Protein AF-A0A7W1W608-F1 (afdb_monomer_lite)

pLDDT: mean 77.54, std 19.01, range [32.38, 98.38]

Sequence (436 aa):
NSLQGNPEQDAKTIDEQLKKLPPEMREKYIAAVLKHPAGGEAIKYAGVMSPEGQEALGQALGKIYAKDPAGTTALLREITDSQDASLYPWYLQSGLATVISKSGNDDLIKSFAQNEINRAKGNPDEVRGYVNAVTAYAGLSPAGLQDVMKNNPDFFKTVDEAGKFTKDYSGIIENGFGELLKKAAQVTDANGNPTPEALKLFNQSIQYAGDNISTKEGLGEFFTKHQDAIVNSYLGENGYDLTSDGLKTLNTFFKDVLFTPPLGANAKEVATAFTAKANAVLADADKLSDTEFETKYGKNKHDMTSLVGEQYGTMVNAMEESLKNIKDKSDAEAKEIVDVLNGIISVGEAAGGSGGPVAAVGTALIGEGLKLALGVAGDDIAQGKYDDAVEKLKEDGIDPEKFDDYMVNDVLANIDNRVAHDSFRDAFDYVKEILE

Foldseek 3Di:
DPQDLPQQVSLQVLLVVLVVDDLVCLLVVLVVLLVDPSSLSNLLQLLNHDPSSLLSLLQSLLVNCVVPVPVSLVSPLCSLPDPPPVPDDPLSNLSNLLSVLSRLHLVSLQSQLVSLVVVCVVDVVSLCSLLSNLLSLLSDQLVSNVCCLPPPPCNVVSLLSNLVVCLQDLDPRRLSNLSSLLSQLCNADPVSARDPSSLVSLLSNLVSLHAHLSSLNSNLNSCLSHVVVLLQVQDDPVSQDGDPVSLVSLLSNLQSNQAAPPHHPCSLVSLLSLLVVLLVLQLCLVPPDQVVSCVVPVDGSVSSNVSSVSSLVSNLSSNVVRLVVCLVDDDVSLLSNLVSLVSLLVSLVVQCVDDDSSNVSSLVSNLSSVVSLVVSLVVCLVVVVLVVSQVVCVVSPHHLVPDDPVSQVSSLVPPPDPVVSVSSVVSSVVVVVVVD

Radius of gyration: 26.23 Å; chains: 1; bounding box: 69×56×67 Å

Structure (mmCIF, N/CA/C/O backbone):
data_AF-A0A7W1W608-F1
#
_entry.id   AF-A0A7W1W608-F1
#
loop_
_atom_site.group_PDB
_atom_site.id
_atom_site.type_symbol
_atom_site.label_atom_id
_atom_site.label_alt_id
_atom_site.label_comp_id
_atom_site.label_asym_id
_atom_site.label_entity_id
_atom_site.label_seq_id
_atom_site.pdbx_PDB_ins_code
_atom_site.Cartn_x
_atom_site.Cartn_y
_atom_site.Cartn_z
_atom_site.occupancy
_atom_site.B_iso_or_equiv
_atom_site.auth_seq_id
_atom_site.auth_comp_id
_atom_site.auth_asym_id
_atom_site.auth_atom_id
_atom_site.pdbx_PDB_model_num
ATOM 1 N N . ASN A 1 1 ? 14.000 -0.465 -38.302 1.00 56.12 1 ASN A N 1
ATOM 2 C CA . ASN A 1 1 ? 13.488 0.346 -37.181 1.00 56.12 1 ASN A CA 1
ATOM 3 C C . ASN A 1 1 ? 13.704 1.803 -37.516 1.00 56.12 1 ASN A C 1
ATOM 5 O O . ASN A 1 1 ? 14.799 2.148 -37.926 1.00 56.12 1 ASN A O 1
ATOM 9 N N . SER A 1 2 ? 12.646 2.605 -37.438 1.00 67.56 2 SER A N 1
ATOM 10 C CA . SER A 1 2 ? 12.598 4.022 -37.815 1.00 67.56 2 SER A CA 1
ATOM 11 C C . SER A 1 2 ? 12.942 4.958 -36.651 1.00 67.56 2 SER A C 1
ATOM 13 O O . SER A 1 2 ? 12.406 6.058 -36.613 1.00 67.56 2 SER A O 1
ATOM 15 N N . LEU A 1 3 ? 13.754 4.509 -35.684 1.00 86.44 3 LEU A N 1
ATOM 16 C CA . LEU A 1 3 ? 14.132 5.344 -34.541 1.00 86.44 3 LEU A CA 1
ATOM 17 C C . LEU A 1 3 ? 15.060 6.455 -35.041 1.00 86.44 3 LEU A C 1
ATOM 19 O O . LEU A 1 3 ? 16.042 6.169 -35.729 1.00 86.44 3 LEU A O 1
ATOM 23 N N . GLN A 1 4 ? 14.713 7.702 -34.748 1.00 86.12 4 GLN A N 1
ATOM 24 C CA . GLN A 1 4 ? 15.314 8.890 -35.362 1.00 86.12 4 GLN A CA 1
ATOM 25 C C . GLN A 1 4 ? 16.326 9.586 -34.446 1.00 86.12 4 GLN A C 1
ATOM 27 O O . GLN A 1 4 ? 16.934 10.571 -34.857 1.00 86.12 4 GLN A O 1
ATOM 32 N N . GLY A 1 5 ? 16.527 9.078 -33.225 1.00 82.56 5 GLY A N 1
ATOM 33 C CA . GLY A 1 5 ? 17.425 9.678 -32.240 1.00 82.56 5 GLY A CA 1
ATOM 34 C C . GLY A 1 5 ? 16.775 10.800 -31.430 1.00 82.56 5 GLY A C 1
ATOM 35 O O . GLY A 1 5 ? 17.486 11.519 -30.737 1.00 82.56 5 GLY A O 1
ATOM 36 N N . ASN A 1 6 ? 15.447 10.950 -31.504 1.00 88.69 6 ASN A N 1
ATOM 37 C CA . ASN A 1 6 ? 14.671 11.765 -30.569 1.00 88.69 6 ASN A CA 1
ATOM 38 C C . ASN A 1 6 ? 14.025 10.815 -29.546 1.00 88.69 6 ASN A C 1
ATOM 40 O O . ASN A 1 6 ? 13.046 10.157 -29.901 1.00 88.69 6 ASN A O 1
ATOM 44 N N . PRO A 1 7 ? 14.537 10.730 -28.304 1.00 86.44 7 PRO A N 1
ATOM 45 C CA . PRO A 1 7 ? 14.126 9.700 -27.351 1.00 86.44 7 PRO A CA 1
ATOM 46 C C . PRO A 1 7 ? 12.627 9.684 -27.031 1.00 86.44 7 PRO A C 1
ATOM 48 O O . PRO A 1 7 ? 12.031 8.611 -26.970 1.00 86.44 7 PRO A O 1
ATOM 51 N N . GLU A 1 8 ? 11.991 10.850 -26.887 1.00 88.19 8 GLU A N 1
ATOM 52 C CA . GLU A 1 8 ? 10.559 10.937 -26.579 1.00 88.19 8 GLU A CA 1
ATOM 53 C C . GLU A 1 8 ? 9.698 10.471 -27.764 1.00 88.19 8 GLU A C 1
ATOM 55 O O . GLU A 1 8 ? 8.763 9.682 -27.604 1.00 88.19 8 GLU A O 1
ATOM 60 N N . GLN A 1 9 ? 10.021 10.927 -28.978 1.00 90.94 9 GLN A N 1
ATOM 61 C CA . GLN A 1 9 ? 9.297 10.524 -30.187 1.00 90.94 9 GLN A CA 1
ATOM 62 C C . GLN A 1 9 ? 9.540 9.047 -30.527 1.00 90.94 9 GLN A C 1
ATOM 64 O O . GLN A 1 9 ? 8.635 8.342 -30.985 1.00 90.94 9 GLN A O 1
ATOM 69 N N . ASP A 1 10 ? 10.753 8.565 -30.277 1.00 93.06 10 ASP A N 1
ATOM 70 C CA . ASP A 1 10 ? 11.134 7.170 -30.446 1.00 93.06 10 ASP A CA 1
ATOM 71 C C . ASP A 1 10 ? 10.398 6.282 -29.429 1.00 93.06 10 ASP A C 1
ATOM 73 O O . ASP A 1 10 ? 9.890 5.227 -29.811 1.00 93.06 10 ASP A O 1
ATOM 77 N N . ALA A 1 11 ? 10.223 6.730 -28.179 1.00 91.81 11 ALA A N 1
ATOM 78 C CA . ALA A 1 11 ? 9.397 6.047 -27.181 1.00 91.81 11 ALA A CA 1
ATOM 79 C C . ALA A 1 11 ? 7.927 5.948 -27.614 1.00 91.81 11 ALA A C 1
ATOM 81 O O . ALA A 1 11 ? 7.340 4.868 -27.551 1.00 91.81 11 ALA A O 1
ATOM 82 N N . LYS A 1 12 ? 7.341 7.034 -28.140 1.00 93.25 12 LYS A N 1
ATOM 83 C CA . LYS A 1 12 ? 5.977 7.015 -28.709 1.00 93.25 12 LYS A CA 1
ATOM 84 C C . LYS A 1 12 ? 5.870 6.066 -29.906 1.00 93.25 12 LYS A C 1
ATOM 86 O O . LYS A 1 12 ? 4.897 5.328 -30.034 1.00 93.25 12 LYS A O 1
ATOM 91 N N . THR A 1 13 ? 6.899 6.022 -30.750 1.00 95.50 13 THR A N 1
ATOM 92 C CA . THR A 1 13 ? 6.968 5.090 -31.887 1.00 95.50 13 THR A CA 1
ATOM 93 C C . THR A 1 13 ? 7.015 3.633 -31.415 1.00 95.50 13 THR A C 1
ATOM 95 O O . THR A 1 13 ? 6.336 2.775 -31.982 1.00 95.50 13 THR A O 1
ATOM 98 N N . ILE A 1 14 ? 7.789 3.346 -30.363 1.00 95.88 14 ILE A N 1
ATOM 99 C CA . ILE A 1 14 ? 7.855 2.021 -29.734 1.00 95.88 14 ILE A CA 1
ATOM 100 C C . ILE A 1 14 ? 6.498 1.641 -29.130 1.00 95.88 14 ILE A C 1
ATOM 102 O O . ILE A 1 14 ? 6.027 0.533 -29.381 1.00 95.88 14 ILE A O 1
ATOM 106 N N . ASP A 1 15 ? 5.848 2.553 -28.401 1.00 96.62 15 ASP A N 1
ATOM 107 C CA . ASP A 1 15 ? 4.509 2.366 -27.825 1.00 96.62 15 ASP A CA 1
ATOM 108 C C . ASP A 1 15 ? 3.477 1.999 -28.901 1.00 96.62 15 ASP A C 1
ATOM 110 O O . ASP A 1 15 ? 2.817 0.960 -28.822 1.00 96.62 15 ASP A O 1
ATOM 114 N N . GLU A 1 16 ? 3.374 2.799 -29.965 1.00 96.50 16 GLU A N 1
ATOM 115 C CA . GLU A 1 16 ? 2.471 2.512 -31.083 1.00 96.50 16 GLU A CA 1
ATOM 116 C C . GLU A 1 16 ? 2.735 1.153 -31.730 1.00 96.50 16 GLU A C 1
ATOM 118 O O . GLU A 1 16 ? 1.796 0.449 -32.115 1.00 96.50 16 GLU A O 1
ATOM 123 N N . GLN A 1 17 ? 4.006 0.784 -31.874 1.00 96.69 17 GLN A N 1
ATOM 124 C CA . GLN A 1 17 ? 4.373 -0.471 -32.504 1.00 96.69 17 GLN A CA 1
ATOM 125 C C . GLN A 1 17 ? 4.061 -1.669 -31.603 1.00 96.69 17 GLN A C 1
ATOM 127 O O . GLN A 1 17 ? 3.555 -2.678 -32.093 1.00 96.69 17 GLN A O 1
ATOM 132 N N . LEU A 1 18 ? 4.303 -1.566 -30.295 1.00 96.44 18 LEU A N 1
ATOM 133 C CA . LEU A 1 18 ? 3.974 -2.612 -29.325 1.00 96.44 18 LEU A CA 1
ATOM 134 C C . LEU A 1 18 ? 2.473 -2.922 -2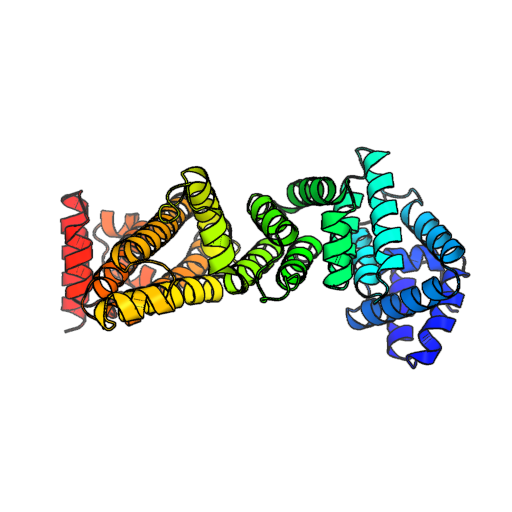9.292 1.00 96.44 18 LEU A C 1
ATOM 136 O O . LEU A 1 18 ? 2.103 -4.098 -29.260 1.00 96.44 18 LEU A O 1
ATOM 140 N N . LYS A 1 19 ? 1.624 -1.893 -29.386 1.00 95.00 19 LYS A N 1
ATOM 141 C CA . LYS A 1 19 ? 0.159 -2.037 -29.446 1.00 95.00 19 LYS A CA 1
ATOM 142 C C . LYS A 1 19 ? -0.319 -2.752 -30.713 1.00 95.00 19 LYS A C 1
ATOM 144 O O . LYS A 1 19 ? -1.251 -3.546 -30.668 1.00 95.00 19 LYS A O 1
ATOM 149 N N . LYS A 1 20 ? 0.349 -2.524 -31.851 1.00 95.31 20 LYS A N 1
ATOM 150 C CA . LYS A 1 20 ? 0.010 -3.157 -33.144 1.00 95.31 20 LYS A CA 1
ATOM 151 C C . LYS A 1 20 ? 0.544 -4.585 -33.275 1.00 95.31 20 LYS A C 1
ATOM 153 O O . LYS A 1 20 ? -0.006 -5.379 -34.035 1.00 95.31 20 LYS A O 1
ATOM 158 N N . LEU A 1 21 ? 1.650 -4.902 -32.602 1.00 95.19 21 LEU A N 1
ATOM 159 C CA . LEU A 1 21 ? 2.304 -6.201 -32.727 1.00 95.19 21 LEU A CA 1
ATOM 160 C C . LEU A 1 21 ? 1.591 -7.288 -31.906 1.00 95.19 21 LEU A C 1
ATOM 162 O O . LEU A 1 21 ? 1.302 -7.067 -30.724 1.00 95.19 21 LEU A O 1
ATOM 166 N N . PRO A 1 22 ? 1.420 -8.497 -32.476 1.00 93.62 22 PRO A N 1
ATOM 167 C CA . PRO A 1 22 ? 1.025 -9.675 -31.712 1.00 93.62 22 PRO A CA 1
ATOM 168 C C . PRO A 1 22 ? 1.999 -9.969 -30.551 1.00 93.62 22 PRO A C 1
ATOM 170 O O . PRO A 1 22 ? 3.209 -9.747 -30.715 1.00 93.62 22 PRO A O 1
ATOM 173 N N . PRO A 1 23 ? 1.530 -10.481 -29.392 1.00 89.88 23 PRO A N 1
ATOM 174 C CA . PRO A 1 23 ? 2.362 -10.712 -28.205 1.00 89.88 23 PRO A CA 1
ATOM 175 C C . PRO A 1 23 ? 3.641 -11.531 -28.438 1.00 89.88 23 PRO A C 1
ATOM 177 O O . PRO A 1 23 ? 4.663 -11.292 -27.791 1.00 89.88 23 PRO A O 1
ATOM 180 N N . GLU A 1 24 ? 3.613 -12.481 -29.368 1.00 90.38 24 GLU A N 1
ATOM 181 C CA . GLU A 1 24 ? 4.738 -13.337 -29.753 1.00 90.38 24 GLU A CA 1
ATOM 182 C C . GLU A 1 24 ? 5.825 -12.603 -30.557 1.00 90.38 24 GLU A C 1
ATOM 184 O O . GLU A 1 24 ? 6.978 -13.033 -30.577 1.00 90.38 24 GLU A O 1
ATOM 189 N N . MET A 1 25 ? 5.493 -11.467 -31.176 1.00 95.06 25 MET A N 1
ATOM 190 C CA . MET A 1 25 ? 6.425 -10.661 -31.975 1.00 95.06 25 MET A CA 1
ATOM 191 C C . MET A 1 25 ? 7.077 -9.527 -31.175 1.00 95.06 25 MET A C 1
ATOM 193 O O . MET A 1 25 ? 8.140 -9.033 -31.565 1.00 95.06 25 MET A O 1
ATOM 197 N N . ARG A 1 26 ? 6.469 -9.125 -30.051 1.00 95.19 26 ARG A N 1
ATOM 198 C CA . ARG A 1 26 ? 6.935 -8.008 -29.209 1.00 95.19 26 ARG A CA 1
ATOM 199 C C . ARG A 1 26 ? 8.343 -8.239 -28.666 1.00 95.19 26 ARG A C 1
ATOM 201 O O . ARG A 1 26 ? 9.168 -7.334 -28.717 1.00 95.19 26 ARG A O 1
ATOM 208 N N . GLU A 1 27 ? 8.653 -9.462 -28.240 1.00 94.81 27 GLU A N 1
ATOM 209 C CA . GLU A 1 27 ? 9.981 -9.826 -27.727 1.00 94.81 27 GLU A CA 1
ATOM 210 C C . GLU A 1 27 ? 11.083 -9.572 -28.769 1.00 94.81 27 GLU A C 1
ATOM 212 O O . GLU A 1 27 ? 12.061 -8.875 -28.507 1.00 94.81 27 GLU A O 1
ATOM 217 N N . LYS A 1 28 ? 10.895 -10.080 -29.994 1.00 94.62 28 LYS A N 1
ATOM 218 C CA . LYS A 1 28 ? 11.860 -9.903 -31.087 1.00 94.62 28 LYS A CA 1
ATOM 219 C C . LYS A 1 28 ? 12.000 -8.435 -31.486 1.00 94.62 28 LYS A C 1
ATOM 221 O O . LYS A 1 28 ? 13.100 -7.995 -31.820 1.00 94.62 28 LYS A O 1
ATOM 226 N N . TYR A 1 29 ? 10.897 -7.688 -31.463 1.00 96.31 29 TYR A N 1
ATOM 227 C CA . TYR A 1 29 ? 10.909 -6.255 -31.730 1.00 96.31 29 TYR A CA 1
ATOM 228 C C . TYR A 1 29 ? 11.730 -5.495 -30.681 1.00 96.31 29 TYR A C 1
ATOM 230 O O . TYR A 1 29 ? 12.649 -4.771 -31.058 1.00 96.31 29 TYR A O 1
ATOM 238 N N . ILE A 1 30 ? 11.486 -5.721 -29.386 1.00 96.12 30 ILE A N 1
ATOM 239 C CA . ILE A 1 30 ? 12.229 -5.053 -28.307 1.00 96.12 30 ILE A CA 1
ATOM 240 C C . ILE A 1 30 ? 13.698 -5.471 -28.276 1.00 96.12 30 ILE A C 1
ATOM 242 O O . ILE A 1 30 ? 14.565 -4.615 -28.130 1.00 96.12 30 ILE A O 1
ATOM 246 N N . ALA A 1 31 ? 14.018 -6.737 -28.547 1.00 93.06 31 ALA A N 1
ATOM 247 C CA . ALA A 1 31 ? 15.407 -7.165 -28.706 1.00 93.06 31 ALA A CA 1
ATOM 248 C C . ALA A 1 31 ? 16.124 -6.434 -29.862 1.00 93.06 31 ALA A C 1
ATOM 250 O O . ALA A 1 31 ? 17.327 -6.189 -29.792 1.00 93.06 31 ALA A O 1
ATOM 251 N N . ALA A 1 32 ? 15.404 -6.071 -30.930 1.00 93.38 32 ALA A N 1
ATOM 252 C CA . ALA A 1 32 ? 15.946 -5.258 -32.019 1.00 93.38 32 ALA A CA 1
ATOM 253 C C . ALA A 1 32 ? 16.033 -3.764 -31.661 1.00 93.38 32 ALA A C 1
ATOM 255 O O . ALA A 1 32 ? 16.947 -3.090 -32.130 1.00 93.38 32 ALA A O 1
ATOM 256 N N . VAL A 1 33 ? 15.108 -3.247 -30.844 1.00 93.62 33 VAL A N 1
ATOM 257 C CA . VAL A 1 33 ? 15.171 -1.884 -30.292 1.00 93.62 33 VAL A CA 1
ATOM 258 C C . VAL A 1 33 ? 16.398 -1.736 -29.398 1.00 93.62 33 VAL A C 1
ATOM 260 O O . VAL A 1 33 ? 17.189 -0.837 -29.640 1.00 93.62 33 VAL A O 1
ATOM 263 N N . LEU A 1 34 ? 16.627 -2.651 -28.453 1.00 89.88 34 LEU A N 1
ATOM 264 C CA . LEU A 1 34 ? 17.770 -2.611 -27.528 1.00 89.88 34 LEU A CA 1
ATOM 265 C C . LEU A 1 34 ? 19.139 -2.633 -28.229 1.00 89.88 34 LEU A C 1
ATOM 267 O O . LEU A 1 34 ? 20.115 -2.131 -27.689 1.00 89.88 34 LEU A O 1
ATOM 271 N N . LYS A 1 35 ? 19.219 -3.195 -29.441 1.00 89.00 35 LYS A N 1
ATOM 272 C CA . LYS A 1 35 ? 20.441 -3.202 -30.267 1.00 89.00 35 LYS A CA 1
ATOM 273 C C . LYS A 1 35 ? 20.605 -1.949 -31.129 1.00 89.00 35 LYS A C 1
ATOM 275 O O . LYS A 1 35 ? 21.639 -1.781 -31.771 1.00 89.00 35 LYS A O 1
ATOM 280 N N . HIS A 1 36 ? 19.575 -1.112 -31.220 1.00 90.62 36 HIS A N 1
ATOM 281 C CA . HIS A 1 36 ? 19.625 0.129 -31.977 1.00 90.62 36 HIS A CA 1
ATOM 282 C C . HIS A 1 36 ? 20.316 1.221 -31.143 1.00 90.62 36 HIS A C 1
ATOM 284 O O . HIS A 1 36 ? 19.973 1.357 -29.971 1.00 90.62 36 HIS A O 1
ATOM 290 N N . PRO A 1 37 ? 21.199 2.061 -31.721 1.00 87.81 37 PRO A N 1
ATOM 291 C CA . PRO A 1 37 ? 21.905 3.106 -30.967 1.00 87.81 37 PRO A CA 1
ATOM 292 C C . PRO A 1 37 ? 20.985 4.061 -30.188 1.00 87.81 37 PRO A C 1
ATOM 294 O O . PRO A 1 37 ? 21.297 4.445 -29.071 1.00 87.81 37 PRO A O 1
ATOM 297 N N . ALA A 1 38 ? 19.824 4.405 -30.753 1.00 88.56 38 ALA A N 1
ATOM 298 C CA . ALA A 1 38 ? 18.814 5.244 -30.090 1.00 88.56 38 ALA A CA 1
ATOM 299 C C . ALA A 1 38 ? 17.858 4.474 -29.152 1.00 88.56 38 ALA A C 1
ATOM 301 O O . ALA A 1 38 ? 17.019 5.076 -28.489 1.00 88.56 38 ALA A O 1
ATOM 302 N N . GLY A 1 39 ? 17.918 3.139 -29.128 1.00 88.00 39 GLY A N 1
ATOM 303 C CA . GLY A 1 39 ? 16.913 2.315 -28.457 1.00 88.00 39 GLY A CA 1
ATOM 304 C C . GLY A 1 39 ? 16.976 2.376 -26.935 1.00 88.00 39 GLY A C 1
ATOM 305 O O . GLY A 1 39 ? 15.930 2.440 -26.296 1.00 88.00 39 GLY A O 1
ATOM 306 N N . GLY A 1 40 ? 18.184 2.394 -26.364 1.00 86.38 40 GLY A N 1
ATOM 307 C CA . GLY A 1 40 ? 18.371 2.535 -24.919 1.00 86.38 40 GLY A CA 1
ATOM 308 C C . GLY A 1 40 ? 17.803 3.855 -24.396 1.00 86.38 40 GLY A C 1
ATOM 309 O O . GLY A 1 40 ? 17.000 3.849 -23.468 1.00 86.38 40 GLY A O 1
ATOM 310 N N . GLU A 1 41 ? 18.133 4.967 -25.060 1.00 84.94 41 GLU A N 1
ATOM 311 C CA . GLU A 1 41 ? 17.594 6.293 -24.733 1.00 84.94 41 GLU A CA 1
ATOM 312 C C . GLU A 1 41 ? 16.068 6.345 -24.883 1.00 84.94 41 GLU A C 1
ATOM 314 O O . GLU A 1 41 ? 15.382 6.846 -23.998 1.00 84.94 41 GLU A O 1
ATOM 319 N N . ALA A 1 42 ? 15.504 5.759 -25.943 1.00 89.00 42 ALA A N 1
ATOM 320 C CA . ALA A 1 42 ? 14.053 5.704 -26.117 1.00 89.00 42 ALA A CA 1
ATOM 321 C C . ALA A 1 42 ? 13.347 4.911 -24.997 1.00 89.00 42 ALA A C 1
ATOM 323 O O . ALA A 1 42 ? 12.265 5.289 -24.553 1.00 89.00 42 ALA A O 1
ATOM 324 N N . ILE A 1 43 ? 13.958 3.834 -24.491 1.00 89.38 43 ILE A N 1
ATOM 325 C CA . ILE A 1 43 ? 13.396 3.041 -23.385 1.00 89.38 43 ILE A CA 1
ATOM 326 C C . ILE A 1 43 ? 13.388 3.822 -22.060 1.00 89.38 43 ILE A C 1
ATOM 328 O O . ILE A 1 43 ? 12.483 3.621 -21.252 1.00 89.38 43 ILE A O 1
ATOM 332 N N . LYS A 1 44 ? 14.309 4.771 -21.843 1.00 83.25 44 LYS A N 1
ATOM 333 C CA . LYS A 1 44 ? 14.259 5.666 -20.664 1.00 83.25 44 LYS A CA 1
ATOM 334 C C . LYS A 1 44 ? 13.003 6.512 -20.630 1.00 83.25 44 LYS A C 1
ATOM 336 O O . LYS A 1 44 ? 12.474 6.790 -19.563 1.00 83.25 44 LYS A O 1
ATOM 341 N N . TYR A 1 45 ? 12.507 6.888 -21.803 1.00 85.81 45 TYR A N 1
ATOM 342 C CA . TYR A 1 45 ? 11.284 7.662 -21.956 1.00 85.81 45 TYR A CA 1
ATOM 343 C C . TYR A 1 45 ? 10.026 6.790 -21.862 1.00 85.81 45 TYR A C 1
ATOM 345 O O . TYR A 1 45 ? 8.946 7.229 -22.244 1.00 85.81 45 TYR A O 1
ATOM 353 N N . ALA A 1 46 ? 10.098 5.575 -21.306 1.00 88.50 46 ALA A N 1
ATOM 354 C CA . ALA A 1 46 ? 8.913 4.735 -21.154 1.00 88.50 46 ALA A CA 1
ATOM 355 C C . ALA A 1 46 ? 7.787 5.379 -20.317 1.00 88.50 46 ALA A C 1
ATOM 357 O O . ALA A 1 46 ? 6.626 4.989 -20.442 1.00 88.50 46 ALA A O 1
ATOM 358 N N . GLY A 1 47 ? 8.098 6.411 -19.524 1.00 84.75 47 GLY A N 1
ATOM 359 C CA . GLY A 1 47 ? 7.101 7.233 -18.832 1.00 84.75 47 GLY A CA 1
ATOM 360 C C . GLY A 1 47 ? 6.113 7.951 -19.762 1.00 84.75 47 GLY A C 1
ATOM 361 O O . GLY A 1 47 ? 4.993 8.210 -19.340 1.00 84.75 47 GLY A O 1
ATOM 362 N N . VAL A 1 48 ? 6.470 8.222 -21.029 1.00 86.69 48 VAL A N 1
ATOM 363 C CA . VAL A 1 48 ? 5.544 8.833 -22.012 1.00 86.69 48 VAL A CA 1
ATOM 364 C C . VAL A 1 48 ? 4.710 7.815 -22.791 1.00 86.69 48 VAL A C 1
ATOM 366 O O . VAL A 1 48 ? 3.873 8.201 -23.608 1.00 86.69 48 VAL A O 1
ATOM 369 N N . MET A 1 49 ? 4.958 6.518 -22.594 1.00 90.62 49 MET A N 1
ATOM 370 C CA . MET A 1 49 ? 4.200 5.458 -23.254 1.00 90.62 49 MET A CA 1
ATOM 371 C C . MET A 1 49 ? 2.838 5.274 -22.583 1.00 90.62 49 MET A C 1
ATOM 373 O O . MET A 1 49 ? 2.678 5.498 -21.384 1.00 90.62 49 MET A O 1
ATOM 377 N N . SER A 1 50 ? 1.856 4.802 -23.349 1.00 93.06 50 SER A N 1
ATOM 378 C CA . SER A 1 50 ? 0.557 4.420 -22.791 1.00 93.06 50 SER A CA 1
ATOM 379 C C . SER A 1 50 ? 0.679 3.270 -21.768 1.00 93.06 50 SER A C 1
ATOM 381 O O . SER A 1 50 ? 1.608 2.463 -21.878 1.00 93.06 50 SER A O 1
ATOM 383 N N . PRO A 1 51 ? -0.266 3.115 -20.813 1.00 91.69 51 PRO A N 1
ATOM 384 C CA . PRO A 1 51 ? -0.240 2.006 -19.854 1.00 91.69 51 PRO A CA 1
ATOM 385 C C . PRO A 1 51 ? -0.159 0.617 -20.506 1.00 91.69 51 PRO A C 1
ATOM 387 O O . PRO A 1 51 ? 0.554 -0.248 -19.995 1.00 91.69 51 PRO A O 1
ATOM 390 N N . GLU A 1 52 ? -0.841 0.432 -21.644 1.00 94.44 52 GLU A N 1
ATOM 391 C CA . GLU A 1 52 ? -0.796 -0.789 -22.463 1.00 94.44 52 GLU A CA 1
ATOM 392 C C . GLU A 1 52 ? 0.597 -1.009 -23.073 1.00 94.44 52 GLU A C 1
ATOM 394 O O . GLU A 1 52 ? 1.132 -2.117 -23.036 1.00 94.44 52 GLU A O 1
ATOM 399 N N . GLY A 1 53 ? 1.220 0.049 -23.601 1.00 95.88 53 GLY A N 1
ATOM 400 C CA . GLY A 1 53 ? 2.579 -0.011 -24.139 1.00 95.88 53 GLY A CA 1
ATOM 401 C C . GLY A 1 53 ? 3.622 -0.333 -23.078 1.00 95.88 53 GLY A C 1
ATOM 402 O O . GLY A 1 53 ? 4.502 -1.158 -23.318 1.00 95.88 53 GLY A O 1
ATOM 403 N N . GLN A 1 54 ? 3.500 0.260 -21.889 1.00 94.25 54 GLN A N 1
ATOM 404 C CA . GLN A 1 54 ? 4.375 -0.037 -20.754 1.00 94.25 54 GLN A CA 1
ATOM 405 C C . GLN A 1 54 ? 4.269 -1.502 -20.327 1.00 94.25 54 GLN A C 1
ATOM 407 O O . GLN A 1 54 ? 5.287 -2.148 -20.088 1.00 94.25 54 GLN A O 1
ATOM 412 N N . GLU A 1 55 ? 3.050 -2.044 -20.265 1.00 95.31 55 GLU A N 1
ATOM 413 C CA . GLU A 1 55 ? 2.829 -3.458 -19.961 1.00 95.31 55 GLU A CA 1
ATOM 414 C C . GLU A 1 55 ? 3.425 -4.367 -21.043 1.00 95.31 55 GLU A C 1
ATOM 416 O O . GLU A 1 55 ? 4.178 -5.294 -20.744 1.00 95.31 55 GLU A O 1
ATOM 421 N N . ALA A 1 56 ? 3.158 -4.064 -22.314 1.00 96.94 56 ALA A N 1
ATOM 422 C CA . ALA A 1 56 ? 3.695 -4.805 -23.448 1.00 96.94 56 ALA A CA 1
ATOM 423 C C . ALA A 1 56 ? 5.235 -4.787 -23.488 1.00 96.94 56 ALA A C 1
ATOM 425 O O . ALA A 1 56 ? 5.856 -5.813 -23.790 1.00 96.94 56 ALA A O 1
ATOM 426 N N . LEU A 1 57 ? 5.853 -3.642 -23.175 1.00 96.94 57 LEU A N 1
ATOM 427 C CA . LEU A 1 57 ? 7.302 -3.492 -23.064 1.00 96.94 57 LEU A CA 1
ATOM 428 C C . LEU A 1 57 ? 7.847 -4.303 -21.886 1.00 96.94 57 LEU A C 1
ATOM 430 O O . LEU A 1 57 ? 8.812 -5.044 -22.062 1.00 96.94 57 LEU A O 1
ATOM 434 N N . GLY A 1 58 ? 7.210 -4.211 -20.717 1.00 96.69 58 GLY A N 1
ATOM 435 C CA . GLY A 1 58 ? 7.599 -4.944 -19.516 1.00 96.69 58 GLY A CA 1
ATOM 436 C C . GLY A 1 58 ? 7.615 -6.446 -19.767 1.00 96.69 58 GLY A C 1
ATOM 437 O O . GLY A 1 58 ? 8.636 -7.103 -19.564 1.00 96.69 58 GLY A O 1
ATOM 438 N N . GLN A 1 59 ? 6.513 -6.993 -20.284 1.00 97.12 59 GLN A N 1
ATOM 439 C CA . GLN A 1 59 ? 6.395 -8.415 -20.619 1.00 97.12 59 GLN A CA 1
ATOM 440 C C . GLN A 1 59 ? 7.452 -8.862 -21.642 1.00 97.12 59 GLN A C 1
ATOM 442 O O . GLN A 1 59 ? 7.990 -9.969 -21.550 1.00 97.12 59 GLN A O 1
ATOM 447 N N . ALA A 1 60 ? 7.770 -8.017 -22.631 1.00 97.12 60 ALA A N 1
ATOM 448 C CA . ALA A 1 60 ? 8.827 -8.302 -23.597 1.00 97.12 60 ALA A CA 1
ATOM 449 C C . ALA A 1 60 ? 10.212 -8.336 -22.928 1.00 97.12 60 ALA A C 1
ATOM 451 O O . ALA A 1 60 ? 10.967 -9.279 -23.163 1.00 97.12 60 ALA A O 1
ATOM 452 N N . LEU A 1 61 ? 10.527 -7.369 -22.060 1.00 96.69 61 LEU A N 1
ATOM 453 C CA . LEU A 1 61 ? 11.777 -7.338 -21.294 1.00 96.69 61 LEU A CA 1
ATOM 454 C C . LEU A 1 61 ? 11.906 -8.546 -20.360 1.00 96.69 61 LEU A C 1
ATOM 456 O O . LEU A 1 61 ? 12.971 -9.156 -20.316 1.00 96.69 61 LEU A O 1
ATOM 460 N N . GLY A 1 62 ? 10.824 -8.961 -19.695 1.00 97.00 62 GLY A N 1
ATOM 461 C CA . GLY A 1 62 ? 10.802 -10.165 -18.857 1.00 97.00 62 GLY A CA 1
ATOM 462 C C . GLY A 1 62 ? 11.135 -11.445 -19.634 1.00 97.00 62 GLY A C 1
ATOM 463 O O . GLY A 1 62 ? 11.890 -12.290 -19.147 1.00 97.00 62 GLY A O 1
ATOM 464 N N . LYS A 1 63 ? 10.636 -11.573 -20.872 1.00 96.56 63 LYS A N 1
ATOM 465 C CA . LYS A 1 63 ? 10.959 -12.698 -21.773 1.00 96.56 63 LYS A CA 1
ATOM 466 C C . LYS A 1 63 ? 12.397 -12.652 -22.287 1.00 96.56 63 LYS A C 1
ATOM 468 O O . LYS A 1 63 ? 13.030 -13.701 -22.390 1.00 96.56 63 LYS A O 1
ATOM 473 N N . ILE A 1 64 ? 12.909 -11.463 -22.612 1.00 95.75 64 ILE A N 1
ATOM 474 C CA . ILE A 1 64 ? 14.303 -11.277 -23.043 1.00 95.75 64 ILE A CA 1
ATOM 475 C C . ILE A 1 64 ? 15.249 -11.633 -21.890 1.00 95.75 64 ILE A C 1
ATOM 477 O O . ILE A 1 64 ? 16.165 -12.432 -22.083 1.00 95.75 64 ILE A O 1
ATOM 481 N N . TYR A 1 65 ? 14.965 -11.139 -20.682 1.00 96.94 65 TYR A N 1
ATOM 482 C CA . TYR A 1 65 ? 15.728 -11.453 -19.476 1.00 96.94 65 TYR A CA 1
ATOM 483 C C . TYR A 1 65 ? 15.786 -12.956 -19.207 1.00 96.94 65 TYR A C 1
ATOM 485 O O . TYR A 1 65 ? 16.859 -13.489 -18.962 1.00 96.94 65 TYR A O 1
ATOM 493 N N . ALA A 1 66 ? 14.662 -13.668 -19.330 1.00 96.19 66 ALA A N 1
ATOM 494 C CA . ALA A 1 66 ? 14.627 -15.117 -19.122 1.00 96.19 66 ALA A CA 1
ATOM 495 C C . ALA A 1 66 ? 15.553 -15.903 -20.078 1.00 96.19 66 ALA A C 1
ATOM 497 O O . ALA A 1 66 ? 15.935 -17.030 -19.770 1.00 96.19 66 ALA A O 1
ATOM 498 N N . LYS A 1 67 ? 15.911 -15.329 -21.237 1.00 95.69 67 LYS A N 1
ATOM 499 C CA . LYS A 1 67 ? 16.825 -15.936 -22.220 1.00 95.69 67 LYS A CA 1
ATOM 500 C C . LYS A 1 67 ? 18.277 -15.500 -22.037 1.00 95.69 67 LYS A C 1
ATOM 502 O O . LYS A 1 67 ? 19.174 -16.292 -22.311 1.00 95.69 67 LYS A O 1
ATOM 507 N N . ASP A 1 68 ? 18.502 -14.260 -21.612 1.00 95.12 68 ASP A N 1
ATOM 508 C CA . ASP A 1 68 ? 19.832 -13.692 -21.385 1.00 95.12 68 ASP A CA 1
ATOM 509 C C . ASP A 1 68 ? 19.824 -12.732 -20.180 1.00 95.12 68 ASP A C 1
ATOM 511 O O . ASP A 1 68 ? 19.759 -11.508 -20.357 1.00 95.12 68 ASP A O 1
ATOM 515 N N . PRO A 1 69 ? 19.880 -13.264 -18.941 1.00 95.06 69 PRO A N 1
ATOM 516 C CA . PRO A 1 69 ? 19.834 -12.440 -17.736 1.00 95.06 69 PRO A CA 1
ATOM 517 C C . PRO A 1 69 ? 20.997 -11.448 -17.668 1.00 95.06 69 PRO A C 1
ATOM 519 O O . PRO A 1 69 ? 20.800 -10.263 -17.413 1.00 95.06 69 PRO A O 1
ATOM 522 N N . ALA A 1 70 ? 22.218 -11.918 -17.947 1.00 93.31 70 ALA A N 1
ATOM 523 C CA . ALA A 1 70 ? 23.427 -11.111 -17.829 1.00 93.31 70 ALA A CA 1
ATOM 524 C C . ALA A 1 70 ? 23.462 -9.975 -18.862 1.00 93.31 70 ALA A C 1
ATOM 526 O O . ALA A 1 70 ? 23.738 -8.831 -18.495 1.00 93.31 70 ALA A O 1
ATOM 527 N N . GLY A 1 71 ? 23.151 -10.270 -20.129 1.00 90.69 71 GLY A N 1
ATOM 528 C CA . GLY A 1 71 ? 23.098 -9.258 -21.181 1.00 90.69 71 GLY A CA 1
ATOM 529 C C . GLY A 1 71 ? 21.981 -8.243 -20.948 1.00 90.69 71 GLY A C 1
ATOM 530 O O . GLY A 1 71 ? 22.202 -7.042 -21.090 1.00 90.69 71 GLY A O 1
ATOM 531 N N . THR A 1 72 ? 20.806 -8.698 -20.504 1.00 91.00 72 THR A N 1
ATOM 532 C CA . THR A 1 72 ? 19.677 -7.802 -20.216 1.00 91.00 72 THR A CA 1
ATOM 533 C C . THR A 1 72 ? 19.973 -6.885 -19.029 1.00 91.00 72 THR A C 1
ATOM 535 O O . THR A 1 72 ? 19.750 -5.681 -19.132 1.00 91.00 72 THR A O 1
ATOM 538 N N . THR A 1 73 ? 20.533 -7.405 -17.929 1.00 89.81 73 THR A N 1
ATOM 539 C CA . THR A 1 73 ? 20.949 -6.574 -16.785 1.00 89.81 73 THR A CA 1
ATOM 540 C C . THR A 1 73 ? 22.021 -5.562 -17.183 1.00 89.81 73 THR A C 1
ATOM 542 O O . THR A 1 73 ? 21.956 -4.418 -16.743 1.00 89.81 73 THR A O 1
ATOM 545 N N . ALA A 1 74 ? 23.000 -5.950 -18.008 1.00 89.19 74 ALA A N 1
ATOM 546 C CA . ALA A 1 74 ? 24.042 -5.033 -18.469 1.00 89.19 74 ALA A CA 1
ATOM 547 C C . ALA A 1 74 ? 23.463 -3.883 -19.309 1.00 89.19 74 ALA A C 1
ATOM 549 O O . ALA A 1 74 ? 23.805 -2.729 -19.067 1.00 89.19 74 ALA A O 1
ATOM 550 N N . LEU A 1 75 ? 22.542 -4.188 -20.229 1.00 86.19 75 LEU A N 1
ATOM 551 C CA . LEU A 1 75 ? 21.861 -3.182 -21.048 1.00 86.19 75 LEU A CA 1
ATOM 552 C C . LEU A 1 75 ? 20.992 -2.248 -20.203 1.00 86.19 75 LEU A C 1
ATOM 554 O O . LEU A 1 75 ? 21.047 -1.036 -20.378 1.00 86.19 75 LEU A O 1
ATOM 558 N N . LEU A 1 76 ? 20.203 -2.790 -19.271 1.00 87.56 76 LEU A N 1
ATOM 559 C CA . LEU A 1 76 ? 19.379 -1.967 -18.384 1.00 87.56 76 LEU A CA 1
ATOM 560 C C . LEU A 1 76 ? 20.234 -1.074 -17.487 1.00 87.56 76 LEU A C 1
ATOM 562 O O . LEU A 1 76 ? 19.867 0.076 -17.286 1.00 87.56 76 LEU A O 1
ATOM 566 N N . ARG A 1 77 ? 21.386 -1.564 -17.017 1.00 87.12 77 ARG A N 1
ATOM 567 C CA . ARG A 1 77 ? 22.349 -0.753 -16.271 1.00 87.12 77 ARG A CA 1
ATOM 568 C C . ARG A 1 77 ? 22.916 0.381 -17.122 1.00 87.12 77 ARG A C 1
ATOM 570 O O . ARG A 1 77 ? 22.947 1.517 -16.679 1.00 87.12 77 ARG A O 1
ATOM 577 N N . GLU A 1 78 ? 23.331 0.099 -18.354 1.00 84.69 78 GLU A N 1
ATOM 578 C CA . GLU A 1 78 ? 23.837 1.133 -19.267 1.00 84.69 78 GLU A CA 1
ATOM 579 C C . GLU A 1 78 ? 22.776 2.212 -19.543 1.00 84.69 78 GLU A C 1
ATOM 581 O O . GLU A 1 78 ? 23.076 3.406 -19.570 1.00 84.69 78 GLU A O 1
ATOM 586 N N . ILE A 1 79 ? 21.513 1.795 -19.664 1.00 82.88 79 ILE A N 1
ATOM 587 C CA . ILE A 1 79 ? 20.368 2.697 -19.755 1.00 82.88 79 ILE A CA 1
ATOM 588 C C . ILE A 1 79 ? 20.266 3.532 -18.465 1.00 82.88 79 ILE A C 1
ATOM 590 O O . ILE A 1 79 ? 20.265 4.756 -18.528 1.00 82.88 79 ILE A O 1
ATOM 594 N N . THR A 1 80 ? 20.223 2.930 -17.282 1.00 79.12 80 THR A N 1
ATOM 595 C CA . THR A 1 80 ? 20.042 3.690 -16.034 1.00 79.12 80 THR A CA 1
ATOM 596 C C . THR A 1 80 ? 21.230 4.589 -15.682 1.00 79.12 80 THR A C 1
ATOM 598 O O . THR A 1 80 ? 21.027 5.624 -15.053 1.00 79.12 80 THR A O 1
ATOM 601 N N . ASP A 1 81 ? 22.448 4.238 -16.089 1.00 76.94 81 ASP A N 1
ATOM 602 C CA . ASP A 1 81 ? 23.679 4.902 -15.643 1.00 76.94 81 ASP A CA 1
ATOM 603 C C . ASP A 1 81 ? 24.131 6.045 -16.568 1.00 76.94 81 ASP A C 1
ATOM 605 O O . ASP A 1 81 ? 25.037 6.803 -16.214 1.00 76.94 81 ASP A O 1
ATOM 609 N N . SER A 1 82 ? 23.546 6.200 -17.764 1.00 68.31 82 SER A N 1
ATOM 610 C CA . SER A 1 82 ? 24.019 7.237 -18.688 1.00 68.31 82 SER A CA 1
ATOM 611 C C . SER A 1 82 ? 23.667 8.656 -18.188 1.00 68.31 82 SER A C 1
ATOM 613 O O . SER A 1 82 ? 22.504 9.027 -18.035 1.00 68.31 82 SER A O 1
ATOM 615 N N . GLN A 1 83 ? 24.717 9.450 -17.971 1.00 52.12 83 GLN A N 1
ATOM 616 C CA . GLN A 1 83 ? 24.832 10.560 -17.014 1.00 52.12 83 GLN A CA 1
ATOM 617 C C . GLN A 1 83 ? 24.158 11.911 -17.325 1.00 52.12 83 GLN A C 1
ATOM 619 O O . GLN A 1 83 ? 24.515 12.899 -16.685 1.00 52.12 83 GLN A O 1
ATOM 624 N N . ASP A 1 84 ? 23.183 12.032 -18.225 1.00 54.62 84 ASP A N 1
ATOM 625 C CA . ASP A 1 84 ? 22.612 13.367 -18.492 1.00 54.62 84 ASP A CA 1
ATOM 626 C C . ASP A 1 84 ? 21.417 13.720 -17.593 1.00 54.62 84 ASP A C 1
ATOM 628 O O . ASP A 1 84 ? 20.349 14.106 -18.052 1.00 54.62 84 ASP A O 1
ATOM 632 N N . ALA A 1 85 ? 21.591 13.611 -16.271 1.00 48.56 85 ALA A N 1
ATOM 633 C CA . ALA A 1 85 ? 20.564 13.963 -15.280 1.00 48.56 85 ALA A CA 1
ATOM 634 C C . ALA A 1 85 ? 20.075 15.428 -15.391 1.00 48.56 85 ALA A C 1
ATOM 636 O O . ALA A 1 85 ? 19.018 15.767 -14.866 1.00 48.56 85 ALA A O 1
ATOM 637 N N . SER A 1 86 ? 20.820 16.287 -16.100 1.00 45.25 86 SER A N 1
ATOM 638 C CA . SER A 1 86 ? 20.528 17.714 -16.279 1.00 45.25 86 SER A CA 1
ATOM 639 C C . SER A 1 86 ? 19.479 18.033 -17.357 1.00 45.25 86 SER A C 1
ATOM 641 O O . SER A 1 86 ? 18.901 19.119 -17.340 1.00 45.25 86 SER A O 1
ATOM 643 N N . LEU A 1 87 ? 19.201 17.096 -18.273 1.00 45.03 87 LEU A N 1
ATOM 644 C CA . LEU A 1 87 ? 18.282 17.286 -19.409 1.00 45.03 87 LEU A CA 1
ATOM 645 C C . LEU A 1 87 ? 16.976 16.491 -19.291 1.00 45.03 87 LEU A C 1
ATOM 647 O O . LEU A 1 87 ? 16.098 16.615 -20.145 1.00 45.03 87 LEU A O 1
ATOM 651 N N . TYR A 1 88 ? 16.838 15.680 -18.244 1.00 55.12 88 TYR A N 1
ATOM 652 C CA . TYR A 1 88 ? 15.720 14.761 -18.089 1.00 55.12 88 TYR A CA 1
ATOM 653 C C . TYR A 1 88 ? 14.709 15.280 -17.070 1.00 55.12 88 TYR A C 1
ATOM 655 O O . TYR A 1 88 ? 15.031 15.398 -15.886 1.00 55.12 88 TYR A O 1
ATOM 663 N N . PRO A 1 89 ? 13.455 15.529 -17.484 1.00 56.09 89 PRO A N 1
ATOM 664 C CA . PRO A 1 89 ? 12.377 15.684 -16.532 1.00 56.09 89 PRO A CA 1
ATOM 665 C C . PRO A 1 89 ? 12.322 14.470 -15.600 1.00 56.09 89 PRO A C 1
ATOM 667 O O . PRO A 1 89 ? 12.231 13.320 -16.030 1.00 56.09 89 PRO A O 1
ATOM 670 N N . TRP A 1 90 ? 12.388 14.747 -14.304 1.00 54.41 90 TRP A N 1
ATOM 671 C CA . TRP A 1 90 ? 12.496 13.764 -13.228 1.00 54.41 90 TRP A CA 1
ATOM 672 C C . TRP A 1 90 ? 11.389 12.693 -13.235 1.00 54.41 90 TRP A C 1
ATOM 674 O O . TRP A 1 90 ? 11.612 11.584 -12.757 1.00 54.41 90 TRP A O 1
ATOM 684 N N . TYR A 1 91 ? 10.229 12.981 -13.832 1.00 55.34 91 TYR A N 1
ATOM 685 C CA . TYR A 1 91 ? 9.105 12.050 -13.974 1.00 55.34 91 TYR A CA 1
ATOM 686 C C . TYR A 1 91 ? 9.308 10.938 -15.015 1.00 55.34 91 TYR A C 1
ATOM 688 O O . TYR A 1 91 ? 8.515 10.003 -15.086 1.00 55.34 91 TYR A O 1
ATOM 696 N N . LEU A 1 92 ? 10.347 11.016 -15.847 1.00 57.00 92 LEU A N 1
ATOM 697 C CA . LEU A 1 92 ? 10.610 10.005 -16.873 1.00 57.00 92 LEU A CA 1
ATOM 698 C C . LEU A 1 92 ? 11.413 8.815 -16.333 1.00 57.00 92 LEU A C 1
ATOM 700 O O . LEU A 1 92 ? 11.253 7.702 -16.828 1.00 57.00 92 LEU A O 1
ATOM 704 N N . GLN A 1 93 ? 12.212 9.015 -15.278 1.00 59.72 93 GLN A N 1
ATOM 705 C CA . GLN A 1 93 ? 13.032 7.955 -14.676 1.00 59.72 93 GLN A CA 1
ATOM 706 C C . GLN A 1 93 ? 12.192 6.882 -13.955 1.00 59.72 93 GLN A C 1
ATOM 708 O O . GLN A 1 93 ? 12.540 5.702 -14.017 1.00 59.72 93 GLN A O 1
ATOM 713 N N . SER A 1 94 ? 11.046 7.245 -13.365 1.00 70.00 94 SER A N 1
ATOM 714 C CA . SER A 1 94 ? 10.093 6.282 -12.782 1.00 70.00 94 SER A CA 1
ATOM 715 C C . SER A 1 94 ? 9.343 5.461 -13.842 1.00 70.00 94 SER A C 1
ATOM 717 O O . SER A 1 94 ? 8.812 4.383 -13.550 1.00 70.00 94 SER A O 1
ATOM 719 N N . GLY A 1 95 ? 9.344 5.915 -15.100 1.00 83.31 95 GLY A N 1
ATOM 720 C CA . GLY A 1 95 ? 8.707 5.227 -16.220 1.00 83.31 95 GLY A CA 1
ATOM 721 C C . GLY A 1 95 ? 9.318 3.856 -16.503 1.00 83.31 95 GLY A C 1
ATOM 722 O O . GLY A 1 95 ? 8.587 2.881 -16.676 1.00 83.31 95 GLY A O 1
ATOM 723 N N . LEU A 1 96 ? 10.652 3.743 -16.486 1.00 88.94 96 LEU A N 1
ATOM 724 C CA . LEU A 1 96 ? 11.316 2.450 -16.676 1.00 88.94 96 LEU A CA 1
ATOM 725 C C . LEU A 1 96 ? 11.051 1.500 -15.501 1.00 88.94 96 LEU A C 1
ATOM 727 O O . LEU A 1 96 ? 10.750 0.332 -15.727 1.00 88.94 96 LEU A O 1
ATOM 731 N N . ALA A 1 97 ? 11.085 1.987 -14.258 1.00 91.62 97 ALA A N 1
ATOM 732 C CA . ALA A 1 97 ? 10.748 1.166 -13.093 1.00 91.62 97 ALA A CA 1
ATOM 733 C C . ALA A 1 97 ? 9.305 0.628 -13.162 1.00 91.62 97 ALA A C 1
ATOM 735 O O . ALA A 1 97 ? 9.069 -0.548 -12.887 1.00 91.62 97 ALA A O 1
ATOM 736 N N . THR A 1 98 ? 8.363 1.457 -13.623 1.00 91.38 98 THR A N 1
ATOM 737 C CA . THR A 1 98 ? 6.963 1.068 -13.879 1.00 91.38 98 THR A CA 1
ATOM 738 C C . THR A 1 98 ? 6.847 0.006 -14.977 1.00 91.38 98 THR A C 1
ATOM 740 O O . THR A 1 98 ? 6.039 -0.911 -14.886 1.00 91.38 98 THR A O 1
ATOM 743 N N . VAL A 1 99 ? 7.664 0.083 -16.027 1.00 94.06 99 VAL A N 1
ATOM 744 C CA . VAL A 1 99 ? 7.730 -0.969 -17.052 1.00 94.06 99 VAL A CA 1
ATOM 745 C C . VAL A 1 99 ? 8.273 -2.273 -16.475 1.00 94.06 99 VAL A C 1
ATOM 747 O O . VAL A 1 99 ? 7.727 -3.344 -16.741 1.00 94.06 99 VAL A O 1
ATOM 750 N N . ILE A 1 100 ? 9.346 -2.200 -15.685 1.00 95.75 100 ILE A N 1
ATOM 751 C CA . ILE A 1 100 ? 9.974 -3.377 -15.080 1.00 95.75 100 ILE A CA 1
ATOM 752 C C . ILE A 1 100 ? 9.021 -4.069 -14.101 1.00 95.75 100 ILE A C 1
ATOM 754 O O . ILE A 1 100 ? 8.937 -5.300 -14.119 1.00 95.75 100 ILE A O 1
ATOM 758 N N . SER A 1 101 ? 8.249 -3.312 -13.317 1.00 95.19 101 SER A N 1
ATOM 759 C CA . SER A 1 101 ? 7.240 -3.877 -12.413 1.00 95.19 101 SER A CA 1
ATOM 760 C C . SER A 1 101 ? 6.161 -4.672 -13.168 1.00 95.19 101 SER A C 1
ATOM 762 O O . SER A 1 101 ? 5.657 -5.676 -12.675 1.00 95.19 101 SER A O 1
ATOM 764 N N . LYS A 1 102 ? 5.875 -4.315 -14.425 1.00 95.31 102 LYS A N 1
ATOM 765 C CA . LYS A 1 102 ? 4.933 -5.033 -15.302 1.00 95.31 102 LYS A CA 1
ATOM 766 C C . LYS A 1 102 ? 5.549 -6.212 -16.063 1.00 95.31 102 LYS A C 1
ATOM 768 O O . LYS A 1 102 ? 4.906 -6.785 -16.942 1.00 95.31 102 LYS A O 1
ATOM 773 N N . SER A 1 103 ? 6.793 -6.591 -15.768 1.00 96.38 103 SER A N 1
ATOM 774 C CA . SER A 1 103 ? 7.494 -7.627 -16.538 1.00 96.38 103 SER A CA 1
ATOM 775 C C . SER A 1 103 ? 7.005 -9.052 -16.309 1.00 96.38 103 SER A C 1
ATOM 777 O O . SER A 1 103 ? 7.230 -9.914 -17.163 1.00 96.38 103 SER A O 1
ATOM 779 N N . GLY A 1 104 ? 6.362 -9.313 -15.168 1.00 95.12 104 GLY A N 1
ATOM 780 C CA . GLY A 1 104 ? 5.992 -10.665 -14.748 1.00 95.12 104 GLY A CA 1
ATOM 781 C C . GLY A 1 104 ? 7.198 -11.576 -14.486 1.00 95.12 104 GLY A C 1
ATOM 782 O O . GLY A 1 104 ? 7.047 -12.795 -14.491 1.00 95.12 104 GLY A O 1
ATOM 783 N N . ASN A 1 105 ? 8.396 -11.006 -14.304 1.00 97.56 105 ASN A N 1
ATOM 784 C CA . ASN A 1 105 ? 9.628 -11.737 -14.034 1.00 97.56 105 ASN A CA 1
ATOM 785 C C . ASN A 1 105 ? 10.270 -11.219 -12.736 1.00 97.56 105 ASN A C 1
ATOM 787 O O . ASN A 1 105 ? 10.923 -10.174 -12.730 1.00 97.56 105 ASN A O 1
ATOM 791 N N . ASP A 1 106 ? 10.087 -11.966 -11.643 1.00 97.81 106 ASP A N 1
ATOM 792 C CA . ASP A 1 106 ? 10.576 -11.587 -10.311 1.00 97.81 106 ASP A CA 1
ATOM 793 C C . ASP A 1 106 ? 12.105 -11.404 -10.276 1.00 97.81 106 ASP A C 1
ATOM 795 O O . ASP A 1 106 ? 12.594 -10.498 -9.602 1.00 97.81 106 ASP A O 1
ATOM 799 N N . ASP A 1 107 ? 12.871 -12.205 -11.023 1.00 97.56 107 ASP A N 1
ATOM 800 C CA . ASP A 1 107 ? 14.338 -12.108 -11.051 1.00 97.56 107 ASP A CA 1
ATOM 801 C C . ASP A 1 107 ? 14.812 -10.831 -11.755 1.00 97.56 107 ASP A C 1
ATOM 803 O O . ASP A 1 107 ? 15.724 -10.154 -11.272 1.00 97.56 107 ASP A O 1
ATOM 807 N N . LEU A 1 108 ? 14.153 -10.449 -12.855 1.00 97.62 108 LEU A N 1
ATOM 808 C CA . LEU A 1 108 ? 14.397 -9.169 -13.520 1.00 97.62 108 LEU A CA 1
ATOM 809 C C . LEU A 1 108 ? 14.085 -8.001 -12.577 1.00 97.62 108 LEU A C 1
ATOM 811 O O . LEU A 1 108 ? 14.901 -7.088 -12.446 1.00 97.62 108 LEU A O 1
ATOM 815 N N . ILE A 1 109 ? 12.934 -8.043 -11.901 1.00 97.88 109 ILE A N 1
ATOM 816 C CA . ILE A 1 109 ? 12.516 -7.003 -10.953 1.00 97.88 109 ILE A CA 1
ATOM 817 C C . ILE A 1 109 ? 13.541 -6.860 -9.823 1.00 97.88 109 ILE A C 1
ATOM 819 O O . ILE A 1 109 ? 14.015 -5.753 -9.564 1.00 97.88 109 ILE A O 1
ATOM 823 N N . LYS A 1 110 ? 13.944 -7.972 -9.191 1.00 97.44 110 LYS A N 1
ATOM 824 C CA . LYS A 1 110 ? 14.964 -7.986 -8.129 1.00 97.44 110 LYS A CA 1
ATOM 825 C C . LYS A 1 110 ? 16.310 -7.463 -8.633 1.00 97.44 110 LYS A C 1
ATOM 827 O O . LYS A 1 110 ? 16.933 -6.639 -7.967 1.00 97.44 110 LYS A O 1
ATOM 832 N N . SER A 1 111 ? 16.753 -7.904 -9.814 1.00 96.31 111 SER A N 1
ATOM 833 C CA . SER A 1 111 ? 18.022 -7.465 -10.406 1.00 96.31 111 SER A CA 1
ATOM 834 C C . SER A 1 111 ? 18.027 -5.969 -10.717 1.00 96.31 111 SER A C 1
ATOM 836 O O . SER A 1 111 ? 19.050 -5.318 -10.502 1.00 96.31 111 SER A O 1
ATOM 838 N N . PHE A 1 112 ? 16.924 -5.431 -11.241 1.00 95.31 112 PHE A N 1
ATOM 839 C CA . PHE A 1 112 ? 16.787 -4.006 -11.532 1.00 95.31 112 PHE A CA 1
ATOM 840 C C . PHE A 1 112 ? 16.764 -3.185 -10.241 1.00 95.31 112 PHE A C 1
ATOM 842 O O . PHE A 1 112 ? 17.562 -2.265 -10.086 1.00 95.31 112 PHE A O 1
ATOM 849 N N . ALA A 1 113 ? 15.922 -3.566 -9.276 1.00 95.69 113 ALA A N 1
ATOM 850 C CA . ALA A 1 113 ? 15.812 -2.865 -8.002 1.00 95.69 113 ALA A CA 1
ATOM 851 C C . ALA A 1 113 ? 17.149 -2.830 -7.245 1.00 95.69 113 ALA A C 1
ATOM 853 O O . ALA A 1 113 ? 17.539 -1.783 -6.736 1.00 95.69 113 ALA A O 1
ATOM 854 N N . GLN A 1 114 ? 17.910 -3.932 -7.231 1.00 95.69 114 GLN A N 1
ATOM 855 C CA . GLN A 1 114 ? 19.229 -3.945 -6.594 1.00 95.69 114 GLN A CA 1
ATOM 856 C C . GLN A 1 114 ? 20.239 -3.029 -7.304 1.00 95.69 114 GLN A C 1
ATOM 858 O O . GLN A 1 114 ? 21.077 -2.423 -6.636 1.00 95.69 114 GLN A O 1
ATOM 863 N N . ASN A 1 115 ? 20.171 -2.904 -8.635 1.00 92.50 115 ASN A N 1
ATOM 864 C CA . ASN A 1 115 ? 21.005 -1.956 -9.379 1.00 92.50 115 ASN A CA 1
ATOM 865 C C . ASN A 1 115 ? 20.703 -0.512 -8.954 1.00 92.50 115 ASN A C 1
ATOM 867 O O . ASN A 1 115 ? 21.623 0.226 -8.612 1.00 92.50 115 ASN A O 1
ATOM 871 N N . GLU A 1 116 ? 19.422 -0.150 -8.886 1.00 91.44 116 GLU A N 1
ATOM 872 C CA . GLU A 1 116 ? 18.977 1.185 -8.471 1.00 91.44 116 GLU A CA 1
ATOM 873 C C . GLU A 1 116 ? 19.349 1.506 -7.013 1.00 91.44 116 GLU A C 1
ATOM 875 O O . GLU A 1 116 ? 19.791 2.617 -6.719 1.00 91.44 116 GLU A O 1
ATOM 880 N N . ILE A 1 117 ? 19.253 0.525 -6.106 1.00 93.19 117 ILE A N 1
ATOM 881 C CA . ILE A 1 117 ? 19.699 0.658 -4.709 1.00 93.19 117 ILE A CA 1
ATOM 882 C C . ILE A 1 117 ? 21.211 0.892 -4.643 1.00 93.19 117 ILE A C 1
ATOM 884 O O . ILE A 1 117 ? 21.673 1.777 -3.923 1.00 93.19 117 ILE A O 1
ATOM 888 N N . ASN A 1 118 ? 22.002 0.108 -5.381 1.00 91.50 118 ASN A N 1
ATOM 889 C CA . ASN A 1 118 ? 23.460 0.257 -5.398 1.00 91.50 118 ASN A CA 1
ATOM 890 C C . ASN A 1 118 ? 23.875 1.625 -5.944 1.00 91.50 118 ASN A C 1
ATOM 892 O O . ASN A 1 118 ? 24.795 2.243 -5.410 1.00 91.50 118 ASN A O 1
ATOM 896 N N . ARG A 1 119 ? 23.165 2.097 -6.969 1.00 87.12 119 ARG A N 1
ATOM 897 C CA . ARG A 1 119 ? 23.350 3.415 -7.560 1.00 87.12 119 ARG A CA 1
ATOM 898 C C . ARG A 1 119 ? 23.059 4.527 -6.536 1.00 87.12 119 ARG A C 1
ATOM 900 O O . ARG A 1 119 ? 23.955 5.300 -6.210 1.00 87.12 119 ARG A O 1
ATOM 907 N N . ALA A 1 120 ? 21.887 4.503 -5.896 1.00 88.69 120 ALA A N 1
ATOM 908 C CA . ALA A 1 120 ? 21.515 5.470 -4.852 1.00 88.69 120 ALA A CA 1
ATOM 909 C C . ALA A 1 120 ? 22.462 5.469 -3.635 1.00 88.69 120 ALA A C 1
ATOM 911 O O . ALA A 1 120 ? 22.689 6.500 -3.006 1.00 88.69 120 ALA A O 1
ATOM 912 N N . LYS A 1 121 ? 23.047 4.317 -3.285 1.00 89.94 121 LYS A N 1
ATOM 913 C CA . LYS A 1 121 ? 24.075 4.227 -2.234 1.00 89.94 121 LYS A CA 1
ATOM 914 C C . LYS A 1 121 ? 25.408 4.850 -2.647 1.00 89.94 121 LYS A C 1
ATOM 916 O O . LYS A 1 121 ? 26.131 5.346 -1.786 1.00 89.94 121 LYS A O 1
ATOM 921 N N . GLY A 1 122 ? 25.756 4.754 -3.929 1.00 83.88 122 GLY A N 1
ATOM 922 C CA . GLY A 1 122 ? 27.008 5.263 -4.482 1.00 83.88 122 GLY A CA 1
ATOM 923 C C . GLY A 1 122 ? 27.018 6.777 -4.690 1.00 83.88 122 GLY A C 1
ATOM 924 O O . GLY A 1 122 ? 28.100 7.363 -4.714 1.00 83.88 122 GLY A O 1
ATOM 925 N N . ASN A 1 123 ? 25.843 7.404 -4.804 1.00 79.25 123 ASN A N 1
ATOM 926 C CA . ASN A 1 123 ? 25.703 8.831 -5.070 1.00 79.25 123 ASN A CA 1
ATOM 927 C C . ASN A 1 123 ? 24.524 9.451 -4.282 1.00 79.25 123 ASN A C 1
ATOM 929 O O . ASN A 1 123 ? 23.368 9.142 -4.575 1.00 79.25 123 ASN A O 1
ATOM 933 N N . PRO A 1 124 ? 24.783 10.361 -3.320 1.00 69.50 124 PRO A N 1
ATOM 934 C CA . PRO A 1 124 ? 23.738 11.067 -2.572 1.00 69.50 124 PRO A CA 1
ATOM 935 C C . PRO A 1 124 ? 22.758 11.878 -3.430 1.00 69.50 124 PRO A C 1
ATOM 937 O O . PRO A 1 124 ? 21.655 12.146 -2.968 1.00 69.50 124 PRO A O 1
ATOM 940 N N . ASP A 1 125 ? 23.118 12.240 -4.664 1.00 68.38 125 ASP A N 1
ATOM 941 C CA . ASP A 1 125 ? 22.218 12.950 -5.584 1.00 68.38 125 ASP A CA 1
ATOM 942 C C . ASP A 1 125 ? 21.233 11.998 -6.301 1.00 68.38 125 ASP A C 1
ATOM 944 O O . ASP A 1 125 ? 20.303 12.436 -6.978 1.00 68.38 125 ASP A O 1
ATOM 948 N N . GLU A 1 126 ? 21.384 10.680 -6.127 1.00 74.88 126 GLU A N 1
ATOM 949 C CA . GLU A 1 126 ? 20.605 9.639 -6.814 1.00 74.88 126 GLU A CA 1
ATOM 950 C C . GLU A 1 126 ? 19.585 8.945 -5.895 1.00 74.88 126 GLU A C 1
ATOM 952 O O . GLU A 1 126 ? 19.205 7.798 -6.132 1.00 74.88 126 GLU A O 1
ATOM 957 N N . VAL A 1 127 ? 19.072 9.651 -4.877 1.00 76.31 127 VAL A N 1
ATOM 958 C CA . VAL A 1 127 ? 18.033 9.163 -3.935 1.00 76.31 127 VAL A CA 1
ATOM 959 C C . VAL A 1 127 ? 16.809 8.575 -4.656 1.00 76.31 127 VAL A C 1
ATOM 961 O O . VAL A 1 127 ? 16.187 7.635 -4.162 1.00 76.31 127 VAL A O 1
ATOM 964 N N . ARG A 1 128 ? 16.507 9.034 -5.879 1.00 79.56 128 ARG A N 1
ATOM 965 C CA . ARG A 1 128 ? 15.450 8.467 -6.739 1.00 79.56 128 ARG A CA 1
ATOM 966 C C . ARG A 1 128 ? 15.644 6.987 -7.082 1.00 79.56 128 ARG A C 1
ATOM 968 O O . ARG A 1 128 ? 14.660 6.315 -7.376 1.00 79.56 128 ARG A O 1
ATOM 975 N N . GLY A 1 129 ? 16.862 6.449 -6.999 1.00 87.88 129 GLY A N 1
ATOM 976 C CA . GLY A 1 129 ? 17.089 5.009 -7.131 1.00 87.88 129 GLY A CA 1
ATOM 977 C C . GLY A 1 129 ? 16.295 4.195 -6.100 1.00 87.88 129 GLY A C 1
ATOM 978 O O . GLY A 1 129 ? 15.777 3.132 -6.433 1.00 87.88 129 GLY A O 1
ATOM 979 N N . TYR A 1 130 ? 16.077 4.720 -4.887 1.00 90.88 130 TYR A N 1
ATOM 980 C CA . TYR A 1 130 ? 15.210 4.061 -3.905 1.00 90.88 130 TYR A CA 1
ATOM 981 C C . TYR A 1 130 ? 13.740 4.045 -4.351 1.00 90.88 130 TYR A C 1
ATOM 983 O O . TYR A 1 130 ? 13.086 3.006 -4.266 1.00 90.88 130 TYR A O 1
ATOM 991 N N . VAL A 1 131 ? 13.236 5.152 -4.908 1.00 89.31 131 VAL A N 1
ATOM 992 C CA . VAL A 1 131 ? 11.866 5.245 -5.452 1.00 89.31 131 VAL A CA 1
ATOM 993 C C . VAL A 1 131 ? 11.672 4.287 -6.632 1.00 89.31 131 VAL A C 1
ATOM 995 O O . VAL A 1 131 ? 10.669 3.574 -6.700 1.00 89.31 131 VAL A O 1
ATOM 998 N N . ASN A 1 132 ? 12.651 4.201 -7.535 1.00 89.75 132 ASN A N 1
ATOM 999 C CA . ASN A 1 132 ? 12.626 3.261 -8.657 1.00 89.75 132 ASN A CA 1
ATOM 1000 C C . ASN A 1 132 ? 12.646 1.803 -8.183 1.00 89.75 132 ASN A C 1
ATOM 1002 O O . ASN A 1 132 ? 11.903 0.976 -8.712 1.00 89.75 132 ASN A O 1
ATOM 1006 N N . ALA A 1 133 ? 13.453 1.483 -7.170 1.00 94.00 133 ALA A N 1
ATOM 1007 C CA . ALA A 1 133 ? 13.498 0.147 -6.587 1.00 94.00 133 ALA A CA 1
ATOM 1008 C C . ALA A 1 133 ? 12.153 -0.252 -5.957 1.00 94.00 133 ALA A C 1
ATOM 1010 O O . ALA A 1 133 ? 11.647 -1.332 -6.251 1.00 94.00 133 ALA A O 1
ATOM 1011 N N . VAL A 1 134 ? 11.537 0.632 -5.162 1.00 94.38 134 VAL A N 1
ATOM 1012 C CA . VAL A 1 134 ? 10.186 0.429 -4.602 1.00 94.38 134 VAL A CA 1
ATOM 1013 C C . VAL A 1 134 ? 9.155 0.230 -5.713 1.00 94.38 134 VAL A C 1
ATOM 1015 O O . VAL A 1 134 ? 8.377 -0.723 -5.668 1.00 94.38 134 VAL A O 1
ATOM 1018 N N . THR A 1 135 ? 9.180 1.086 -6.737 1.00 92.88 135 THR A N 1
ATOM 1019 C CA . THR A 1 135 ? 8.259 1.005 -7.882 1.00 92.88 135 THR A CA 1
ATOM 1020 C C . THR A 1 135 ? 8.394 -0.329 -8.613 1.00 92.88 135 THR A C 1
ATOM 1022 O O . THR A 1 135 ? 7.391 -0.950 -8.959 1.00 92.88 135 THR A O 1
ATOM 1025 N N . ALA A 1 136 ? 9.624 -0.810 -8.810 1.00 95.06 136 ALA A N 1
ATOM 1026 C CA . ALA A 1 136 ? 9.873 -2.122 -9.389 1.00 95.06 136 ALA A CA 1
ATOM 1027 C C . ALA A 1 136 ? 9.339 -3.245 -8.480 1.00 95.06 136 ALA A C 1
ATOM 1029 O O . ALA A 1 136 ? 8.633 -4.129 -8.966 1.00 95.06 136 ALA A O 1
ATOM 1030 N N . TYR A 1 137 ? 9.612 -3.191 -7.168 1.00 97.31 137 TYR A N 1
ATOM 1031 C CA . TYR A 1 137 ? 9.161 -4.196 -6.198 1.00 97.31 137 TYR A CA 1
ATOM 1032 C C . TYR A 1 137 ? 7.640 -4.351 -6.117 1.00 97.31 137 TYR A C 1
ATOM 1034 O O . TYR A 1 137 ? 7.174 -5.462 -5.867 1.00 97.31 137 TYR A O 1
ATOM 1042 N N . ALA A 1 138 ? 6.860 -3.303 -6.399 1.00 95.50 138 ALA A N 1
ATOM 1043 C CA . ALA A 1 138 ? 5.399 -3.400 -6.491 1.00 95.50 138 ALA A CA 1
ATOM 1044 C C . ALA A 1 138 ? 4.919 -4.415 -7.556 1.00 95.50 138 ALA A C 1
ATOM 1046 O O . ALA A 1 138 ? 3.805 -4.935 -7.479 1.00 95.50 138 ALA A O 1
ATOM 1047 N N . GLY A 1 139 ? 5.776 -4.735 -8.532 1.00 96.12 139 GLY A N 1
ATOM 1048 C CA . GLY A 1 139 ? 5.526 -5.716 -9.586 1.00 96.12 139 GLY A CA 1
ATOM 1049 C C . GLY A 1 139 ? 5.790 -7.174 -9.217 1.00 96.12 139 GLY A C 1
ATOM 1050 O O . GLY A 1 139 ? 5.458 -8.063 -10.000 1.00 96.12 139 GLY A O 1
ATOM 1051 N N . LEU A 1 140 ? 6.403 -7.436 -8.059 1.00 98.12 140 LEU A N 1
ATOM 1052 C CA . LEU A 1 140 ? 6.712 -8.798 -7.632 1.00 98.12 140 LEU A CA 1
ATOM 1053 C C . LEU A 1 140 ? 5.437 -9.619 -7.415 1.00 98.12 140 LEU A C 1
ATOM 1055 O O . LEU A 1 140 ? 4.386 -9.108 -7.007 1.00 98.12 140 LEU A O 1
ATOM 1059 N N . SER A 1 141 ? 5.550 -10.933 -7.611 1.00 97.25 141 SER A N 1
ATOM 1060 C CA . SER A 1 141 ? 4.563 -11.867 -7.066 1.00 97.25 141 SER A CA 1
ATOM 1061 C C . SER A 1 141 ? 4.487 -11.742 -5.529 1.00 97.25 141 SER A C 1
ATOM 1063 O O . SER A 1 141 ? 5.482 -11.369 -4.904 1.00 97.25 141 SER A O 1
ATOM 1065 N N . PRO A 1 142 ? 3.363 -12.087 -4.862 1.00 97.00 142 PRO A N 1
ATOM 1066 C CA . PRO A 1 142 ? 3.298 -12.050 -3.396 1.00 97.00 142 PRO A CA 1
ATOM 1067 C C . PRO A 1 142 ? 4.401 -12.880 -2.716 1.00 97.00 142 PRO A C 1
ATOM 1069 O O . PRO A 1 142 ? 4.981 -12.451 -1.722 1.00 97.00 142 PRO A O 1
ATOM 1072 N N . ALA A 1 143 ? 4.749 -14.037 -3.290 1.00 97.12 143 ALA A N 1
ATOM 1073 C CA . ALA A 1 143 ? 5.855 -14.864 -2.810 1.00 97.12 143 ALA A CA 1
ATOM 1074 C C . ALA A 1 143 ? 7.220 -14.192 -3.037 1.00 97.12 143 ALA A C 1
ATOM 1076 O O . ALA A 1 143 ? 8.074 -14.216 -2.152 1.00 97.12 143 ALA A O 1
ATOM 1077 N N . GLY A 1 144 ? 7.415 -13.560 -4.199 1.00 97.81 144 GLY A N 1
ATOM 1078 C CA . GLY A 1 144 ? 8.616 -12.793 -4.518 1.00 97.81 144 GLY A CA 1
ATOM 1079 C C . GLY A 1 144 ? 8.807 -11.592 -3.595 1.00 97.81 144 GLY A C 1
ATOM 1080 O O . GLY A 1 144 ? 9.921 -11.363 -3.127 1.00 97.81 144 GLY A O 1
ATOM 1081 N N . LEU A 1 145 ? 7.730 -10.864 -3.283 1.00 98.38 145 LEU A N 1
ATOM 1082 C CA . LEU A 1 145 ? 7.764 -9.750 -2.340 1.00 98.38 145 LEU A CA 1
ATOM 1083 C C . LEU A 1 145 ? 8.072 -10.243 -0.923 1.00 98.38 145 LEU A C 1
ATOM 1085 O O . LEU A 1 145 ? 8.974 -9.702 -0.293 1.00 98.38 145 LEU A O 1
ATOM 1089 N N . GLN A 1 146 ? 7.410 -11.305 -0.447 1.00 97.88 146 GLN A N 1
ATOM 1090 C CA . GLN A 1 146 ? 7.719 -11.910 0.856 1.00 97.88 146 GLN A CA 1
ATOM 1091 C C . GLN A 1 146 ? 9.195 -12.302 0.976 1.00 97.88 146 GLN A C 1
ATOM 1093 O O . GLN A 1 146 ? 9.829 -12.029 1.995 1.00 97.88 146 GLN A O 1
ATOM 1098 N N . ASP A 1 147 ? 9.745 -12.937 -0.060 1.00 98.06 147 ASP A N 1
ATOM 1099 C CA . ASP A 1 147 ? 11.155 -13.319 -0.114 1.00 98.06 147 ASP A CA 1
ATOM 1100 C C . ASP A 1 147 ? 12.075 -12.097 0.009 1.00 98.06 147 ASP A C 1
ATOM 1102 O O . ASP A 1 147 ? 12.988 -12.097 0.833 1.00 98.06 147 ASP A O 1
ATOM 1106 N N . VAL A 1 148 ? 11.800 -11.022 -0.736 1.00 98.06 148 VAL A N 1
ATOM 1107 C CA . VAL A 1 148 ? 12.595 -9.787 -0.672 1.00 98.06 148 VAL A CA 1
ATOM 1108 C C . VAL A 1 148 ? 12.484 -9.116 0.696 1.00 98.06 148 VAL A C 1
ATOM 1110 O O . VAL A 1 148 ? 13.516 -8.768 1.265 1.00 98.06 148 VAL A O 1
ATOM 1113 N N . MET A 1 149 ? 11.280 -8.966 1.256 1.00 98.06 149 MET A N 1
ATOM 1114 C CA . MET A 1 149 ? 11.105 -8.332 2.571 1.00 98.06 149 MET A CA 1
ATOM 1115 C C . MET A 1 149 ? 11.851 -9.084 3.679 1.00 98.06 149 MET A C 1
ATOM 1117 O O . MET A 1 149 ? 12.363 -8.470 4.614 1.00 98.06 149 MET A O 1
ATOM 1121 N N . LYS A 1 150 ? 11.921 -10.415 3.569 1.00 97.19 150 LYS A N 1
ATOM 1122 C CA . LYS A 1 150 ? 12.566 -11.281 4.556 1.00 97.19 150 LYS A CA 1
ATOM 1123 C C . LYS A 1 150 ? 14.081 -11.368 4.382 1.00 97.19 150 LYS A C 1
ATOM 1125 O O . LYS A 1 150 ? 14.809 -11.371 5.372 1.00 97.19 150 LYS A O 1
ATOM 1130 N N . ASN A 1 151 ? 14.552 -11.474 3.140 1.00 97.00 151 ASN A N 1
ATOM 1131 C CA . ASN A 1 151 ? 15.926 -11.879 2.843 1.00 97.00 151 ASN A CA 1
ATOM 1132 C C . ASN A 1 151 ? 16.804 -10.749 2.285 1.00 97.00 151 ASN A C 1
ATOM 1134 O O . ASN A 1 151 ? 18.027 -10.889 2.303 1.00 97.00 151 ASN A O 1
ATOM 1138 N N . ASN A 1 152 ? 16.233 -9.635 1.808 1.00 96.62 152 ASN A N 1
ATOM 1139 C CA . ASN A 1 152 ? 17.021 -8.490 1.351 1.00 96.62 152 ASN A CA 1
ATOM 1140 C C . ASN A 1 152 ? 17.268 -7.501 2.513 1.00 96.62 152 ASN A C 1
ATOM 1142 O O . ASN A 1 152 ? 16.336 -6.805 2.927 1.00 96.62 152 ASN A O 1
ATOM 1146 N N . PRO A 1 153 ? 18.514 -7.369 3.017 1.00 95.38 153 PRO A N 1
ATOM 1147 C CA . PRO A 1 153 ? 18.823 -6.475 4.137 1.00 95.38 153 PRO A CA 1
ATOM 1148 C C . PRO A 1 153 ? 18.589 -4.991 3.818 1.00 95.38 153 PRO A C 1
ATOM 1150 O O . PRO A 1 153 ? 18.425 -4.187 4.734 1.00 95.38 153 PRO A O 1
ATOM 1153 N N . ASP A 1 154 ? 18.551 -4.622 2.537 1.00 96.06 154 ASP A N 1
ATOM 1154 C CA . ASP A 1 154 ? 18.348 -3.245 2.099 1.00 96.06 154 ASP A CA 1
ATOM 1155 C C . ASP A 1 154 ? 16.876 -2.874 1.915 1.00 96.06 154 ASP A C 1
ATOM 1157 O O . ASP A 1 154 ? 16.584 -1.693 1.731 1.00 96.06 154 ASP A O 1
ATOM 1161 N N . PHE A 1 155 ? 15.946 -3.837 1.958 1.00 97.31 155 PHE A N 1
ATOM 1162 C CA . PHE A 1 155 ? 14.547 -3.597 1.594 1.00 97.31 155 PHE A CA 1
ATOM 1163 C C . PHE A 1 155 ? 13.900 -2.500 2.447 1.00 97.31 155 PHE A C 1
ATOM 1165 O O . PHE A 1 155 ? 13.480 -1.476 1.918 1.00 97.31 155 PHE A O 1
ATOM 1172 N N . PHE A 1 156 ? 13.869 -2.667 3.771 1.00 96.94 156 PHE A N 1
ATOM 1173 C CA . PHE A 1 156 ? 13.190 -1.705 4.648 1.00 96.94 156 PHE A CA 1
ATOM 1174 C C . PHE A 1 156 ? 13.880 -0.339 4.677 1.00 96.94 156 PHE A C 1
ATOM 1176 O O . PHE A 1 156 ? 13.206 0.677 4.803 1.00 96.94 156 PHE A O 1
ATOM 1183 N N . LYS A 1 157 ? 15.208 -0.294 4.506 1.00 95.50 157 LYS A N 1
ATOM 1184 C CA . LYS A 1 157 ? 15.918 0.979 4.348 1.00 95.50 157 LYS A CA 1
ATOM 1185 C C . LYS A 1 157 ? 15.527 1.663 3.036 1.00 95.50 157 LYS A C 1
ATOM 1187 O O . LYS A 1 157 ? 15.280 2.857 3.021 1.00 95.50 157 LYS A O 1
ATOM 1192 N N . THR A 1 158 ? 15.441 0.904 1.948 1.00 94.50 158 THR A N 1
ATOM 1193 C CA . THR A 1 158 ? 15.017 1.410 0.635 1.00 94.50 158 THR A CA 1
ATOM 1194 C C . THR A 1 158 ? 13.602 1.981 0.688 1.00 94.50 158 THR A C 1
ATOM 1196 O O . THR A 1 158 ? 13.363 3.061 0.160 1.00 94.50 158 THR A O 1
ATOM 1199 N N . VAL A 1 159 ? 12.685 1.289 1.369 1.00 94.44 159 VAL A N 1
ATOM 1200 C CA . VAL A 1 159 ? 11.317 1.764 1.624 1.00 94.44 159 VAL A CA 1
ATOM 1201 C C . VAL A 1 159 ? 11.324 3.059 2.444 1.00 94.44 159 VAL A C 1
ATOM 1203 O O . VAL A 1 159 ? 10.644 4.001 2.060 1.00 94.44 159 VAL A O 1
ATOM 1206 N N . ASP A 1 160 ? 12.104 3.138 3.526 1.00 93.50 160 ASP A N 1
ATOM 1207 C CA . ASP A 1 160 ? 12.220 4.345 4.364 1.00 93.50 160 ASP A CA 1
ATOM 1208 C C . ASP A 1 160 ? 12.746 5.558 3.574 1.00 93.50 160 ASP A C 1
ATOM 1210 O O . ASP A 1 160 ? 12.154 6.635 3.628 1.00 93.50 160 ASP A O 1
ATOM 1214 N N . GLU A 1 161 ? 13.815 5.390 2.790 1.00 91.75 161 GLU A N 1
ATOM 1215 C CA . GLU A 1 161 ? 14.368 6.481 1.972 1.00 91.75 161 GLU A CA 1
ATOM 1216 C C . GLU A 1 161 ? 13.408 6.911 0.854 1.00 91.75 161 GLU A C 1
ATOM 1218 O O . GLU A 1 161 ? 13.260 8.105 0.593 1.00 91.75 161 GLU A O 1
ATOM 1223 N N . ALA A 1 162 ? 12.716 5.959 0.219 1.00 89.62 162 ALA A N 1
ATOM 1224 C CA . ALA A 1 162 ? 11.687 6.273 -0.766 1.00 89.62 162 ALA A CA 1
ATOM 1225 C C . ALA A 1 162 ? 10.516 7.032 -0.122 1.00 89.62 162 ALA A C 1
ATOM 1227 O O . ALA A 1 162 ? 10.139 8.088 -0.618 1.00 89.62 162 ALA A O 1
ATOM 1228 N N . GLY A 1 163 ? 9.994 6.559 1.013 1.00 89.31 163 GLY A N 1
ATOM 1229 C CA . GLY A 1 163 ? 8.874 7.191 1.711 1.00 89.31 163 GLY A CA 1
ATOM 1230 C C . GLY A 1 163 ? 9.176 8.624 2.160 1.00 89.31 163 GLY A C 1
ATOM 1231 O O . GLY A 1 163 ? 8.359 9.522 1.964 1.00 89.31 163 GLY A O 1
ATOM 1232 N N . LYS A 1 164 ? 10.385 8.886 2.681 1.00 88.69 164 LYS A N 1
ATOM 1233 C CA . LYS A 1 164 ? 10.837 10.255 3.002 1.00 88.69 164 LYS A CA 1
ATOM 1234 C C . LYS A 1 164 ? 10.843 11.174 1.788 1.00 88.69 164 LYS A C 1
ATOM 1236 O O . LYS A 1 164 ? 10.603 12.368 1.944 1.00 88.69 164 LYS A O 1
ATOM 1241 N N . PHE A 1 165 ? 11.162 10.633 0.615 1.00 84.94 165 PHE A N 1
ATOM 1242 C CA . PHE A 1 165 ? 11.192 11.395 -0.623 1.00 84.94 165 PHE A CA 1
ATOM 1243 C C . PHE A 1 165 ? 9.780 11.684 -1.138 1.00 84.94 165 PHE A C 1
ATOM 1245 O O . PHE A 1 165 ? 9.532 12.795 -1.585 1.00 84.94 165 PHE A O 1
ATOM 1252 N N . THR A 1 166 ? 8.852 10.726 -1.051 1.00 82.69 166 THR A N 1
ATOM 1253 C CA . THR A 1 166 ? 7.533 10.822 -1.700 1.00 82.69 166 THR A CA 1
ATOM 1254 C C . THR A 1 166 ? 6.423 11.416 -0.829 1.00 82.69 166 THR A C 1
ATOM 1256 O O . THR A 1 166 ? 5.356 11.721 -1.359 1.00 82.69 166 THR A O 1
ATOM 1259 N N . LYS A 1 167 ? 6.619 11.556 0.491 1.00 81.44 167 LYS A N 1
ATOM 1260 C CA . LYS A 1 167 ? 5.548 11.935 1.438 1.00 81.44 167 LYS A CA 1
ATOM 1261 C C . LYS A 1 167 ? 4.895 13.300 1.177 1.00 81.44 167 LYS A C 1
ATOM 1263 O O . LYS A 1 167 ? 3.705 13.441 1.419 1.00 81.44 167 LYS A O 1
ATOM 1268 N N . ASP A 1 168 ? 5.638 14.277 0.659 1.00 77.12 168 ASP A N 1
ATOM 1269 C CA . ASP A 1 168 ? 5.149 15.651 0.444 1.00 77.12 168 ASP A CA 1
ATOM 1270 C C . ASP A 1 168 ? 4.715 15.876 -1.025 1.00 77.12 168 ASP A C 1
ATOM 1272 O O . ASP A 1 168 ? 4.539 17.008 -1.475 1.00 77.12 168 ASP A O 1
ATOM 1276 N N . TYR A 1 169 ? 4.586 14.797 -1.809 1.00 71.62 169 TYR A N 1
ATOM 1277 C CA . TYR A 1 169 ? 4.199 14.848 -3.219 1.00 71.62 169 TYR A CA 1
ATOM 1278 C C . TYR A 1 169 ? 2.766 14.348 -3.419 1.00 71.62 169 TYR A C 1
ATOM 1280 O O . TYR A 1 169 ? 2.474 13.174 -3.208 1.00 71.62 169 TYR A O 1
ATOM 1288 N N . SER A 1 170 ? 1.901 15.218 -3.942 1.00 58.97 170 SER A N 1
ATOM 1289 C CA . SER A 1 170 ? 0.501 14.914 -4.285 1.00 58.97 170 SER A CA 1
ATOM 1290 C C . SER A 1 170 ? 0.284 14.464 -5.742 1.00 58.97 170 SER A C 1
ATOM 1292 O O . SER A 1 170 ? -0.847 14.264 -6.181 1.00 58.97 170 SER A O 1
ATOM 1294 N N . GLY A 1 171 ? 1.356 14.321 -6.533 1.00 55.94 171 GLY A N 1
ATOM 1295 C CA . GLY A 1 171 ? 1.281 14.019 -7.968 1.00 55.94 171 GLY A CA 1
ATOM 1296 C C . GLY A 1 171 ? 1.152 12.527 -8.313 1.00 55.94 171 GLY A C 1
ATOM 1297 O O . GLY A 1 171 ? 1.750 11.672 -7.672 1.00 55.94 171 GLY A O 1
ATOM 1298 N N . ILE A 1 172 ? 0.473 12.231 -9.430 1.00 48.12 172 ILE A N 1
ATOM 1299 C CA . ILE A 1 172 ? 0.178 10.881 -9.983 1.00 48.12 172 ILE A CA 1
ATOM 1300 C C . ILE A 1 172 ? 1.440 10.047 -10.320 1.00 48.12 172 ILE A C 1
ATOM 1302 O O . ILE A 1 172 ? 1.376 8.852 -10.596 1.00 48.12 172 ILE A O 1
ATOM 1306 N N . ILE A 1 173 ? 2.612 10.676 -10.360 1.00 47.88 173 ILE A N 1
ATOM 1307 C CA . ILE A 1 173 ? 3.811 10.136 -11.015 1.00 47.88 173 ILE A CA 1
ATOM 1308 C C . ILE A 1 173 ? 4.574 9.131 -10.127 1.00 47.88 173 ILE A C 1
ATOM 1310 O O . ILE A 1 173 ? 5.346 8.322 -10.643 1.00 47.88 173 ILE A O 1
ATOM 1314 N N . GLU A 1 174 ? 4.338 9.122 -8.811 1.00 61.25 174 GLU A N 1
ATOM 1315 C CA . GLU A 1 174 ? 5.088 8.307 -7.839 1.00 61.25 174 GLU A CA 1
ATOM 1316 C C . GLU A 1 174 ? 4.191 7.287 -7.103 1.00 61.25 174 GLU A C 1
ATOM 1318 O O . GLU A 1 174 ? 4.271 7.110 -5.891 1.00 61.25 174 GLU A O 1
ATOM 1323 N N . ASN A 1 175 ? 3.361 6.557 -7.861 1.00 71.94 175 ASN A N 1
ATOM 1324 C CA . ASN A 1 175 ? 2.443 5.528 -7.337 1.00 71.94 175 ASN A CA 1
ATOM 1325 C C . ASN A 1 175 ? 3.136 4.269 -6.783 1.00 71.94 175 ASN A C 1
ATOM 1327 O O . ASN A 1 175 ? 2.495 3.426 -6.159 1.00 71.94 175 ASN A O 1
ATOM 1331 N N . GLY A 1 176 ? 4.440 4.096 -7.023 1.00 83.62 176 GLY A N 1
ATOM 1332 C CA . GLY A 1 176 ? 5.152 2.858 -6.696 1.00 83.62 176 GLY A CA 1
ATOM 1333 C C . GLY A 1 176 ? 5.070 2.463 -5.220 1.00 83.62 176 GLY A C 1
ATOM 1334 O O . GLY A 1 176 ? 5.000 1.276 -4.913 1.00 83.62 176 GLY A O 1
ATOM 1335 N N . PHE A 1 177 ? 5.038 3.443 -4.313 1.00 87.88 177 PHE A N 1
ATOM 1336 C CA . PHE A 1 177 ? 4.954 3.193 -2.874 1.00 87.88 177 PHE A CA 1
ATOM 1337 C C . PHE A 1 177 ? 3.558 2.713 -2.447 1.00 87.88 177 PHE A C 1
ATOM 1339 O O . PHE A 1 177 ? 3.438 1.702 -1.754 1.00 87.88 177 PHE A O 1
ATOM 1346 N N . GLY A 1 178 ? 2.498 3.366 -2.934 1.00 91.06 178 GLY A N 1
ATOM 1347 C CA . GLY A 1 178 ? 1.120 2.920 -2.732 1.00 91.06 178 GLY A CA 1
ATOM 1348 C C . GLY A 1 178 ? 0.860 1.532 -3.315 1.00 91.06 178 GLY A C 1
ATOM 1349 O O . GLY A 1 178 ? 0.326 0.659 -2.635 1.00 91.06 178 GLY A O 1
ATOM 1350 N N . GLU A 1 179 ? 1.317 1.278 -4.541 1.00 92.69 179 GLU A N 1
ATOM 1351 C CA . GLU A 1 179 ? 1.182 -0.032 -5.190 1.00 92.69 179 GLU A CA 1
ATOM 1352 C C . GLU A 1 179 ? 1.976 -1.133 -4.470 1.00 92.69 179 GLU A C 1
ATOM 1354 O O . GLU A 1 179 ? 1.510 -2.272 -4.376 1.00 92.69 179 GLU A O 1
ATOM 1359 N N . LEU A 1 180 ? 3.141 -0.809 -3.893 1.00 96.12 180 LEU A N 1
ATOM 1360 C CA . LEU A 1 180 ? 3.881 -1.738 -3.037 1.00 96.12 180 LEU A CA 1
ATOM 1361 C C . LEU A 1 180 ? 3.056 -2.131 -1.804 1.00 96.12 180 LEU A C 1
ATOM 1363 O O . LEU A 1 180 ? 3.032 -3.308 -1.449 1.00 96.12 180 LEU A O 1
ATOM 1367 N N . LEU A 1 181 ? 2.353 -1.185 -1.176 1.00 96.62 181 LEU A N 1
ATOM 1368 C CA . LEU A 1 181 ? 1.482 -1.457 -0.027 1.00 96.62 181 LEU A CA 1
ATOM 1369 C C . LEU A 1 181 ? 0.263 -2.302 -0.413 1.00 96.62 181 LEU A C 1
ATOM 1371 O O . LEU A 1 181 ? -0.023 -3.295 0.260 1.00 96.62 181 LEU A O 1
ATOM 1375 N N . LYS A 1 182 ? -0.393 -1.997 -1.540 1.00 95.81 182 LYS A N 1
ATOM 1376 C CA . LYS A 1 182 ? -1.480 -2.833 -2.088 1.00 95.81 182 LYS A CA 1
ATOM 1377 C C . LYS A 1 182 ? -0.995 -4.255 -2.373 1.00 95.81 182 LYS A C 1
ATOM 1379 O O . LYS A 1 182 ? -1.662 -5.238 -2.041 1.00 95.81 182 LYS A O 1
ATOM 1384 N N . LYS A 1 183 ? 0.216 -4.401 -2.926 1.00 96.81 183 LYS A N 1
ATOM 1385 C CA . LYS A 1 183 ? 0.846 -5.711 -3.132 1.00 96.81 183 LYS A CA 1
ATOM 1386 C C . LYS A 1 183 ? 1.158 -6.405 -1.807 1.00 96.81 183 LYS A C 1
ATOM 1388 O O . LYS A 1 183 ? 0.876 -7.594 -1.671 1.00 96.81 183 LYS A O 1
ATOM 1393 N N . ALA A 1 184 ? 1.689 -5.686 -0.821 1.00 97.50 184 ALA A N 1
ATOM 1394 C CA . ALA A 1 184 ? 1.990 -6.215 0.505 1.00 97.50 184 ALA A CA 1
ATOM 1395 C C . ALA A 1 184 ? 0.734 -6.717 1.229 1.00 97.50 184 ALA A C 1
ATOM 1397 O O . ALA A 1 184 ? 0.791 -7.745 1.896 1.00 97.50 184 ALA A O 1
ATOM 1398 N N . ALA A 1 185 ? -0.428 -6.091 1.014 1.00 97.31 185 ALA A N 1
ATOM 1399 C CA . ALA A 1 185 ? -1.709 -6.580 1.527 1.00 97.31 185 ALA A CA 1
ATOM 1400 C C . ALA A 1 185 ? -2.096 -7.964 0.957 1.00 97.31 185 ALA A C 1
ATOM 1402 O O . ALA A 1 185 ? -2.975 -8.651 1.481 1.00 97.31 185 ALA A O 1
ATOM 1403 N N . GLN A 1 186 ? -1.468 -8.416 -0.130 1.00 97.44 186 GLN A N 1
ATOM 1404 C CA . GLN A 1 186 ? -1.655 -9.755 -0.703 1.00 97.44 186 GLN A CA 1
ATOM 1405 C C . GLN A 1 186 ? -0.673 -10.784 -0.124 1.00 97.44 186 GLN A C 1
ATOM 1407 O O . GLN A 1 186 ? -0.852 -11.983 -0.336 1.00 97.44 186 GLN A O 1
ATOM 1412 N N . VAL A 1 187 ? 0.338 -10.339 0.624 1.00 97.75 187 VAL A N 1
ATOM 1413 C CA . VAL A 1 187 ? 1.353 -11.196 1.234 1.00 97.75 187 VAL A CA 1
ATOM 1414 C C . VAL A 1 187 ? 0.840 -11.717 2.572 1.00 97.75 187 VAL A C 1
ATOM 1416 O O . VAL A 1 187 ? 0.852 -11.020 3.585 1.00 97.75 187 VAL A O 1
ATOM 1419 N N . THR A 1 188 ? 0.358 -12.957 2.553 1.00 97.50 188 THR A N 1
ATOM 1420 C CA . THR A 1 188 ? -0.331 -13.580 3.687 1.00 97.50 188 THR A CA 1
ATOM 1421 C C . THR A 1 188 ? 0.278 -14.927 4.063 1.00 97.50 188 THR A C 1
ATOM 1423 O O . THR A 1 188 ? 0.960 -15.567 3.259 1.00 97.50 188 THR A O 1
ATOM 1426 N N . ASP A 1 189 ? 0.065 -15.336 5.311 1.00 95.12 189 ASP A N 1
ATOM 1427 C CA . ASP A 1 189 ? 0.378 -16.670 5.804 1.00 95.12 189 ASP A CA 1
ATOM 1428 C C . ASP A 1 189 ? -0.658 -17.711 5.328 1.00 95.12 189 ASP A C 1
ATOM 1430 O O . ASP A 1 189 ? -1.595 -17.414 4.585 1.00 95.12 189 ASP A O 1
ATOM 1434 N N . ALA A 1 190 ? -0.502 -18.962 5.767 1.00 93.44 190 ALA A N 1
ATOM 1435 C CA . ALA A 1 190 ? -1.410 -20.051 5.399 1.00 93.44 190 ALA A CA 1
ATOM 1436 C C . ALA A 1 190 ? -2.861 -19.859 5.893 1.00 93.44 190 ALA A C 1
ATOM 1438 O O . ALA A 1 190 ? -3.757 -20.543 5.403 1.00 93.44 190 ALA A O 1
ATOM 1439 N N . ASN A 1 191 ? -3.089 -18.951 6.846 1.00 90.31 191 ASN A N 1
ATOM 1440 C CA . ASN A 1 191 ? -4.395 -18.645 7.424 1.00 90.31 191 ASN A CA 1
ATOM 1441 C C . ASN A 1 191 ? -5.015 -17.368 6.832 1.00 90.31 191 ASN A C 1
ATOM 1443 O O . ASN A 1 191 ? -6.111 -16.986 7.233 1.00 90.31 191 ASN A O 1
ATOM 1447 N N . GLY A 1 192 ? -4.334 -16.708 5.890 1.00 92.19 192 GLY A N 1
ATOM 1448 C CA . GLY A 1 192 ? -4.785 -15.454 5.289 1.00 92.19 192 GLY A CA 1
ATOM 1449 C C . GLY A 1 192 ? -4.449 -14.198 6.099 1.00 92.19 192 GLY A C 1
ATOM 1450 O O . GLY A 1 192 ? -4.851 -13.111 5.689 1.00 92.19 192 GLY A O 1
ATOM 1451 N N . ASN A 1 193 ? -3.691 -14.311 7.196 1.00 94.00 193 ASN A N 1
ATOM 1452 C CA . ASN A 1 193 ? -3.205 -13.157 7.961 1.00 94.00 193 ASN A CA 1
ATOM 1453 C C . ASN A 1 193 ? -2.003 -12.521 7.253 1.00 94.00 193 ASN A C 1
ATOM 1455 O O . ASN A 1 193 ? -1.245 -13.246 6.606 1.00 94.00 193 ASN A O 1
ATOM 1459 N N . PRO A 1 194 ? -1.764 -11.203 7.380 1.00 97.25 194 PRO A N 1
ATOM 1460 C CA . PRO A 1 194 ? -0.561 -10.599 6.825 1.00 97.25 194 PRO A CA 1
ATOM 1461 C C . PRO A 1 194 ? 0.674 -11.221 7.483 1.00 97.25 194 PRO A C 1
ATOM 1463 O O . PRO A 1 194 ? 0.690 -11.503 8.684 1.00 97.25 194 PRO A O 1
ATOM 1466 N N . THR A 1 195 ? 1.728 -11.434 6.700 1.00 97.62 195 THR A N 1
ATOM 1467 C CA . THR A 1 195 ? 3.001 -11.905 7.263 1.00 97.62 195 THR A CA 1
ATOM 1468 C C . THR A 1 195 ? 3.614 -10.840 8.189 1.00 97.62 195 THR A C 1
ATOM 1470 O O . THR A 1 195 ? 3.318 -9.648 8.039 1.00 97.62 195 THR A O 1
ATOM 1473 N N . PRO A 1 196 ? 4.507 -11.216 9.129 1.00 97.00 196 PRO A N 1
ATOM 1474 C CA . PRO A 1 196 ? 5.180 -10.247 9.998 1.00 97.00 196 PRO A CA 1
ATOM 1475 C C . PRO A 1 196 ? 5.914 -9.148 9.221 1.00 97.00 196 PRO A C 1
ATOM 1477 O O . PRO A 1 196 ? 5.917 -7.988 9.626 1.00 97.00 196 PRO A O 1
ATOM 1480 N N . GLU A 1 197 ? 6.518 -9.492 8.084 1.00 97.88 197 GLU A N 1
ATOM 1481 C CA . GLU A 1 197 ? 7.210 -8.537 7.226 1.00 97.88 197 GLU A CA 1
ATOM 1482 C C . GLU A 1 197 ? 6.246 -7.576 6.515 1.00 97.88 197 GLU A C 1
ATOM 1484 O O . GLU A 1 197 ? 6.530 -6.378 6.455 1.00 97.88 197 GLU A O 1
ATOM 1489 N N . ALA A 1 198 ? 5.097 -8.065 6.033 1.00 98.00 198 ALA A N 1
ATOM 1490 C CA . ALA A 1 198 ? 4.065 -7.225 5.425 1.00 98.00 198 ALA A CA 1
ATOM 1491 C C . ALA A 1 198 ? 3.468 -6.245 6.446 1.00 98.00 198 ALA A C 1
ATOM 1493 O O . ALA A 1 198 ? 3.307 -5.059 6.163 1.00 98.00 198 ALA A O 1
ATOM 1494 N N . LEU A 1 199 ? 3.204 -6.722 7.663 1.00 97.00 199 LEU A N 1
ATOM 1495 C CA . LEU A 1 199 ? 2.710 -5.893 8.757 1.00 97.00 199 LEU A CA 1
ATOM 1496 C C . LEU A 1 199 ? 3.746 -4.849 9.203 1.00 97.00 199 LEU A C 1
ATOM 1498 O O . LEU A 1 199 ? 3.407 -3.693 9.450 1.00 97.00 199 LEU A O 1
ATOM 1502 N N . LYS A 1 200 ? 5.030 -5.223 9.249 1.00 96.25 200 LYS A N 1
ATOM 1503 C CA . LYS A 1 200 ? 6.123 -4.276 9.499 1.00 96.25 200 LYS A CA 1
ATOM 1504 C C . LYS A 1 200 ? 6.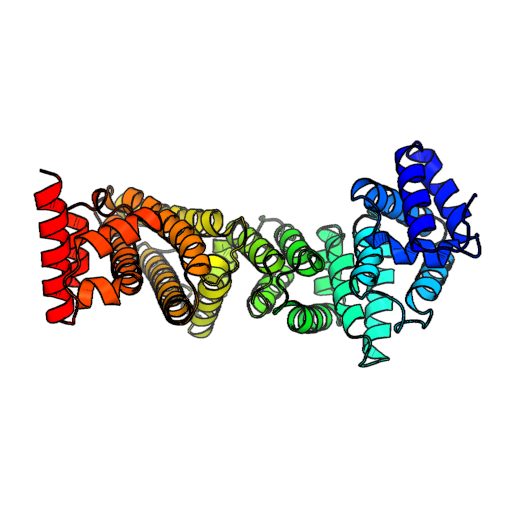180 -3.190 8.424 1.00 96.25 200 LYS A C 1
ATOM 1506 O O . LYS A 1 200 ? 6.344 -2.022 8.770 1.00 96.25 200 LYS A O 1
ATOM 1511 N N . LEU A 1 201 ? 6.040 -3.562 7.149 1.00 97.19 201 LEU A N 1
ATOM 1512 C CA . LEU A 1 201 ? 6.001 -2.609 6.041 1.00 97.19 201 LEU A CA 1
ATOM 1513 C C . LEU A 1 201 ? 4.836 -1.625 6.202 1.00 97.19 201 LEU A C 1
ATOM 1515 O O . LEU A 1 201 ? 5.062 -0.421 6.104 1.00 97.19 201 LEU A O 1
ATOM 1519 N N . PHE A 1 202 ? 3.632 -2.114 6.516 1.00 96.81 202 PHE A N 1
ATOM 1520 C CA . PHE A 1 202 ? 2.475 -1.268 6.819 1.00 96.81 202 PHE A CA 1
ATOM 1521 C C . PHE A 1 202 ? 2.785 -0.277 7.952 1.00 96.81 202 PHE A C 1
ATOM 1523 O O . PHE A 1 202 ? 2.724 0.932 7.741 1.00 96.81 202 PHE A O 1
ATOM 1530 N N . ASN A 1 203 ? 3.229 -0.775 9.111 1.00 94.38 203 ASN A N 1
ATOM 1531 C CA . ASN A 1 203 ? 3.514 0.047 10.293 1.00 94.38 203 ASN A CA 1
ATOM 1532 C C . ASN A 1 203 ? 4.559 1.138 10.025 1.00 94.38 203 ASN A C 1
ATOM 1534 O O . ASN A 1 203 ? 4.397 2.276 10.456 1.00 94.38 203 ASN A O 1
ATOM 1538 N N . GLN A 1 204 ? 5.632 0.805 9.302 1.00 93.31 204 GLN A N 1
ATOM 1539 C CA . GLN A 1 204 ? 6.675 1.774 8.960 1.00 93.31 204 GLN A CA 1
ATOM 1540 C C . GLN A 1 204 ? 6.198 2.822 7.955 1.00 93.31 204 GLN A C 1
ATOM 1542 O O . GLN A 1 204 ? 6.728 3.931 7.955 1.00 93.31 204 GLN A O 1
ATOM 1547 N N . SER A 1 205 ? 5.214 2.480 7.121 1.00 94.88 205 SER A N 1
ATOM 1548 C CA . SER A 1 205 ? 4.768 3.322 6.012 1.00 94.88 205 SER A CA 1
ATOM 1549 C C . SER A 1 205 ? 3.746 4.383 6.406 1.00 94.88 205 SER A C 1
ATOM 1551 O O . SER A 1 205 ? 3.613 5.369 5.687 1.00 94.88 205 SER A O 1
ATOM 1553 N N . ILE A 1 206 ? 3.071 4.227 7.553 1.00 94.00 206 ILE A N 1
ATOM 1554 C CA . ILE A 1 206 ? 2.065 5.180 8.058 1.00 94.00 206 ILE A CA 1
ATOM 1555 C C . ILE A 1 206 ? 2.619 6.611 8.095 1.00 94.00 206 ILE A C 1
ATOM 1557 O O . ILE A 1 206 ? 1.976 7.537 7.616 1.00 94.00 206 ILE A O 1
ATOM 1561 N N . GLN A 1 207 ? 3.853 6.788 8.572 1.00 90.50 207 GLN A N 1
ATOM 1562 C CA . GLN A 1 207 ? 4.489 8.107 8.698 1.00 90.50 207 GLN A CA 1
ATOM 1563 C C . GLN A 1 207 ? 4.816 8.794 7.355 1.00 90.50 207 GLN A C 1
ATOM 1565 O O . GLN A 1 207 ? 5.229 9.954 7.351 1.00 90.50 207 GLN A O 1
ATOM 1570 N N . TYR A 1 208 ? 4.698 8.084 6.227 1.00 90.06 208 TYR A N 1
ATOM 1571 C CA . TYR A 1 208 ? 4.943 8.626 4.885 1.00 90.06 208 TYR A CA 1
ATOM 1572 C C . TYR A 1 208 ? 3.649 8.856 4.095 1.00 90.06 208 TYR A C 1
ATOM 1574 O O . TYR A 1 208 ? 3.722 9.124 2.896 1.00 90.06 208 TYR A O 1
ATOM 1582 N N . ALA A 1 209 ? 2.478 8.740 4.735 1.00 86.00 209 ALA A N 1
ATOM 1583 C CA . ALA A 1 209 ? 1.193 9.032 4.104 1.00 86.00 209 ALA A CA 1
ATOM 1584 C C . ALA A 1 209 ? 1.143 10.477 3.578 1.00 86.00 209 ALA A C 1
ATOM 1586 O O . ALA A 1 209 ? 0.878 10.668 2.393 1.00 86.00 209 ALA A O 1
ATOM 1587 N N . GLY A 1 210 ? 1.477 11.462 4.426 1.00 81.44 210 GLY A N 1
ATOM 1588 C CA . GLY A 1 210 ? 1.662 12.872 4.049 1.00 81.44 210 GLY A CA 1
ATOM 1589 C C . GLY A 1 210 ? 0.582 13.406 3.101 1.00 81.44 210 GLY A C 1
ATOM 1590 O O . GLY A 1 210 ? -0.603 13.215 3.350 1.00 81.44 210 GLY A O 1
ATOM 1591 N N . ASP A 1 211 ? 0.993 14.013 1.989 1.00 81.44 211 ASP A N 1
ATOM 1592 C CA . ASP A 1 211 ? 0.111 14.463 0.899 1.00 81.44 211 ASP A CA 1
ATOM 1593 C C . ASP A 1 211 ? 0.013 13.428 -0.242 1.00 81.44 211 ASP A C 1
ATOM 1595 O O . ASP A 1 211 ? -0.617 13.668 -1.276 1.00 81.44 211 ASP A O 1
ATOM 1599 N N . ASN A 1 212 ? 0.640 12.258 -0.080 1.00 85.50 212 ASN A N 1
ATOM 1600 C CA . ASN A 1 212 ? 0.729 11.238 -1.115 1.00 85.50 212 ASN A CA 1
ATOM 1601 C C . ASN A 1 212 ? -0.526 10.356 -1.150 1.00 85.50 212 ASN A C 1
ATOM 1603 O O . ASN A 1 212 ? -0.647 9.361 -0.430 1.00 85.50 212 ASN A O 1
ATOM 1607 N N . ILE A 1 213 ? -1.443 10.705 -2.054 1.00 87.50 213 ILE A N 1
ATOM 1608 C CA . ILE A 1 213 ? -2.721 10.013 -2.279 1.00 87.50 213 ILE A CA 1
ATOM 1609 C C . ILE A 1 213 ? -2.518 8.506 -2.500 1.00 87.50 213 ILE A C 1
ATOM 1611 O O . ILE A 1 213 ? -3.213 7.698 -1.889 1.00 87.50 213 ILE A O 1
ATOM 1615 N N . SER A 1 214 ? -1.535 8.104 -3.313 1.00 88.81 214 SER A N 1
ATOM 1616 C CA . SER A 1 214 ? -1.290 6.687 -3.610 1.00 88.81 214 SER A CA 1
ATOM 1617 C C . SER A 1 214 ? -0.876 5.902 -2.361 1.00 88.81 214 SER A C 1
ATOM 1619 O O . SER A 1 214 ? -1.358 4.789 -2.133 1.00 88.81 214 SER A O 1
ATOM 1621 N N . THR A 1 215 ? -0.026 6.488 -1.511 1.00 91.31 215 THR A N 1
ATOM 1622 C CA . THR A 1 215 ? 0.348 5.902 -0.218 1.00 91.31 215 THR A CA 1
ATOM 1623 C C . THR A 1 215 ? -0.862 5.766 0.700 1.00 91.31 215 THR A C 1
ATOM 1625 O O . THR A 1 215 ? -1.057 4.692 1.270 1.00 91.31 215 THR A O 1
ATOM 1628 N N . LYS A 1 216 ? -1.699 6.810 0.818 1.00 91.75 216 LYS A N 1
ATOM 1629 C CA . LYS A 1 216 ? -2.942 6.760 1.609 1.00 91.75 216 LYS A CA 1
ATOM 1630 C C . LYS A 1 216 ? -3.858 5.641 1.129 1.00 91.75 216 LYS A C 1
ATOM 1632 O O . LYS A 1 216 ? -4.314 4.838 1.938 1.00 91.75 216 LYS A O 1
ATOM 1637 N N . GLU A 1 217 ? -4.048 5.519 -0.183 1.00 92.44 217 GLU A N 1
ATOM 1638 C CA . GLU A 1 217 ? -4.858 4.454 -0.772 1.00 92.44 217 GLU A CA 1
ATOM 1639 C C . GLU A 1 217 ? -4.303 3.062 -0.464 1.00 92.44 217 GLU A C 1
ATOM 1641 O O . GLU A 1 217 ? -5.056 2.176 -0.056 1.00 92.44 217 GLU A O 1
ATOM 1646 N N . GLY A 1 218 ? -2.990 2.866 -0.614 1.00 94.94 218 GLY A N 1
ATOM 1647 C CA . GLY A 1 218 ? -2.336 1.595 -0.309 1.00 94.94 218 GLY A CA 1
ATOM 1648 C C . GLY A 1 218 ? -2.410 1.217 1.173 1.00 94.94 218 GLY A C 1
ATOM 1649 O O . GLY A 1 218 ? -2.683 0.060 1.495 1.00 94.94 218 GLY A O 1
ATOM 1650 N N . LEU A 1 219 ? -2.227 2.186 2.077 1.00 96.12 219 LEU A N 1
ATOM 1651 C CA . LEU A 1 219 ? -2.421 1.999 3.518 1.00 96.12 219 LEU A CA 1
ATOM 1652 C C . LEU A 1 219 ? -3.883 1.664 3.843 1.00 96.12 219 LEU A C 1
ATOM 1654 O O . LEU A 1 219 ? -4.138 0.738 4.611 1.00 96.12 219 LEU A O 1
ATOM 1658 N N . GLY A 1 220 ? -4.835 2.373 3.237 1.00 95.19 220 GLY A N 1
ATOM 1659 C CA . GLY A 1 220 ? -6.267 2.144 3.413 1.00 95.19 220 GLY A CA 1
ATOM 1660 C C . GLY A 1 220 ? -6.709 0.747 2.972 1.00 95.19 220 GLY A C 1
ATOM 1661 O O . GLY A 1 220 ? -7.415 0.051 3.708 1.00 95.19 220 GLY A O 1
ATOM 1662 N N . GLU A 1 221 ? -6.245 0.288 1.807 1.00 95.69 221 GLU A N 1
ATOM 1663 C CA . GLU A 1 221 ? -6.537 -1.059 1.305 1.00 95.69 221 GLU A CA 1
ATOM 1664 C C . GLU A 1 221 ? -5.927 -2.136 2.214 1.00 95.69 221 GLU A C 1
ATOM 1666 O O . GLU A 1 221 ? -6.604 -3.105 2.575 1.00 95.69 221 GLU A O 1
ATOM 1671 N N . PHE A 1 222 ? -4.674 -1.946 2.647 1.00 97.50 222 PHE A N 1
ATOM 1672 C CA . PHE A 1 222 ? -4.024 -2.858 3.586 1.00 97.50 222 PHE A CA 1
ATOM 1673 C C . PHE A 1 222 ? -4.807 -2.935 4.903 1.00 97.50 222 PHE A C 1
ATOM 1675 O O . PHE A 1 222 ? -5.109 -4.036 5.369 1.00 97.50 222 PHE A O 1
ATOM 1682 N N . PHE A 1 223 ? -5.170 -1.786 5.482 1.00 96.19 223 PHE A N 1
ATOM 1683 C CA . PHE A 1 223 ? -5.913 -1.720 6.739 1.00 96.19 223 PHE A CA 1
ATOM 1684 C C . PHE A 1 223 ? -7.270 -2.413 6.636 1.00 96.19 223 PHE A C 1
ATOM 1686 O O . PHE A 1 223 ? -7.580 -3.277 7.451 1.00 96.19 223 PHE A O 1
ATOM 1693 N N . THR A 1 224 ? -8.045 -2.102 5.597 1.00 93.94 224 THR A N 1
ATOM 1694 C CA . THR A 1 224 ? -9.377 -2.686 5.375 1.00 93.94 224 THR A CA 1
ATOM 1695 C C . THR A 1 224 ? -9.319 -4.210 5.301 1.00 93.94 224 THR A C 1
ATOM 1697 O O . THR A 1 224 ? -10.177 -4.904 5.844 1.00 93.94 224 THR A O 1
ATOM 1700 N N . LYS A 1 225 ? -8.276 -4.750 4.664 1.00 95.12 225 LYS A N 1
ATOM 1701 C CA . LYS A 1 225 ? -8.098 -6.194 4.521 1.00 95.12 225 LYS A CA 1
ATOM 1702 C C . LYS A 1 225 ? -7.618 -6.878 5.804 1.00 95.12 225 LYS A C 1
ATOM 1704 O O . LYS A 1 225 ? -7.996 -8.019 6.053 1.00 95.12 225 LYS A O 1
ATOM 1709 N N . HIS A 1 226 ? -6.795 -6.196 6.602 1.00 95.94 226 HIS A N 1
ATOM 1710 C CA . HIS A 1 226 ? -6.028 -6.799 7.700 1.00 95.94 226 HIS A CA 1
ATOM 1711 C C . HIS A 1 226 ? -6.270 -6.161 9.071 1.00 95.94 226 HIS A C 1
ATOM 1713 O O . HIS A 1 226 ? -5.443 -6.319 9.970 1.00 95.94 226 HIS A O 1
ATOM 1719 N N . GLN A 1 227 ? -7.399 -5.469 9.256 1.00 92.81 227 GLN A N 1
ATOM 1720 C CA . GLN A 1 227 ? -7.704 -4.690 10.461 1.00 92.81 227 GLN A CA 1
ATOM 1721 C C . GLN A 1 227 ? -7.452 -5.466 11.764 1.00 92.81 227 GLN A C 1
ATOM 1723 O O . GLN A 1 227 ? -6.810 -4.931 12.661 1.00 92.81 227 GLN A O 1
ATOM 1728 N N . ASP A 1 228 ? -7.887 -6.730 11.867 1.00 91.06 228 ASP A N 1
ATOM 1729 C CA . ASP A 1 228 ? -7.686 -7.507 13.104 1.00 91.06 228 ASP A CA 1
ATOM 1730 C C . ASP A 1 228 ? -6.213 -7.760 13.388 1.00 91.06 228 ASP A C 1
ATOM 1732 O O . ASP A 1 228 ? -5.767 -7.605 14.518 1.00 91.06 228 ASP A O 1
ATOM 1736 N N . ALA A 1 229 ? -5.440 -8.143 12.372 1.00 93.44 229 ALA A N 1
ATOM 1737 C CA . ALA A 1 229 ? -4.018 -8.407 12.541 1.00 93.44 229 ALA A CA 1
ATOM 1738 C C . ALA A 1 229 ? -3.252 -7.129 12.911 1.00 93.44 229 ALA A C 1
ATOM 1740 O O . ALA A 1 229 ? -2.347 -7.184 13.742 1.00 93.44 229 ALA A O 1
ATOM 1741 N N . ILE A 1 230 ? -3.645 -5.982 12.347 1.00 94.75 230 ILE A N 1
ATOM 1742 C CA . ILE A 1 230 ? -3.071 -4.673 12.679 1.00 94.75 230 ILE A CA 1
ATOM 1743 C C . ILE A 1 230 ? -3.379 -4.303 14.127 1.00 94.75 230 ILE A C 1
ATOM 1745 O O . ILE A 1 230 ? -2.455 -4.069 14.901 1.00 94.75 230 ILE A O 1
ATOM 1749 N N . VAL A 1 231 ? -4.655 -4.308 14.517 1.00 91.69 231 VAL A N 1
ATOM 1750 C CA . VAL A 1 231 ? -5.079 -3.961 15.881 1.00 91.69 231 VAL A CA 1
ATOM 1751 C C . VAL A 1 231 ? -4.450 -4.913 16.897 1.00 91.69 231 VAL A C 1
ATOM 1753 O O . VAL A 1 231 ? -3.877 -4.466 17.887 1.00 91.69 231 VAL A O 1
ATOM 1756 N N . ASN A 1 232 ? -4.451 -6.220 16.618 1.00 91.38 232 ASN A N 1
ATOM 1757 C CA . ASN A 1 232 ? -3.831 -7.219 17.489 1.00 91.38 232 ASN A CA 1
ATOM 1758 C C . ASN A 1 232 ? -2.317 -7.017 17.644 1.00 91.38 232 ASN A C 1
ATOM 1760 O O . ASN A 1 232 ? -1.766 -7.372 18.683 1.00 91.38 232 ASN A O 1
ATOM 1764 N N . SER A 1 233 ? -1.640 -6.434 16.650 1.00 92.75 233 SER A N 1
ATOM 1765 C CA . SER A 1 233 ? -0.201 -6.148 16.727 1.00 92.75 233 SER A CA 1
ATOM 1766 C C . SER A 1 233 ? 0.163 -5.005 17.671 1.00 92.75 233 SER A C 1
ATOM 1768 O O . SER A 1 233 ? 1.330 -4.848 18.025 1.00 92.75 233 SER A O 1
ATOM 1770 N N . TYR A 1 234 ? -0.835 -4.226 18.083 1.00 92.69 234 TYR A N 1
ATOM 1771 C CA . TYR A 1 234 ? -0.689 -3.082 18.971 1.00 92.69 234 TYR A CA 1
ATOM 1772 C C . TYR A 1 234 ? -1.132 -3.360 20.407 1.00 92.69 234 TYR A C 1
ATOM 1774 O O . TYR A 1 234 ? -0.982 -2.479 21.258 1.00 92.69 234 TYR A O 1
ATOM 1782 N N . LEU A 1 235 ? -1.659 -4.557 20.682 1.00 89.38 235 LEU A N 1
ATOM 1783 C CA . LEU A 1 235 ? -2.080 -4.964 22.019 1.00 89.38 235 LEU A CA 1
ATOM 1784 C C . LEU A 1 235 ? -0.880 -5.101 22.962 1.00 89.38 235 LEU A C 1
ATOM 1786 O O . LEU A 1 235 ? 0.195 -5.561 22.571 1.00 89.38 235 LEU A O 1
ATOM 1790 N N . GLY A 1 236 ? -1.076 -4.702 24.216 1.00 85.75 236 GLY A N 1
ATOM 1791 C CA . GLY A 1 236 ? -0.096 -4.875 25.283 1.00 85.75 236 GLY A CA 1
ATOM 1792 C C . GLY A 1 236 ? 0.032 -6.327 25.746 1.00 85.75 236 GLY A C 1
ATOM 1793 O O . GLY A 1 236 ? -0.646 -7.230 25.258 1.00 85.75 236 GLY A O 1
ATOM 1794 N N . GLU A 1 237 ? 0.885 -6.560 26.748 1.00 85.69 237 GLU A N 1
ATOM 1795 C CA . GLU A 1 237 ? 1.096 -7.897 27.335 1.00 85.69 237 GLU A CA 1
ATOM 1796 C C . GLU A 1 237 ? -0.182 -8.510 27.923 1.00 85.69 237 GLU A C 1
ATOM 1798 O O . GLU A 1 237 ? -0.306 -9.731 28.006 1.00 85.69 237 GLU A O 1
ATOM 1803 N N . ASN A 1 238 ? -1.140 -7.667 28.318 1.00 79.31 238 ASN A N 1
ATOM 1804 C CA . ASN A 1 238 ? -2.443 -8.103 28.804 1.00 79.31 238 ASN A CA 1
ATOM 1805 C C . ASN A 1 238 ? -3.318 -8.704 27.690 1.00 79.31 238 ASN A C 1
ATOM 1807 O O . ASN A 1 238 ? -4.227 -9.478 27.973 1.00 79.31 238 ASN A O 1
ATOM 1811 N N . GLY A 1 239 ? -3.002 -8.416 26.425 1.00 80.00 239 GLY A N 1
ATOM 1812 C CA . GLY A 1 239 ? -3.669 -8.976 25.263 1.00 80.00 239 GLY A CA 1
ATOM 1813 C C . GLY A 1 239 ? -5.063 -8.410 25.008 1.00 80.00 239 GLY A C 1
ATOM 1814 O O . GLY A 1 239 ? -5.796 -9.023 24.235 1.00 80.00 239 GLY A O 1
ATOM 1815 N N . TYR A 1 240 ? -5.454 -7.289 25.615 1.00 79.00 240 TYR A N 1
ATOM 1816 C CA . TYR A 1 240 ? -6.770 -6.678 25.381 1.00 79.00 240 TYR A CA 1
ATOM 1817 C C . TYR A 1 240 ? -6.784 -5.147 25.351 1.00 79.00 240 TYR A C 1
ATOM 1819 O O . TYR A 1 240 ? -7.677 -4.612 24.705 1.00 79.00 240 TYR A O 1
ATOM 1827 N N . ASP A 1 241 ? -5.787 -4.466 25.922 1.00 77.94 241 ASP A N 1
ATOM 1828 C CA . ASP A 1 241 ? -5.653 -3.009 25.784 1.00 77.94 241 ASP A CA 1
ATOM 1829 C C . ASP A 1 241 ? -4.581 -2.669 24.746 1.00 77.94 241 ASP A C 1
ATOM 1831 O O . ASP A 1 241 ? -3.562 -3.366 24.621 1.00 77.94 241 ASP A O 1
ATOM 1835 N N . LEU A 1 242 ? -4.780 -1.578 24.011 1.00 83.19 242 LEU A N 1
ATOM 1836 C CA . LEU A 1 242 ? -3.768 -1.043 23.110 1.00 83.19 242 LEU A CA 1
ATOM 1837 C C . LEU A 1 242 ? -2.606 -0.433 23.903 1.00 83.19 242 LEU A C 1
ATOM 1839 O O . LEU A 1 242 ? -2.771 0.284 24.889 1.00 83.19 242 LEU A O 1
ATOM 1843 N N . THR A 1 243 ? -1.384 -0.678 23.437 1.00 90.81 243 THR A N 1
ATOM 1844 C CA . THR A 1 243 ? -0.202 0.025 23.947 1.00 90.81 243 THR A CA 1
ATOM 1845 C C . THR A 1 243 ? -0.264 1.518 23.615 1.00 90.81 243 THR A C 1
ATOM 1847 O O . THR A 1 243 ? -0.876 1.925 22.628 1.00 90.81 243 THR A O 1
ATOM 1850 N N . SER A 1 244 ? 0.446 2.351 24.385 1.00 88.44 244 SER A N 1
ATOM 1851 C CA . SER A 1 244 ? 0.555 3.789 24.088 1.00 88.44 244 SER A CA 1
ATOM 1852 C C . SER A 1 244 ? 1.117 4.062 22.688 1.00 88.44 244 SER A C 1
ATOM 1854 O O . SER A 1 244 ? 0.685 5.010 22.033 1.00 88.44 244 SER A O 1
ATOM 1856 N N . ASP A 1 245 ? 2.073 3.250 22.232 1.00 89.62 245 ASP A N 1
ATOM 1857 C CA . ASP A 1 245 ? 2.621 3.356 20.878 1.00 89.62 245 ASP A CA 1
ATOM 1858 C C . ASP A 1 245 ? 1.586 2.913 19.839 1.00 89.62 245 ASP A C 1
ATOM 1860 O O . ASP A 1 245 ? 1.397 3.596 18.837 1.00 89.62 245 ASP A O 1
ATOM 1864 N N . GLY A 1 246 ? 0.849 1.837 20.121 1.00 89.12 246 GLY A N 1
ATOM 1865 C CA . GLY A 1 246 ? -0.272 1.366 19.314 1.00 89.12 246 GLY A CA 1
ATOM 1866 C C . GLY A 1 246 ? -1.356 2.419 19.088 1.00 89.12 246 GLY A C 1
ATOM 1867 O O . GLY A 1 246 ? -1.725 2.692 17.946 1.00 89.12 246 GLY A O 1
ATOM 1868 N N . LEU A 1 247 ? -1.811 3.064 20.167 1.00 87.44 247 LEU A N 1
ATOM 1869 C CA . LEU A 1 247 ? -2.768 4.176 20.117 1.00 87.44 247 LEU A CA 1
ATOM 1870 C C . LEU A 1 247 ? -2.241 5.326 19.254 1.00 87.44 247 LEU A C 1
ATOM 1872 O O . LEU A 1 247 ? -2.952 5.844 18.396 1.00 87.44 247 LEU A O 1
ATOM 1876 N N . LYS A 1 248 ? -0.971 5.704 19.433 1.00 91.69 248 LYS A N 1
ATOM 1877 C CA . LYS A 1 248 ? -0.342 6.779 18.657 1.00 91.69 248 LYS A CA 1
ATOM 1878 C C . LYS A 1 248 ? -0.237 6.436 17.169 1.00 91.69 248 LYS A C 1
ATOM 1880 O O . LYS A 1 248 ? -0.485 7.293 16.318 1.00 91.69 248 LYS A O 1
ATOM 1885 N N . THR A 1 249 ? 0.138 5.202 16.844 1.00 92.38 249 THR A N 1
ATOM 1886 C CA . THR A 1 249 ? 0.255 4.737 15.460 1.00 92.38 249 THR A CA 1
ATOM 1887 C C . THR A 1 249 ? -1.110 4.671 14.779 1.00 92.38 249 THR A C 1
ATOM 1889 O O . THR A 1 249 ? -1.237 5.177 13.665 1.00 92.38 249 THR A O 1
ATOM 1892 N N . LEU A 1 250 ? -2.139 4.141 15.449 1.00 91.56 250 LEU A N 1
ATOM 1893 C CA . LEU A 1 250 ? -3.511 4.141 14.932 1.00 91.56 250 LEU A CA 1
ATOM 1894 C C . LEU A 1 250 ? -4.068 5.559 14.764 1.00 91.56 250 LEU A C 1
ATOM 1896 O O . LEU A 1 250 ? -4.670 5.842 13.733 1.00 91.56 250 LEU A O 1
ATOM 1900 N N . ASN A 1 251 ? -3.820 6.465 15.717 1.00 89.12 251 ASN A N 1
ATOM 1901 C CA . ASN A 1 251 ? -4.205 7.874 15.588 1.00 89.12 251 ASN A CA 1
ATOM 1902 C C . ASN A 1 251 ? -3.570 8.486 14.333 1.00 89.12 251 ASN A C 1
ATOM 1904 O O . ASN A 1 251 ? -4.267 9.090 13.524 1.00 89.12 251 ASN A O 1
ATOM 1908 N N . THR A 1 252 ? -2.268 8.266 14.132 1.00 92.62 252 THR A N 1
ATOM 1909 C CA . THR A 1 252 ? -1.546 8.806 12.972 1.00 92.62 252 THR A CA 1
ATOM 1910 C C . THR A 1 252 ? -2.098 8.230 11.668 1.00 92.62 252 THR A C 1
ATOM 1912 O O . THR A 1 252 ? -2.333 8.978 10.726 1.00 92.62 252 THR A O 1
ATOM 1915 N N . PHE A 1 253 ? -2.377 6.923 11.627 1.00 94.75 253 PHE A N 1
ATOM 1916 C CA . PHE A 1 253 ? -3.024 6.289 10.479 1.00 94.75 253 PHE A CA 1
ATOM 1917 C C . PHE A 1 253 ? -4.377 6.934 10.169 1.00 94.75 253 PHE A C 1
ATOM 1919 O O . PHE A 1 253 ? -4.583 7.385 9.047 1.00 94.75 253 PHE A O 1
ATOM 1926 N N . PHE A 1 254 ? -5.286 7.017 11.145 1.00 90.38 254 PHE A N 1
ATOM 1927 C CA . PHE A 1 254 ? -6.606 7.600 10.912 1.00 90.38 254 PHE A CA 1
ATOM 1928 C C . PHE A 1 254 ? -6.502 9.061 10.484 1.00 90.38 254 PHE A C 1
ATOM 1930 O O . PHE A 1 254 ? -7.150 9.460 9.522 1.00 90.38 254 PHE A O 1
ATOM 1937 N N . LYS A 1 255 ? -5.639 9.841 11.137 1.00 87.31 255 LYS A N 1
ATOM 1938 C CA . LYS A 1 255 ? -5.443 11.254 10.823 1.00 87.31 255 LYS A CA 1
ATOM 1939 C C . LYS A 1 255 ? -4.972 11.422 9.387 1.00 87.31 255 LYS A C 1
ATOM 1941 O O . LYS A 1 255 ? -5.636 12.088 8.603 1.00 87.31 255 LYS A O 1
ATOM 1946 N N . ASP A 1 256 ? -3.859 10.791 9.032 1.00 88.19 256 ASP A N 1
ATOM 1947 C CA . ASP A 1 256 ? -3.189 11.062 7.763 1.00 88.19 256 ASP A CA 1
ATOM 1948 C C . ASP A 1 256 ? -3.880 10.378 6.575 1.00 88.19 256 ASP A C 1
ATOM 1950 O O . ASP A 1 256 ? -3.847 10.907 5.466 1.00 88.19 256 ASP A O 1
ATOM 1954 N N . VAL A 1 257 ? -4.525 9.224 6.787 1.00 89.38 257 VAL A N 1
ATOM 1955 C CA . VAL A 1 257 ? -5.182 8.457 5.714 1.00 89.38 257 VAL A CA 1
ATOM 1956 C C . VAL A 1 257 ? -6.649 8.844 5.528 1.00 89.38 257 VAL A C 1
ATOM 1958 O O . VAL A 1 257 ? -7.106 8.889 4.386 1.00 89.38 257 VAL A O 1
ATOM 1961 N N . LEU A 1 258 ? -7.393 9.110 6.609 1.00 84.75 258 LEU A N 1
ATOM 1962 C CA . LEU A 1 258 ? -8.839 9.364 6.525 1.00 84.75 258 LEU A CA 1
ATOM 1963 C C . LEU A 1 258 ? -9.208 10.838 6.562 1.00 84.75 258 LEU A C 1
ATOM 1965 O O . LEU A 1 258 ? -10.222 11.204 5.977 1.00 84.75 258 LEU A O 1
ATOM 1969 N N . PHE A 1 259 ? -8.435 11.662 7.268 1.00 78.94 259 PHE A N 1
ATOM 1970 C CA . PHE A 1 259 ? -8.900 12.999 7.631 1.00 78.94 259 PHE A CA 1
ATOM 1971 C C . PHE A 1 259 ? -8.053 14.133 7.070 1.00 78.94 259 PHE A C 1
ATOM 1973 O O . PHE A 1 259 ? -8.578 15.226 6.924 1.00 78.94 259 PHE A O 1
ATOM 1980 N N . THR A 1 260 ? -6.784 13.905 6.729 1.00 80.00 260 THR A N 1
ATOM 1981 C CA . THR A 1 260 ? -5.892 14.945 6.194 1.00 80.00 260 THR A CA 1
ATOM 1982 C C . THR A 1 260 ? -5.945 14.975 4.661 1.00 80.00 260 THR A C 1
ATOM 1984 O O . THR A 1 260 ? -5.519 13.997 4.042 1.00 80.00 260 THR A O 1
ATOM 1987 N N . PRO A 1 261 ? -6.398 16.070 4.019 1.00 76.19 261 PRO A N 1
ATOM 1988 C CA . PRO A 1 261 ? -6.371 16.223 2.564 1.00 76.19 261 PRO A CA 1
ATOM 1989 C C . PRO A 1 261 ? -4.945 16.294 1.983 1.00 76.19 261 PRO A C 1
ATOM 1991 O O . PRO A 1 261 ? -4.008 16.604 2.716 1.00 76.19 261 PRO A O 1
ATOM 1994 N N . PRO A 1 262 ? -4.757 16.015 0.678 1.00 80.56 262 PRO A N 1
ATOM 1995 C CA . PRO A 1 262 ? -5.760 15.455 -0.229 1.00 80.56 262 PRO A CA 1
ATOM 1996 C C . PRO A 1 262 ? -6.115 14.020 0.175 1.00 80.56 262 PRO A C 1
ATOM 1998 O O . PRO A 1 262 ? -5.233 13.244 0.566 1.00 80.56 262 PRO A O 1
ATOM 2001 N N . LEU A 1 263 ? -7.400 13.672 0.113 1.00 81.44 263 LEU A N 1
ATOM 2002 C CA . LEU A 1 263 ? -7.864 12.348 0.528 1.00 81.44 263 LEU A CA 1
ATOM 2003 C C . LEU A 1 263 ? -7.664 11.289 -0.564 1.00 81.44 263 LEU A C 1
ATOM 2005 O O . LEU A 1 263 ? -7.775 11.552 -1.760 1.00 81.44 263 LEU A O 1
ATOM 2009 N N . GLY A 1 264 ? -7.382 10.057 -0.134 1.00 82.19 264 GLY A N 1
ATOM 2010 C CA . GLY A 1 264 ? -7.401 8.887 -1.013 1.00 82.19 264 GLY A CA 1
ATOM 2011 C C . GLY A 1 264 ? -8.819 8.562 -1.477 1.00 82.19 264 GLY A C 1
ATOM 2012 O O . GLY A 1 264 ? -9.772 8.726 -0.712 1.00 82.19 264 GLY A O 1
ATOM 2013 N N . ALA A 1 265 ? -8.977 8.022 -2.690 1.00 85.06 265 ALA A N 1
ATOM 2014 C CA . ALA A 1 265 ? -10.302 7.679 -3.218 1.00 85.06 265 ALA A CA 1
ATOM 2015 C C . ALA A 1 265 ? -11.056 6.647 -2.351 1.00 85.06 265 ALA A C 1
ATOM 2017 O O . ALA A 1 265 ? -12.285 6.594 -2.368 1.00 85.06 265 ALA A O 1
ATOM 2018 N N . ASN A 1 266 ? -10.328 5.843 -1.571 1.00 84.75 266 ASN A N 1
ATOM 2019 C CA . ASN A 1 266 ? -10.879 4.830 -0.674 1.00 84.75 266 ASN A CA 1
ATOM 2020 C C . ASN A 1 266 ? -11.047 5.297 0.785 1.00 84.75 266 ASN A C 1
ATOM 2022 O O . ASN A 1 266 ? -11.471 4.491 1.608 1.00 84.75 266 ASN A O 1
ATOM 2026 N N . ALA A 1 267 ? -10.770 6.560 1.138 1.00 82.69 267 ALA A N 1
ATOM 2027 C CA . ALA A 1 267 ? -10.846 7.032 2.529 1.00 82.69 267 ALA A CA 1
ATOM 2028 C C . ALA A 1 267 ? -12.219 6.742 3.173 1.00 82.69 267 ALA A C 1
ATOM 2030 O O . ALA A 1 267 ? -12.306 6.182 4.268 1.00 82.69 267 ALA A O 1
ATOM 2031 N N . LYS A 1 268 ? -13.310 7.011 2.444 1.00 79.00 268 LYS A N 1
ATOM 2032 C CA . LYS A 1 268 ? -14.677 6.691 2.885 1.00 79.00 268 LYS A CA 1
ATOM 2033 C C . LYS A 1 268 ? -14.911 5.190 3.079 1.00 79.00 268 LYS A C 1
ATOM 2035 O O . LYS A 1 268 ? -15.585 4.793 4.030 1.00 79.00 268 LYS A O 1
ATOM 2040 N N . GLU A 1 269 ? -14.381 4.350 2.192 1.00 83.19 269 GLU A N 1
ATOM 2041 C CA . GLU A 1 269 ? -14.519 2.892 2.295 1.00 83.19 269 GLU A CA 1
ATOM 2042 C C . GLU A 1 269 ? -13.788 2.356 3.525 1.00 83.19 269 GLU A C 1
ATOM 2044 O O . GLU A 1 269 ? -14.347 1.538 4.252 1.00 83.19 269 GLU A O 1
ATOM 2049 N N . VAL A 1 270 ? -12.587 2.869 3.810 1.00 86.44 270 VAL A N 1
ATOM 2050 C CA . VAL A 1 270 ? -11.809 2.498 4.999 1.00 86.44 270 VAL A CA 1
ATOM 2051 C C . VAL A 1 270 ? -12.563 2.879 6.274 1.00 86.44 270 VAL A C 1
ATOM 2053 O O . VAL A 1 270 ? -12.725 2.041 7.163 1.00 86.44 270 VAL A O 1
ATOM 2056 N N . ALA A 1 271 ? -13.085 4.110 6.348 1.00 77.88 271 ALA A N 1
ATOM 2057 C CA . ALA A 1 271 ? -13.900 4.562 7.475 1.00 77.88 271 ALA A CA 1
ATOM 2058 C C . ALA A 1 271 ? -15.157 3.689 7.652 1.00 77.88 271 ALA A C 1
ATOM 2060 O O . ALA A 1 271 ? -15.475 3.259 8.763 1.00 77.88 271 ALA A O 1
ATOM 2061 N N . THR A 1 272 ? -15.841 3.355 6.554 1.00 77.62 272 THR A N 1
ATOM 2062 C CA . THR A 1 272 ? -17.037 2.494 6.566 1.00 77.62 272 THR A CA 1
ATOM 2063 C C . THR A 1 272 ? -16.710 1.070 7.020 1.00 77.62 272 THR A C 1
ATOM 2065 O O . THR A 1 272 ? -17.446 0.486 7.811 1.00 77.62 272 THR A O 1
ATOM 2068 N N . ALA A 1 273 ? -15.602 0.494 6.553 1.00 82.62 273 ALA A N 1
ATOM 2069 C CA . ALA A 1 273 ? -15.189 -0.855 6.927 1.00 82.62 273 ALA A CA 1
ATOM 2070 C C . ALA A 1 273 ? -14.824 -0.946 8.415 1.00 82.62 273 ALA A C 1
ATOM 2072 O O . ALA A 1 273 ? -15.283 -1.860 9.107 1.00 82.62 273 ALA A O 1
ATOM 2073 N N . PHE A 1 274 ? -14.057 0.030 8.914 1.00 83.62 274 PHE A N 1
ATOM 2074 C CA . PHE A 1 274 ? -13.689 0.126 10.324 1.00 83.62 274 PHE A CA 1
ATOM 2075 C C . PHE A 1 274 ? -14.931 0.176 11.224 1.00 83.62 274 PHE A C 1
ATOM 2077 O O . PHE A 1 274 ? -15.088 -0.640 12.137 1.00 83.62 274 PHE A O 1
ATOM 2084 N N . THR A 1 275 ? -15.840 1.102 10.921 1.00 73.75 275 THR A N 1
ATOM 2085 C CA . THR A 1 275 ? -17.057 1.341 11.704 1.00 73.75 275 THR A CA 1
ATOM 2086 C C . THR A 1 275 ? -18.044 0.173 11.619 1.00 73.75 275 THR A C 1
ATOM 2088 O O . THR A 1 275 ? -18.567 -0.260 12.644 1.00 73.75 275 THR A O 1
ATOM 2091 N N . ALA A 1 276 ? -18.255 -0.420 10.438 1.00 77.62 276 ALA A N 1
ATOM 2092 C CA . ALA A 1 276 ? -19.121 -1.590 10.277 1.00 77.62 276 ALA A CA 1
ATOM 2093 C C . ALA A 1 276 ? -18.652 -2.780 11.126 1.00 77.62 276 ALA A C 1
ATOM 2095 O O . ALA A 1 276 ? -19.465 -3.476 11.740 1.00 77.62 276 ALA A O 1
ATOM 2096 N N . LYS A 1 277 ? -17.336 -3.006 11.192 1.00 81.88 277 LYS A N 1
ATOM 2097 C CA . LYS A 1 277 ? -16.763 -4.088 11.992 1.00 81.88 277 LYS A CA 1
ATOM 2098 C C . LYS A 1 277 ? -16.958 -3.862 13.484 1.00 81.88 277 LYS A C 1
ATOM 2100 O O . LYS A 1 277 ? -17.368 -4.775 14.198 1.00 81.88 277 LYS A O 1
ATOM 2105 N N . ALA A 1 278 ? -16.681 -2.651 13.941 1.00 75.50 278 ALA A N 1
ATOM 2106 C CA . ALA A 1 278 ? -16.823 -2.299 15.337 1.00 75.50 278 ALA A CA 1
ATOM 2107 C C . ALA A 1 278 ? -18.298 -2.354 15.788 1.00 75.50 278 ALA A C 1
ATOM 2109 O O . ALA A 1 278 ? -18.600 -2.953 16.819 1.00 75.50 278 ALA A O 1
ATOM 2110 N N . ASN A 1 279 ? -19.235 -1.896 14.952 1.00 72.12 279 ASN A N 1
ATOM 2111 C CA . ASN A 1 279 ? -20.672 -2.064 15.187 1.00 72.12 279 ASN A CA 1
ATOM 2112 C C . ASN A 1 279 ? -21.098 -3.535 15.250 1.00 72.12 279 ASN A C 1
ATOM 2114 O O . ASN A 1 279 ? -21.927 -3.894 16.083 1.00 72.12 279 ASN A O 1
ATOM 2118 N N . ALA A 1 280 ? -20.534 -4.403 14.404 1.00 81.94 280 ALA A N 1
ATOM 2119 C CA . ALA A 1 280 ? -20.833 -5.832 14.455 1.00 81.94 280 ALA A CA 1
ATOM 2120 C C . ALA A 1 280 ? -20.406 -6.458 15.794 1.00 81.94 280 ALA A C 1
ATOM 2122 O O . ALA A 1 280 ? -21.154 -7.249 16.360 1.00 81.94 280 ALA A O 1
ATOM 2123 N N . VAL A 1 281 ? -19.237 -6.074 16.318 1.00 78.19 281 VAL A N 1
ATOM 2124 C CA . VAL A 1 281 ? -18.758 -6.510 17.640 1.00 78.19 281 VAL A CA 1
ATOM 2125 C C . VAL A 1 281 ? -19.696 -6.038 18.748 1.00 78.19 281 VAL A C 1
ATOM 2127 O O . VAL A 1 281 ? -20.103 -6.838 19.587 1.00 78.19 281 VAL A O 1
ATOM 2130 N N . LEU A 1 282 ? -20.064 -4.756 18.746 1.00 72.81 282 LEU A N 1
ATOM 2131 C CA . LEU A 1 282 ? -20.944 -4.185 19.766 1.00 72.81 282 LEU A CA 1
ATOM 2132 C C . LEU A 1 282 ? -22.350 -4.818 19.712 1.00 72.81 282 LEU A C 1
ATOM 2134 O O . LEU A 1 282 ? -22.886 -5.220 20.741 1.00 72.81 282 LEU A O 1
ATOM 2138 N N . ALA A 1 283 ? -22.911 -5.014 18.514 1.00 74.44 283 ALA A N 1
ATOM 2139 C CA . ALA A 1 283 ? -24.219 -5.646 18.341 1.00 74.44 283 ALA A CA 1
ATOM 2140 C C . ALA A 1 283 ? -24.232 -7.110 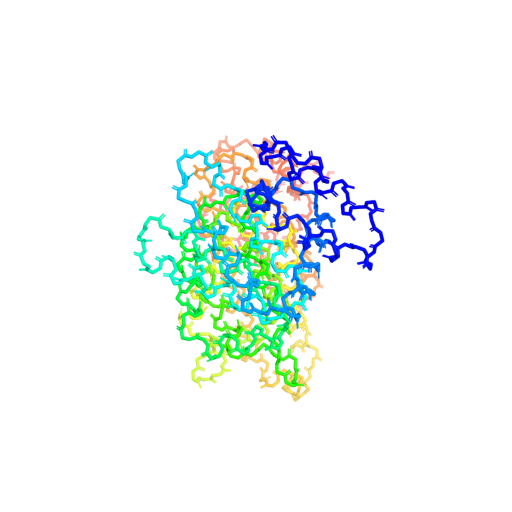18.806 1.00 74.44 283 ALA A C 1
ATOM 2142 O O . ALA A 1 283 ? -25.243 -7.596 19.315 1.00 74.44 283 ALA A O 1
ATOM 2143 N N . ASP A 1 284 ? -23.121 -7.821 18.630 1.00 81.25 284 ASP A N 1
ATOM 2144 C CA . ASP A 1 284 ? -22.962 -9.181 19.132 1.00 81.25 284 ASP A CA 1
ATOM 2145 C C . ASP A 1 284 ? -22.754 -9.223 20.646 1.00 81.25 284 ASP A C 1
ATOM 2147 O O . ASP A 1 284 ? -23.221 -10.164 21.288 1.00 81.25 284 ASP A O 1
ATOM 2151 N N . ALA A 1 285 ? -22.107 -8.216 21.237 1.00 74.25 285 ALA A N 1
ATOM 2152 C CA . ALA A 1 285 ? -21.957 -8.118 22.688 1.00 74.25 285 ALA A CA 1
ATOM 2153 C C . ALA A 1 285 ? -23.326 -8.033 23.387 1.00 74.25 285 ALA A C 1
ATOM 2155 O O . ALA A 1 285 ? -23.516 -8.656 24.438 1.00 74.25 285 ALA A O 1
ATOM 2156 N N . ASP A 1 286 ? -24.286 -7.349 22.756 1.00 70.75 286 ASP A N 1
ATOM 2157 C CA . ASP A 1 286 ? -25.665 -7.212 23.235 1.00 70.75 286 ASP A CA 1
ATOM 2158 C C . ASP A 1 286 ? -26.521 -8.473 23.017 1.00 70.75 286 ASP A C 1
ATOM 2160 O O . ASP A 1 286 ? -27.430 -8.754 23.801 1.00 70.75 286 ASP A O 1
ATOM 2164 N N . LYS A 1 287 ? -26.262 -9.236 21.946 1.00 81.06 287 LYS A N 1
ATOM 2165 C CA . LYS A 1 287 ? -27.135 -10.343 21.508 1.00 81.06 287 LYS A CA 1
ATOM 2166 C C . LYS A 1 287 ? -26.652 -11.732 21.909 1.00 81.06 287 LYS A C 1
ATOM 2168 O O . LYS A 1 287 ? -27.481 -12.608 22.147 1.00 81.06 287 LYS A O 1
ATOM 2173 N N . LEU A 1 288 ? -25.342 -11.964 21.915 1.00 82.56 288 LEU A N 1
ATOM 2174 C CA . LEU A 1 288 ? -24.759 -13.281 22.179 1.00 82.56 288 LEU A CA 1
ATOM 2175 C C . LEU A 1 288 ? -24.609 -13.517 23.682 1.00 82.56 288 LEU A C 1
ATOM 2177 O O . LEU A 1 288 ? -24.459 -12.573 24.454 1.00 82.56 288 LEU A O 1
ATOM 2181 N N . SER A 1 289 ? -24.598 -14.774 24.128 1.00 90.81 289 SER A N 1
ATOM 2182 C CA . SER A 1 289 ? -24.113 -15.104 25.476 1.00 90.81 289 SER A CA 1
ATOM 2183 C C . SER A 1 289 ? -22.597 -14.893 25.584 1.00 90.81 289 SER A C 1
ATOM 2185 O O . SER A 1 289 ? -21.895 -14.821 24.576 1.00 90.81 289 SER A O 1
ATOM 2187 N N . ASP A 1 290 ? -22.063 -14.809 26.804 1.00 84.50 290 ASP A N 1
ATOM 2188 C CA . ASP A 1 290 ? -20.624 -14.588 27.021 1.00 84.50 290 ASP A CA 1
ATOM 2189 C C . ASP A 1 290 ? -19.769 -15.694 26.381 1.00 84.50 290 ASP A C 1
ATOM 2191 O O . ASP A 1 290 ? -18.760 -15.405 25.745 1.00 84.50 290 ASP A O 1
ATOM 2195 N N . THR A 1 291 ? -20.219 -16.951 26.460 1.00 93.50 291 THR A N 1
ATOM 2196 C CA . THR A 1 291 ? -19.529 -18.100 25.852 1.00 93.50 291 THR A CA 1
ATOM 2197 C C . THR A 1 291 ? -19.567 -18.069 24.324 1.00 93.50 291 THR A C 1
ATOM 2199 O O . THR A 1 291 ? -18.564 -18.371 23.676 1.00 93.50 291 THR A O 1
ATOM 2202 N N . GLU A 1 292 ? -20.707 -17.713 23.726 1.00 94.50 292 GLU A N 1
ATOM 2203 C CA . GLU A 1 292 ? -20.830 -17.589 22.266 1.00 94.50 292 GLU A CA 1
ATOM 2204 C C . GLU A 1 292 ? -19.968 -16.443 21.738 1.00 94.50 292 GLU A C 1
ATOM 2206 O O . GLU A 1 292 ? -19.292 -16.592 20.719 1.00 94.50 292 GLU A O 1
ATOM 2211 N N . PHE A 1 293 ? -19.949 -15.324 22.464 1.00 89.62 293 PHE A N 1
ATOM 2212 C CA . PHE A 1 293 ? -19.131 -14.170 22.133 1.00 89.62 293 PHE A CA 1
ATOM 2213 C C . PHE A 1 293 ? -17.635 -14.508 22.190 1.00 89.62 293 PHE A C 1
ATOM 2215 O O . PHE A 1 293 ? -16.915 -14.277 21.220 1.00 89.62 293 PHE A O 1
ATOM 2222 N N . GLU A 1 294 ? -17.172 -15.120 23.283 1.00 91.50 294 GLU A N 1
ATOM 2223 C CA . GLU A 1 294 ? -15.768 -15.514 23.442 1.00 91.50 294 GLU A CA 1
ATOM 2224 C C . GLU A 1 294 ? -15.341 -16.55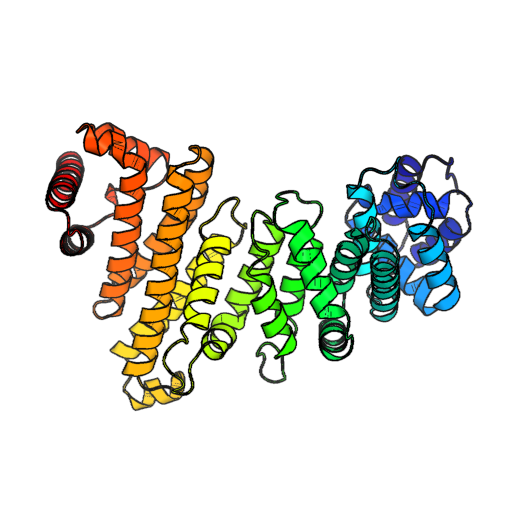8 22.405 1.00 91.50 294 GLU A C 1
ATOM 2226 O O . GLU A 1 294 ? -14.244 -16.474 21.861 1.00 91.50 294 GLU A O 1
ATOM 2231 N N . THR A 1 295 ? -16.230 -17.486 22.039 1.00 94.00 295 THR A N 1
ATOM 2232 C CA . THR A 1 295 ? -15.969 -18.449 20.957 1.00 94.00 295 THR A CA 1
ATOM 2233 C C . THR A 1 295 ? -15.786 -17.753 19.607 1.00 94.00 295 THR A C 1
ATOM 2235 O O . THR A 1 295 ? -14.945 -18.168 18.809 1.00 94.00 295 THR A O 1
ATOM 2238 N N . LYS A 1 296 ? -16.567 -16.701 19.333 1.00 92.06 296 LYS A N 1
ATOM 2239 C CA . LYS A 1 296 ? -16.515 -15.966 18.064 1.00 92.06 296 LYS A CA 1
ATOM 2240 C C . LYS A 1 296 ? -15.295 -15.049 17.964 1.00 92.06 296 LYS A C 1
ATOM 2242 O O . LYS A 1 296 ? -14.676 -14.982 16.906 1.00 92.06 296 LYS A O 1
ATOM 2247 N N . TYR A 1 297 ? -14.975 -14.340 19.042 1.00 88.38 297 TYR A N 1
ATOM 2248 C CA . TYR A 1 297 ? -13.999 -13.248 19.038 1.00 88.38 297 TYR A CA 1
ATOM 2249 C C . TYR A 1 297 ? -12.681 -13.579 19.748 1.00 88.38 297 TYR A C 1
ATOM 2251 O O . TYR A 1 297 ? -11.734 -12.797 19.677 1.00 88.38 297 TYR A O 1
ATOM 2259 N N . GLY A 1 298 ? -12.601 -14.716 20.444 1.00 88.62 298 GLY A N 1
ATOM 2260 C CA . GLY A 1 298 ? -11.423 -15.128 21.213 1.00 88.62 298 GLY A CA 1
ATOM 2261 C C . GLY A 1 298 ? -11.133 -14.254 22.438 1.00 88.62 298 GLY A C 1
ATOM 2262 O O . GLY A 1 298 ? -10.039 -14.335 22.992 1.00 88.62 298 GLY A O 1
ATOM 2263 N N . LYS A 1 299 ? -12.078 -13.392 22.837 1.00 84.44 299 LYS A N 1
ATOM 2264 C CA . LYS A 1 299 ? -12.005 -12.501 24.003 1.00 84.44 299 LYS A CA 1
ATOM 2265 C C . LYS A 1 299 ? -13.369 -12.433 24.676 1.00 84.44 299 LYS A C 1
ATOM 2267 O O . LYS A 1 299 ? -14.392 -12.545 23.999 1.00 84.44 299 LYS A O 1
ATOM 2272 N N . ASN A 1 300 ? -13.394 -12.200 25.986 1.00 85.25 300 ASN A N 1
ATOM 2273 C CA . ASN A 1 300 ? -14.653 -11.912 26.667 1.00 85.25 300 ASN A CA 1
ATOM 2274 C C . ASN A 1 300 ? -15.249 -10.577 26.170 1.00 85.25 300 ASN A C 1
ATOM 2276 O O . ASN A 1 300 ? -14.562 -9.749 25.563 1.00 85.25 300 ASN A O 1
ATOM 2280 N N . LYS A 1 301 ? -16.547 -10.379 26.426 1.00 78.62 301 LYS A N 1
ATOM 2281 C CA . LYS A 1 301 ? -17.283 -9.191 25.972 1.00 78.62 301 LYS A CA 1
ATOM 2282 C C . LYS A 1 301 ? -16.664 -7.892 26.452 1.00 78.62 301 LYS A C 1
ATOM 2284 O O . LYS A 1 301 ? -16.443 -7.010 25.635 1.00 78.62 301 LYS A O 1
ATOM 2289 N N . HIS A 1 302 ? -16.385 -7.791 27.749 1.00 73.94 302 HIS A N 1
ATOM 2290 C CA . HIS A 1 302 ? -15.859 -6.575 28.360 1.00 73.94 302 HIS A CA 1
ATOM 2291 C C . HIS A 1 302 ? -14.587 -6.112 27.642 1.00 73.94 302 HIS A C 1
ATOM 2293 O O . HIS A 1 302 ? -14.546 -5.004 27.113 1.00 73.94 302 HIS A O 1
ATOM 2299 N N . ASP A 1 303 ? -13.610 -7.004 27.519 1.00 76.69 303 ASP A N 1
ATOM 2300 C CA . ASP A 1 303 ? -12.305 -6.709 26.935 1.00 76.69 303 ASP A CA 1
ATOM 2301 C C . ASP A 1 303 ? -12.414 -6.336 25.454 1.00 76.69 303 ASP A C 1
ATOM 2303 O O . ASP A 1 303 ? -11.791 -5.381 24.995 1.00 76.69 303 ASP A O 1
ATOM 2307 N N . MET A 1 304 ? -13.260 -7.039 24.697 1.00 79.81 304 MET A N 1
ATOM 2308 C CA . MET A 1 304 ? -13.466 -6.724 23.285 1.00 79.81 304 MET A CA 1
ATOM 2309 C C . MET A 1 304 ? -14.219 -5.399 23.086 1.00 79.81 304 MET A C 1
ATOM 2311 O O . MET A 1 304 ? -13.868 -4.619 22.202 1.00 79.81 304 MET A O 1
ATOM 2315 N N . THR A 1 305 ? -15.234 -5.112 23.906 1.00 71.00 305 THR A N 1
ATOM 2316 C CA . THR A 1 305 ? -15.955 -3.828 23.853 1.00 71.00 305 THR A CA 1
ATOM 2317 C C . THR A 1 305 ? -15.069 -2.656 24.279 1.00 71.00 305 THR A C 1
ATOM 2319 O O . THR A 1 305 ? -15.148 -1.595 23.663 1.00 71.00 305 THR A O 1
ATOM 2322 N N . SER A 1 306 ? -14.174 -2.860 25.254 1.00 70.56 306 SER A N 1
ATOM 2323 C CA . SER A 1 306 ? -13.161 -1.878 25.661 1.00 70.56 306 SER A CA 1
ATOM 2324 C C . SER A 1 306 ? -12.202 -1.574 24.511 1.00 70.56 306 SER A C 1
ATOM 2326 O O . SER A 1 306 ? -12.051 -0.419 24.122 1.00 70.56 306 SER A O 1
ATOM 2328 N N . LEU A 1 307 ? -11.652 -2.614 23.873 1.00 76.69 307 LEU A N 1
ATOM 2329 C CA . LEU A 1 307 ? -10.764 -2.482 22.716 1.00 76.69 307 LEU A CA 1
ATOM 2330 C C . LEU A 1 307 ? -11.432 -1.758 21.534 1.00 76.69 307 LEU A C 1
ATOM 2332 O O . LEU A 1 307 ? -10.790 -0.984 20.822 1.00 76.69 307 LEU A O 1
ATOM 2336 N N . VAL A 1 308 ? -12.721 -2.008 21.294 1.00 77.25 308 VAL A N 1
ATOM 2337 C CA . VAL A 1 308 ? -13.500 -1.256 20.300 1.00 77.25 308 VAL A CA 1
ATOM 2338 C C . VAL A 1 308 ? -13.625 0.216 20.705 1.00 77.25 308 VAL A C 1
ATOM 2340 O O . VAL A 1 308 ? -13.404 1.092 19.869 1.00 77.25 308 VAL A O 1
ATOM 2343 N N . GLY A 1 309 ? -13.915 0.496 21.978 1.00 68.81 309 GLY A N 1
ATOM 2344 C CA . GLY A 1 309 ? -13.969 1.855 22.519 1.00 68.81 309 GLY A CA 1
ATOM 2345 C C . GLY A 1 309 ? -12.652 2.620 22.353 1.00 68.81 309 GLY A C 1
ATOM 2346 O O . GLY A 1 309 ? -12.665 3.761 21.896 1.00 68.81 309 GLY A O 1
ATOM 2347 N N . GLU A 1 310 ? -11.510 1.987 22.636 1.00 74.88 310 GLU A N 1
ATOM 2348 C CA . GLU A 1 310 ? -10.183 2.590 22.445 1.00 74.88 310 GLU A CA 1
ATOM 2349 C C . GLU A 1 310 ? -9.900 2.931 20.978 1.00 74.88 310 GLU A C 1
ATOM 2351 O O . GLU A 1 310 ? -9.409 4.022 20.672 1.00 74.88 310 GLU A O 1
ATOM 2356 N N . GLN A 1 311 ? -10.237 2.030 20.049 1.00 79.31 311 GLN A N 1
ATOM 2357 C CA . GLN A 1 311 ? -10.073 2.286 18.616 1.00 79.31 311 GLN A CA 1
ATOM 2358 C C . GLN A 1 311 ? -10.955 3.450 18.145 1.00 79.31 311 GLN A C 1
ATOM 2360 O O . GLN A 1 311 ? -10.484 4.308 17.397 1.00 79.31 311 GLN A O 1
ATOM 2365 N N . TYR A 1 312 ? -12.209 3.515 18.603 1.00 74.50 312 TYR A N 1
ATOM 2366 C CA . TYR A 1 312 ? -13.104 4.629 18.291 1.00 74.50 312 TYR A CA 1
ATOM 2367 C C . TYR A 1 312 ? -12.604 5.953 18.856 1.00 74.50 312 TYR A C 1
ATOM 2369 O O . TYR A 1 312 ? -12.513 6.925 18.110 1.00 74.50 312 TYR A O 1
ATOM 2377 N N . GLY A 1 313 ? -12.217 5.986 20.134 1.00 69.12 313 GLY A N 1
ATOM 2378 C CA . GLY A 1 313 ? -11.629 7.178 20.745 1.00 69.12 313 GLY A CA 1
ATOM 2379 C C . GLY A 1 313 ? -10.379 7.642 19.993 1.00 69.12 313 GLY A C 1
ATOM 2380 O O . GLY A 1 313 ? -10.180 8.833 19.776 1.00 69.12 313 GLY A O 1
ATOM 2381 N N . THR A 1 314 ? -9.572 6.700 19.500 1.00 80.69 314 THR A N 1
ATOM 2382 C CA . THR A 1 314 ? -8.395 6.992 18.671 1.00 80.69 314 THR A CA 1
ATOM 2383 C C . THR A 1 314 ? -8.768 7.623 17.326 1.00 80.69 314 THR A C 1
ATOM 2385 O O . THR A 1 314 ? -8.129 8.592 16.916 1.00 80.69 314 THR A O 1
ATOM 2388 N N . MET A 1 315 ? -9.801 7.111 16.650 1.00 78.31 315 MET A N 1
ATOM 2389 C CA . MET A 1 315 ? -10.308 7.677 15.395 1.00 78.31 315 MET A CA 1
ATOM 2390 C C . MET A 1 315 ? -10.902 9.079 15.600 1.00 78.31 315 MET A C 1
ATOM 2392 O O . MET A 1 315 ? -10.633 9.971 14.799 1.00 78.31 315 MET A O 1
ATOM 2396 N N . VAL A 1 316 ? -11.649 9.297 16.689 1.00 70.69 316 VAL A N 1
ATOM 2397 C CA . VAL A 1 316 ? -12.201 10.614 17.053 1.00 70.69 316 VAL A CA 1
ATOM 2398 C C . VAL A 1 316 ? -11.083 11.616 17.340 1.00 70.69 316 VAL A C 1
ATOM 2400 O O . VAL A 1 316 ? -11.074 12.700 16.764 1.00 70.69 316 VAL A O 1
ATOM 2403 N N . ASN A 1 317 ? -10.079 11.236 18.135 1.00 72.75 317 ASN A N 1
ATOM 2404 C CA . ASN A 1 317 ? -8.920 12.093 18.401 1.00 72.75 317 ASN A CA 1
ATOM 2405 C C . ASN A 1 317 ? -8.181 12.477 17.107 1.00 72.75 317 ASN A C 1
ATOM 2407 O O . ASN A 1 317 ? -7.794 13.629 16.923 1.00 72.75 317 ASN A O 1
ATOM 2411 N N . ALA A 1 318 ? -8.005 11.523 16.191 1.00 80.12 318 ALA A N 1
ATOM 2412 C CA . ALA A 1 318 ? -7.368 11.760 14.900 1.00 80.12 318 ALA A CA 1
ATOM 2413 C C . ALA A 1 318 ? -8.166 12.732 14.011 1.00 80.12 318 ALA A C 1
ATOM 2415 O O . ALA A 1 318 ? -7.582 13.592 13.347 1.00 80.12 318 ALA A O 1
ATOM 2416 N N . MET A 1 319 ? -9.494 12.612 14.030 1.00 72.94 319 MET A N 1
ATOM 2417 C CA . MET A 1 319 ? -10.418 13.517 13.349 1.00 72.94 319 MET A CA 1
ATOM 2418 C C . MET A 1 319 ? -10.323 14.939 13.916 1.00 72.94 319 MET A C 1
ATOM 2420 O O . MET A 1 319 ? -10.148 15.889 13.152 1.00 72.94 319 MET A O 1
ATOM 2424 N N . GLU A 1 320 ? -10.358 15.093 15.244 1.00 68.12 320 GLU A N 1
ATOM 2425 C CA . GLU A 1 320 ? -10.183 16.393 15.898 1.00 68.12 320 GLU A CA 1
ATOM 2426 C C . GLU A 1 320 ? -8.841 17.048 15.549 1.00 68.12 320 GLU A C 1
ATOM 2428 O O . GLU A 1 320 ? -8.784 18.248 15.275 1.00 68.12 320 GLU A O 1
ATOM 2433 N N . GLU A 1 321 ? -7.746 16.283 15.598 1.00 75.81 321 GLU A N 1
ATOM 2434 C CA . GLU A 1 321 ? -6.410 16.774 15.253 1.00 75.81 321 GLU A CA 1
ATOM 2435 C C . GLU A 1 321 ? -6.339 17.249 13.802 1.00 75.81 321 GLU A C 1
ATOM 2437 O O . GLU A 1 321 ? -5.758 18.300 13.533 1.00 75.81 321 GLU A O 1
ATOM 2442 N N . SER A 1 322 ? -6.921 16.491 12.870 1.00 71.62 322 SER A N 1
ATOM 2443 C CA . SER A 1 322 ? -6.918 16.863 11.459 1.00 71.62 322 SER A CA 1
ATOM 2444 C C . SER A 1 322 ? -7.724 18.141 11.226 1.00 71.62 322 SER A C 1
ATOM 2446 O O . SER A 1 322 ? -7.210 19.107 10.668 1.00 71.62 322 SER A O 1
ATOM 2448 N N . LEU A 1 323 ? -8.941 18.222 11.765 1.00 65.31 323 LEU A N 1
ATOM 2449 C CA . LEU A 1 323 ? -9.810 19.388 11.591 1.00 65.31 323 LEU A CA 1
ATOM 2450 C C . LEU A 1 323 ? -9.251 20.661 12.235 1.00 65.31 323 LEU A C 1
ATOM 2452 O O . LEU A 1 323 ? -9.390 21.740 11.659 1.00 65.31 323 LEU A O 1
ATOM 2456 N N . LYS A 1 324 ? -8.537 20.552 13.365 1.00 67.38 324 LYS A N 1
ATOM 2457 C CA . LYS A 1 324 ? -7.757 21.674 13.920 1.00 67.38 324 LYS A CA 1
ATOM 2458 C C . LYS A 1 324 ? -6.724 22.200 12.914 1.00 67.38 324 LYS A C 1
ATOM 2460 O O . LYS A 1 324 ? -6.556 23.408 12.828 1.00 67.38 324 LYS A O 1
ATOM 2465 N N . ASN A 1 325 ? -6.086 21.326 12.132 1.00 67.12 325 ASN A N 1
ATOM 2466 C CA . ASN A 1 325 ? -5.118 21.727 11.103 1.00 67.12 325 ASN A CA 1
ATOM 2467 C C . ASN A 1 325 ? -5.780 22.301 9.837 1.00 67.12 325 ASN A C 1
ATOM 2469 O O . ASN A 1 325 ? -5.165 23.123 9.159 1.00 67.12 325 ASN A O 1
ATOM 2473 N N . ILE A 1 326 ? -7.001 21.866 9.503 1.00 60.38 326 ILE A N 1
ATOM 2474 C CA . ILE A 1 326 ? -7.751 22.342 8.326 1.00 60.38 326 ILE A CA 1
ATOM 2475 C C . ILE A 1 326 ? -8.449 23.674 8.577 1.00 60.38 326 ILE A C 1
ATOM 2477 O O . ILE A 1 326 ? -8.510 24.483 7.663 1.00 60.38 326 ILE A O 1
ATOM 2481 N N . LYS A 1 327 ? -8.909 23.966 9.801 1.00 56.06 327 LYS A N 1
ATOM 2482 C CA . LYS A 1 327 ? -9.478 25.283 10.148 1.00 56.06 327 LYS A CA 1
ATOM 2483 C C . LYS A 1 327 ? -8.535 26.453 9.809 1.00 56.06 327 LYS A C 1
ATOM 2485 O O . LYS A 1 327 ? -8.990 27.571 9.584 1.00 56.06 327 LYS A O 1
ATOM 2490 N N . ASP A 1 328 ? -7.236 26.181 9.728 1.00 56.34 328 ASP A N 1
ATOM 2491 C CA . ASP A 1 328 ? -6.203 27.151 9.368 1.00 56.34 328 ASP A CA 1
ATOM 2492 C C . ASP A 1 328 ? -5.926 27.232 7.840 1.00 56.34 328 ASP A C 1
ATOM 2494 O O . ASP A 1 328 ? -5.055 27.997 7.417 1.00 56.34 328 ASP A O 1
ATOM 2498 N N . LYS A 1 329 ? -6.639 26.461 6.997 1.00 51.41 329 LYS A N 1
ATOM 2499 C CA . LYS A 1 329 ? -6.451 26.325 5.534 1.00 51.41 329 LYS A CA 1
ATOM 2500 C C . LYS A 1 329 ? -7.793 26.386 4.759 1.00 51.41 329 LYS A C 1
ATOM 2502 O O . LYS A 1 329 ? -8.862 26.293 5.337 1.00 51.41 329 LYS A O 1
ATOM 2507 N N . SER A 1 330 ? -7.746 26.666 3.450 1.00 52.97 330 SER A N 1
ATOM 2508 C CA . SER A 1 330 ? -8.887 27.154 2.632 1.00 52.97 330 SER A CA 1
ATOM 2509 C C . SER A 1 330 ? -10.059 26.175 2.393 1.00 52.97 330 SER A C 1
ATOM 2511 O O . SER A 1 330 ? -9.861 24.966 2.370 1.00 52.97 330 SER A O 1
ATOM 2513 N N . ASP A 1 331 ? -11.225 26.721 2.018 1.00 55.91 331 ASP A N 1
ATOM 2514 C CA . ASP A 1 331 ? -12.538 26.066 1.816 1.00 55.91 331 ASP A CA 1
ATOM 2515 C C . ASP A 1 331 ? -12.577 24.772 0.968 1.00 55.91 331 ASP A C 1
ATOM 2517 O O . ASP A 1 331 ? -13.377 23.880 1.241 1.00 55.91 331 ASP A O 1
ATOM 2521 N N . ALA A 1 332 ? -11.727 24.611 -0.055 1.00 51.44 332 ALA A N 1
ATOM 2522 C CA . ALA A 1 332 ? -11.762 23.416 -0.915 1.00 51.44 332 ALA A CA 1
ATOM 2523 C C . ALA A 1 332 ? -11.336 22.124 -0.184 1.00 51.44 332 ALA A C 1
ATOM 2525 O O . ALA A 1 332 ? -11.795 21.040 -0.537 1.00 51.44 332 ALA A O 1
ATOM 2526 N N . GLU A 1 333 ? -10.491 22.246 0.844 1.00 60.78 333 GLU A N 1
ATOM 2527 C CA . GLU A 1 333 ? -10.035 21.129 1.683 1.00 60.78 333 GLU A CA 1
ATOM 2528 C C . GLU A 1 333 ? -11.135 20.672 2.656 1.00 60.78 333 GLU A C 1
ATOM 2530 O O . GLU A 1 333 ? -11.213 19.489 2.985 1.00 60.78 333 GLU A O 1
ATOM 2535 N N . ALA A 1 334 ? -12.033 21.582 3.058 1.00 59.56 334 ALA A N 1
ATOM 2536 C CA . ALA A 1 334 ? -13.127 21.294 3.982 1.00 59.56 334 ALA A CA 1
ATOM 2537 C C . ALA A 1 334 ? -14.118 20.278 3.398 1.00 59.56 334 ALA A C 1
ATOM 2539 O O . ALA A 1 334 ? -14.503 19.332 4.083 1.00 59.56 334 ALA A O 1
ATOM 2540 N N . LYS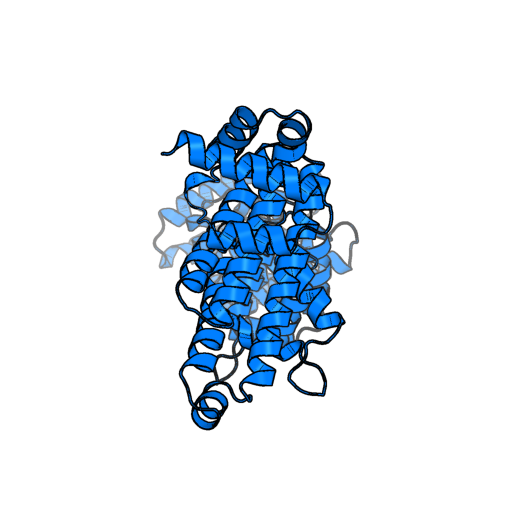 A 1 335 ? -14.470 20.413 2.113 1.00 62.25 335 LYS A N 1
ATOM 2541 C CA . LYS A 1 335 ? -15.464 19.556 1.452 1.00 62.25 335 LYS A CA 1
ATOM 2542 C C . LYS A 1 335 ? -15.066 18.077 1.392 1.00 62.25 335 LYS A C 1
ATOM 2544 O O . LYS A 1 335 ? -15.904 17.211 1.628 1.00 62.25 335 LYS A O 1
ATOM 2549 N N . GLU A 1 336 ? -13.798 17.772 1.109 1.00 63.81 336 GLU A N 1
ATOM 2550 C CA . GLU A 1 336 ? -13.316 16.380 1.079 1.00 63.81 336 GLU A CA 1
ATOM 2551 C C . GLU A 1 336 ? -13.454 15.715 2.456 1.00 63.81 336 GLU A C 1
ATOM 2553 O O . GLU A 1 336 ? -13.862 14.558 2.570 1.00 63.81 336 GLU A O 1
ATOM 2558 N N . ILE A 1 337 ? -13.177 16.469 3.519 1.00 62.72 337 ILE A N 1
ATOM 2559 C CA . ILE A 1 337 ? -13.313 15.984 4.892 1.00 62.72 337 ILE A CA 1
ATOM 2560 C C . ILE A 1 337 ? -14.781 15.835 5.256 1.00 62.72 337 ILE A C 1
ATOM 2562 O O . ILE A 1 337 ? -15.142 14.836 5.871 1.00 62.72 337 ILE A O 1
ATOM 2566 N N . VAL A 1 338 ? -15.636 16.773 4.838 1.00 63.03 338 VAL A N 1
ATOM 2567 C CA . VAL A 1 338 ? -17.087 16.664 5.010 1.00 63.03 338 VAL A CA 1
ATOM 2568 C C . VAL A 1 338 ? -17.627 15.374 4.392 1.00 63.03 338 VAL A C 1
ATOM 2570 O O . VAL A 1 338 ? -18.436 14.697 5.022 1.00 63.03 338 VAL A O 1
ATOM 2573 N N . ASP A 1 339 ? -17.149 14.954 3.222 1.00 64.56 339 ASP A N 1
ATOM 2574 C CA . ASP A 1 339 ? -17.584 13.690 2.618 1.00 64.56 339 ASP A CA 1
ATOM 2575 C C . ASP A 1 339 ? -17.185 12.455 3.452 1.00 64.56 339 ASP A C 1
ATOM 2577 O O . ASP A 1 339 ? -17.951 11.483 3.536 1.00 64.56 339 ASP A O 1
ATOM 2581 N N . VAL A 1 340 ? -16.022 12.488 4.116 1.00 62.53 340 VAL A N 1
ATOM 2582 C CA . VAL A 1 340 ? -15.616 11.445 5.076 1.00 62.53 340 VAL A CA 1
ATOM 2583 C C . VAL A 1 340 ? -16.436 11.523 6.361 1.00 62.53 340 VAL A C 1
ATOM 2585 O O . VAL A 1 340 ? -16.900 10.483 6.837 1.00 62.53 340 VAL A O 1
ATOM 2588 N N . LEU A 1 341 ? -16.679 12.726 6.888 1.00 63.47 341 LEU A N 1
ATOM 2589 C CA . LEU A 1 341 ? -17.534 12.960 8.055 1.00 63.47 341 LEU A CA 1
ATOM 2590 C C . LEU A 1 341 ? -18.944 12.433 7.804 1.00 63.47 341 LEU A C 1
ATOM 2592 O O . LEU A 1 341 ? -19.455 11.670 8.613 1.00 63.47 341 LEU A O 1
ATOM 2596 N N . ASN A 1 342 ? -19.531 12.729 6.647 1.00 61.81 342 ASN A N 1
ATOM 2597 C CA . ASN A 1 342 ? -20.822 12.199 6.222 1.00 61.81 342 ASN A CA 1
ATOM 2598 C C . ASN A 1 342 ? -20.820 10.668 6.156 1.00 61.81 342 ASN A C 1
ATOM 2600 O O . ASN A 1 342 ? -21.811 10.037 6.518 1.00 61.81 342 ASN A O 1
ATOM 2604 N N . GLY A 1 343 ? -19.717 10.050 5.721 1.00 60.44 343 GLY A N 1
ATOM 2605 C CA . GLY A 1 343 ? -19.542 8.599 5.778 1.00 60.44 343 GLY A CA 1
ATOM 2606 C C . GLY A 1 343 ? -19.582 8.057 7.209 1.00 60.44 343 GLY A C 1
ATOM 2607 O O . GLY A 1 343 ? -20.311 7.105 7.479 1.00 60.44 343 GLY A O 1
ATOM 2608 N N . ILE A 1 344 ? -18.850 8.684 8.132 1.00 61.16 344 ILE A N 1
ATOM 2609 C CA . ILE A 1 344 ? -18.820 8.305 9.552 1.00 61.16 344 ILE A CA 1
ATOM 2610 C C . ILE A 1 344 ? -20.183 8.526 10.210 1.00 61.16 344 ILE A C 1
ATOM 2612 O O . ILE A 1 344 ? -20.668 7.626 10.891 1.00 61.16 344 ILE A O 1
ATOM 2616 N N . ILE A 1 345 ? -20.822 9.671 9.962 1.00 59.66 345 ILE A N 1
ATOM 2617 C CA . ILE A 1 345 ? -22.161 10.021 10.451 1.00 59.66 345 ILE A CA 1
ATOM 2618 C C . ILE A 1 345 ? -23.186 9.015 9.936 1.00 59.66 345 ILE A C 1
ATOM 2620 O O . ILE A 1 345 ? -23.927 8.465 10.738 1.00 59.66 345 ILE A O 1
ATOM 2624 N N . SER A 1 346 ? -23.171 8.680 8.641 1.00 60.00 346 SER A N 1
ATOM 2625 C CA . SER A 1 346 ? -24.091 7.684 8.065 1.00 60.00 346 SER A CA 1
ATOM 2626 C C . SER A 1 346 ? -23.947 6.311 8.736 1.00 60.00 346 SER A C 1
ATOM 2628 O O . SER A 1 346 ? -24.927 5.586 8.911 1.00 60.00 346 SER A O 1
ATOM 2630 N N . VAL A 1 347 ? -22.726 5.921 9.125 1.00 53.50 347 VAL A N 1
ATOM 2631 C CA . VAL A 1 347 ? -22.527 4.674 9.879 1.00 53.50 347 VAL A CA 1
ATOM 2632 C C . VAL A 1 347 ? -22.914 4.832 11.354 1.00 53.50 347 VAL A C 1
AT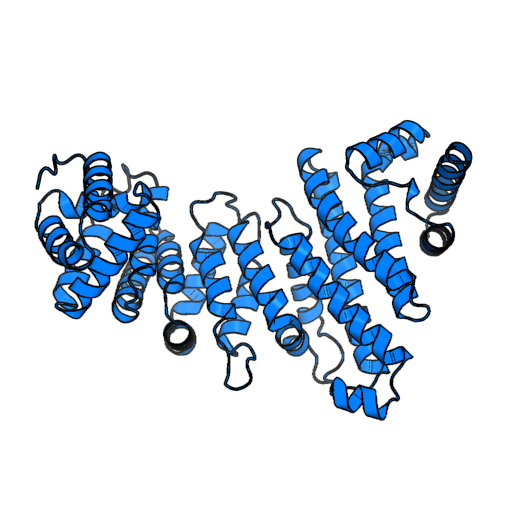OM 2634 O O . VAL A 1 347 ? -23.457 3.895 11.940 1.00 53.50 347 VAL A O 1
ATOM 2637 N N . GLY A 1 348 ? -22.689 6.007 11.944 1.00 54.34 348 GLY A N 1
ATOM 2638 C CA . GLY A 1 348 ? -23.164 6.371 13.278 1.00 54.34 348 GLY A CA 1
ATOM 2639 C C . GLY A 1 348 ? -24.690 6.333 13.384 1.00 54.34 348 GLY A C 1
ATOM 2640 O O . GLY A 1 348 ? -25.210 5.775 14.341 1.00 54.34 348 GLY A O 1
ATOM 2641 N N . GLU A 1 349 ? -25.412 6.812 12.371 1.00 55.84 349 GLU A N 1
ATOM 2642 C CA . GLU A 1 349 ? -26.874 6.733 12.240 1.00 55.84 349 GLU A CA 1
ATOM 2643 C C . GLU A 1 349 ? -27.355 5.280 12.202 1.00 55.84 349 GLU A C 1
ATOM 2645 O O . GLU A 1 349 ? -28.261 4.886 12.941 1.00 55.84 349 GLU A O 1
ATOM 2650 N N . ALA A 1 350 ? -26.700 4.447 11.385 1.00 53.22 350 ALA A N 1
ATOM 2651 C CA . ALA A 1 350 ? -26.996 3.019 11.316 1.00 53.22 350 ALA A CA 1
ATOM 2652 C C . ALA A 1 350 ? -26.757 2.302 12.662 1.00 53.22 350 ALA A C 1
ATOM 2654 O O . ALA A 1 350 ? -27.451 1.331 12.969 1.00 53.22 350 ALA A O 1
ATOM 2655 N N . ALA A 1 351 ? -25.802 2.782 13.465 1.00 47.28 351 ALA A N 1
ATOM 2656 C CA . ALA A 1 351 ? -25.486 2.278 14.802 1.00 47.28 351 ALA A CA 1
ATOM 2657 C C . ALA A 1 351 ? -26.436 2.815 15.893 1.00 47.28 351 ALA A C 1
ATOM 2659 O O . ALA A 1 351 ? -26.841 2.067 16.784 1.00 47.28 351 ALA A O 1
ATOM 2660 N N . GLY A 1 352 ? -26.842 4.085 15.804 1.00 43.09 352 GLY A N 1
ATOM 2661 C CA . GLY A 1 352 ? -27.751 4.764 16.736 1.00 43.09 352 GLY A CA 1
ATOM 2662 C C . GLY A 1 352 ? -29.133 4.113 16.818 1.00 43.09 352 GLY A C 1
ATOM 2663 O O . GLY A 1 352 ? -29.742 4.065 17.884 1.00 43.09 352 GLY A O 1
ATOM 2664 N N . GLY A 1 353 ? -29.594 3.505 15.718 1.00 43.53 353 GLY A N 1
ATOM 2665 C CA . GLY A 1 353 ? -30.840 2.731 15.678 1.00 43.53 353 GLY A CA 1
ATOM 2666 C C . GLY A 1 353 ? -30.811 1.410 16.465 1.00 43.53 353 GLY A C 1
ATOM 2667 O O . GLY A 1 353 ? -31.863 0.809 16.698 1.00 43.53 353 GLY A O 1
ATOM 2668 N N . SER A 1 354 ? -29.633 0.941 16.891 1.00 38.41 354 SER A N 1
ATOM 2669 C CA . SER A 1 354 ? -29.471 -0.227 17.762 1.00 38.41 354 SER A CA 1
ATOM 2670 C C . SER A 1 354 ? -29.161 0.216 19.189 1.00 38.41 354 SER A C 1
ATOM 2672 O O . SER A 1 354 ? -28.021 0.524 19.509 1.00 38.41 354 SER A O 1
ATOM 2674 N N . GLY A 1 355 ? -30.178 0.269 20.057 1.00 39.94 355 GLY A N 1
ATOM 2675 C CA . GLY A 1 355 ? -29.994 0.639 21.468 1.00 39.94 355 GLY A CA 1
ATOM 2676 C C . GLY A 1 355 ? -28.906 -0.185 22.176 1.00 39.94 355 GLY A C 1
ATOM 2677 O O . GLY A 1 355 ? -28.674 -1.330 21.806 1.00 39.94 355 GLY A O 1
ATOM 2678 N N . GLY A 1 356 ? -28.267 0.388 23.204 1.00 40.78 356 GLY A N 1
ATOM 2679 C CA . GLY A 1 356 ? -27.142 -0.229 23.926 1.00 40.78 356 GLY A CA 1
ATOM 2680 C C . GLY A 1 356 ? -25.815 0.522 23.719 1.00 40.78 356 GLY A C 1
ATOM 2681 O O . GLY A 1 356 ? -25.829 1.682 23.303 1.00 40.78 356 GLY A O 1
ATOM 2682 N N . PRO A 1 357 ? -24.658 -0.103 24.004 1.00 41.69 357 PRO A N 1
ATOM 2683 C CA . PRO A 1 357 ? -23.327 0.468 23.762 1.00 41.69 357 PRO A CA 1
ATOM 2684 C C . PRO A 1 357 ? -23.079 0.851 22.294 1.00 41.69 357 PRO A C 1
ATOM 2686 O O . PRO A 1 357 ? -22.331 1.789 22.029 1.00 41.69 357 PRO A O 1
ATOM 2689 N N . VAL A 1 358 ? -23.737 0.167 21.347 1.00 37.19 358 VAL A N 1
ATOM 2690 C CA . VAL A 1 358 ? -23.710 0.497 19.909 1.00 37.19 358 VAL A CA 1
ATOM 2691 C C . VAL A 1 358 ? -24.284 1.895 19.654 1.00 37.19 358 VAL A C 1
ATOM 2693 O O . VAL A 1 358 ? -23.657 2.695 18.962 1.00 37.19 358 VAL A O 1
ATOM 2696 N N . ALA A 1 359 ? -25.436 2.212 20.259 1.00 45.56 359 ALA A N 1
ATOM 2697 C CA . ALA A 1 359 ? -26.042 3.534 20.154 1.00 45.56 359 ALA A CA 1
ATOM 2698 C C . ALA A 1 359 ? -25.150 4.610 20.776 1.00 45.56 359 ALA A C 1
ATOM 2700 O O . ALA A 1 359 ? -24.915 5.620 20.134 1.00 45.56 359 ALA A O 1
ATOM 2701 N N . ALA A 1 360 ? -24.581 4.378 21.964 1.00 46.69 360 ALA A N 1
ATOM 2702 C CA . ALA A 1 360 ? -23.711 5.358 22.625 1.00 46.69 360 ALA A CA 1
ATOM 2703 C C . ALA A 1 360 ? -22.470 5.724 21.785 1.00 46.69 360 ALA A C 1
ATOM 2705 O O . ALA A 1 360 ? -22.082 6.886 21.708 1.00 46.69 360 ALA A O 1
ATOM 2706 N N . VAL A 1 361 ? -21.864 4.739 21.117 1.00 45.88 361 VAL A N 1
ATOM 2707 C CA . VAL A 1 361 ? -20.728 4.964 20.212 1.00 45.88 361 VAL A CA 1
ATOM 2708 C C . VAL A 1 361 ? -21.162 5.677 18.929 1.00 45.88 361 VAL A C 1
ATOM 2710 O O . VAL A 1 361 ? -20.484 6.605 18.489 1.00 45.88 361 VAL A O 1
ATOM 2713 N N . GLY A 1 362 ? -22.296 5.277 18.343 1.00 48.34 362 GLY A N 1
ATOM 2714 C CA . GLY A 1 362 ? -22.884 5.963 17.191 1.00 48.34 362 GLY A CA 1
ATOM 2715 C C . GLY A 1 362 ? -23.156 7.436 17.492 1.00 48.34 362 GLY A C 1
ATOM 2716 O O . GLY A 1 362 ? -22.724 8.309 16.739 1.00 48.34 362 GLY A O 1
ATOM 2717 N N . THR A 1 363 ? -23.780 7.721 18.633 1.00 51.28 363 THR A N 1
ATOM 2718 C CA . THR A 1 363 ? -24.103 9.082 19.058 1.00 51.28 363 THR A CA 1
ATOM 2719 C C . THR A 1 363 ? -22.859 9.912 19.373 1.00 51.28 363 THR A C 1
ATOM 2721 O O . THR A 1 363 ? -22.809 11.075 18.987 1.00 51.28 363 THR A O 1
ATOM 2724 N N . ALA A 1 364 ? -21.807 9.329 19.958 1.00 50.62 364 ALA A N 1
ATOM 2725 C CA . ALA A 1 364 ? -20.535 10.027 20.169 1.00 50.62 364 ALA A CA 1
ATOM 2726 C C . ALA A 1 364 ? -19.851 10.432 18.847 1.00 50.62 364 ALA A C 1
ATOM 2728 O O . ALA A 1 364 ? -19.327 11.539 18.733 1.00 50.62 364 ALA A O 1
ATOM 2729 N N . LEU A 1 365 ? -19.887 9.566 17.825 1.00 51.66 365 LEU A N 1
ATOM 2730 C CA . LEU A 1 365 ? -19.338 9.865 16.493 1.00 51.66 365 LEU A CA 1
ATOM 2731 C C . LEU A 1 365 ? -20.120 10.961 15.778 1.00 51.66 365 LEU A C 1
ATOM 2733 O O . LEU A 1 365 ? -19.524 11.868 15.200 1.00 51.66 365 LEU A O 1
ATOM 2737 N N . ILE A 1 366 ? -21.448 10.872 15.830 1.00 54.94 366 ILE A N 1
ATOM 2738 C CA . ILE A 1 366 ? -22.351 11.900 15.313 1.00 54.94 366 ILE A CA 1
ATOM 2739 C C . ILE A 1 366 ? -22.093 13.217 16.042 1.00 54.94 366 ILE A C 1
ATOM 2741 O O . ILE A 1 366 ? -21.956 14.255 15.403 1.00 54.94 366 ILE A O 1
ATOM 2745 N N . GLY A 1 367 ? -21.980 13.171 17.369 1.00 55.09 367 GLY A N 1
ATOM 2746 C CA . GLY A 1 367 ? -21.809 14.346 18.201 1.00 55.09 367 GLY A CA 1
ATOM 2747 C C . GLY A 1 367 ? -20.497 15.070 17.973 1.00 55.09 367 GLY A C 1
ATOM 2748 O O . GLY A 1 367 ? -20.508 16.291 17.845 1.00 55.09 367 GLY A O 1
ATOM 2749 N N . GLU A 1 368 ? -19.384 14.349 17.842 1.00 53.78 368 GLU A N 1
ATOM 2750 C CA . GLU A 1 368 ? -18.121 14.998 17.490 1.00 53.78 368 GLU A CA 1
ATOM 2751 C C . GLU A 1 368 ? -18.062 15.428 16.026 1.00 53.78 368 GLU A C 1
ATOM 2753 O O . GLU A 1 368 ? -17.608 16.535 15.747 1.00 53.78 368 GLU A O 1
ATOM 2758 N N . GLY A 1 369 ? -18.616 14.648 15.092 1.00 54.50 369 GLY A N 1
ATOM 2759 C CA . GLY A 1 369 ? -18.772 15.086 13.701 1.00 54.50 369 GLY A CA 1
ATOM 2760 C C . GLY A 1 369 ? -19.552 16.404 13.593 1.00 54.50 369 GLY A C 1
ATOM 2761 O O . GLY A 1 369 ? -19.137 17.313 12.878 1.00 54.50 369 GLY A O 1
ATOM 2762 N N . LEU A 1 370 ? -20.623 16.544 14.380 1.00 57.25 370 LEU A N 1
ATOM 2763 C CA . LEU A 1 370 ? -21.443 17.750 14.499 1.00 57.25 370 LEU A CA 1
ATOM 2764 C C . LEU A 1 370 ? -20.712 18.922 15.155 1.00 57.25 370 LEU A C 1
ATOM 2766 O O . LEU A 1 370 ? -20.698 20.017 14.593 1.00 57.25 370 LEU A O 1
ATOM 2770 N N . LYS A 1 371 ? -20.089 18.724 16.326 1.00 55.09 371 LYS A N 1
ATOM 2771 C CA . LYS A 1 371 ? -19.307 19.783 16.995 1.00 55.09 371 LYS A CA 1
ATOM 2772 C C . LYS A 1 371 ? -18.214 20.321 16.077 1.00 55.09 371 LYS A C 1
ATOM 2774 O O . LYS A 1 371 ? -17.958 21.524 16.056 1.00 55.09 371 LYS A O 1
ATOM 2779 N N . LEU A 1 372 ? -17.586 19.440 15.304 1.00 54.66 372 LEU A N 1
ATOM 2780 C CA . LEU A 1 372 ? -16.498 19.796 14.407 1.00 54.66 372 LEU A CA 1
ATOM 2781 C C . LEU A 1 372 ? -16.997 20.480 13.126 1.00 54.66 372 LEU A C 1
ATOM 2783 O O . LEU A 1 372 ? -16.418 21.493 12.737 1.00 54.66 372 LEU A O 1
ATOM 2787 N N . ALA A 1 373 ? -18.103 20.015 12.538 1.00 54.56 373 ALA A N 1
ATOM 2788 C CA . ALA A 1 373 ? -18.798 20.697 11.443 1.00 54.56 373 ALA A CA 1
ATOM 2789 C C . ALA A 1 373 ? -19.194 22.134 11.822 1.00 54.56 373 ALA A C 1
ATOM 2791 O O . ALA A 1 373 ? -18.955 23.088 11.085 1.00 54.56 373 ALA A O 1
ATOM 2792 N N . LEU A 1 374 ? -19.711 22.317 13.036 1.00 55.78 374 LEU A N 1
ATOM 2793 C CA . LEU A 1 374 ? -20.055 23.635 13.569 1.00 55.78 374 LEU A CA 1
ATOM 2794 C C . LEU A 1 374 ? -18.819 24.487 13.884 1.00 55.78 374 LEU A C 1
ATOM 2796 O O . LEU A 1 374 ? -18.885 25.711 13.831 1.00 55.78 374 LEU A O 1
ATOM 2800 N N . GLY A 1 375 ? -17.666 23.868 14.149 1.00 55.69 375 GLY A N 1
ATOM 2801 C CA . GLY A 1 375 ? -16.381 24.558 14.258 1.00 55.69 375 GLY A CA 1
ATOM 2802 C C . GLY A 1 375 ? -15.932 25.237 12.956 1.00 55.69 375 GLY A C 1
ATOM 2803 O O . GLY A 1 375 ? -15.259 26.271 13.032 1.00 55.69 375 GLY A O 1
ATOM 2804 N N . VAL A 1 376 ? -16.334 24.698 11.796 1.00 53.62 376 VAL A N 1
ATOM 2805 C CA . VAL A 1 376 ? -16.120 25.273 10.448 1.00 53.62 376 VAL A CA 1
ATOM 2806 C C . VAL A 1 376 ? -17.067 26.453 10.190 1.00 53.62 376 VAL A C 1
ATOM 2808 O O . VAL A 1 376 ? -16.660 27.477 9.639 1.00 53.62 376 VAL A O 1
ATOM 2811 N N . ALA A 1 377 ? -18.308 26.369 10.675 1.00 54.69 377 ALA A N 1
ATOM 2812 C CA . ALA A 1 377 ? -19.273 27.475 10.673 1.00 54.69 377 ALA A CA 1
ATOM 2813 C C . ALA A 1 377 ? -19.078 28.464 11.847 1.00 54.69 377 ALA A C 1
ATOM 2815 O O . ALA A 1 377 ? -19.880 29.378 12.046 1.00 54.69 377 ALA A O 1
ATOM 2816 N N . GLY A 1 378 ? -18.021 28.283 12.649 1.00 53.56 378 GLY A N 1
ATOM 2817 C CA . GLY A 1 378 ? -17.890 28.882 13.979 1.00 53.56 378 GLY A CA 1
ATOM 2818 C C . GLY A 1 378 ? -17.931 30.411 14.012 1.00 53.56 378 GLY A C 1
ATOM 2819 O O . GLY A 1 378 ? -18.413 30.978 14.991 1.00 53.56 378 GLY A O 1
ATOM 2820 N N . ASP A 1 379 ? -17.480 31.080 12.949 1.00 55.12 379 ASP A N 1
ATOM 2821 C CA . ASP A 1 379 ? -17.530 32.543 12.846 1.00 55.12 379 ASP A CA 1
ATOM 2822 C C . ASP A 1 379 ? -18.959 33.066 12.638 1.00 55.12 379 ASP A C 1
ATOM 2824 O O . ASP A 1 379 ? -19.315 34.104 13.199 1.00 55.12 379 ASP A O 1
ATOM 2828 N N . ASP A 1 380 ? -19.791 32.338 11.892 1.00 54.38 380 ASP A N 1
ATOM 2829 C CA . ASP A 1 380 ? -21.190 32.693 11.636 1.00 54.38 380 ASP A CA 1
ATOM 2830 C C . ASP A 1 380 ? -22.051 32.408 12.875 1.00 54.38 380 ASP A C 1
ATOM 2832 O O . ASP A 1 380 ? -22.847 33.252 13.294 1.00 54.38 380 ASP A O 1
ATOM 2836 N N . ILE A 1 381 ? -21.781 31.294 13.564 1.00 48.81 381 ILE A N 1
ATOM 2837 C CA . ILE A 1 381 ? -22.398 30.956 14.857 1.00 48.81 381 ILE A CA 1
ATOM 2838 C C . ILE A 1 381 ? -22.039 32.000 15.924 1.00 48.81 381 ILE A C 1
ATOM 2840 O O . ILE A 1 381 ? -22.921 32.512 16.611 1.00 48.81 381 ILE A O 1
ATOM 2844 N N . ALA A 1 382 ? -20.762 32.384 16.042 1.00 48.16 382 ALA A N 1
ATOM 2845 C CA . ALA A 1 382 ? -20.322 33.402 17.001 1.00 48.16 382 ALA A CA 1
ATOM 2846 C C . ALA A 1 382 ? -20.921 34.796 16.724 1.00 48.16 382 ALA A C 1
ATOM 2848 O O . ALA A 1 382 ? -20.983 35.636 17.624 1.00 48.16 382 ALA A O 1
ATOM 2849 N N . GLN A 1 383 ? -21.361 35.045 15.488 1.00 51.44 383 GLN A N 1
ATOM 2850 C CA . GLN A 1 383 ? -22.025 36.279 15.062 1.00 51.44 383 GLN A CA 1
ATOM 2851 C C . GLN A 1 383 ? -23.559 36.195 15.113 1.00 51.44 383 GLN A C 1
ATOM 2853 O O . GLN A 1 383 ? -24.220 37.185 14.795 1.00 51.44 383 GLN A O 1
ATOM 2858 N N . GLY A 1 384 ? -24.129 35.057 15.523 1.00 49.56 384 GLY A N 1
ATOM 2859 C CA . GLY A 1 384 ? -25.576 34.835 15.573 1.00 49.56 384 GLY A CA 1
ATOM 2860 C C . GLY A 1 384 ? -26.239 34.732 14.195 1.00 49.56 384 GLY A C 1
ATOM 2861 O O . GLY A 1 384 ? -27.433 35.000 14.073 1.00 49.56 384 GLY A O 1
ATOM 2862 N N . LYS A 1 385 ? -25.474 34.391 13.153 1.00 55.69 385 LYS A N 1
ATOM 2863 C CA . LYS A 1 385 ? -25.943 34.212 11.772 1.00 55.69 385 LYS A CA 1
ATOM 2864 C C . LYS A 1 385 ? -26.245 32.740 11.507 1.00 55.69 385 LYS A C 1
ATOM 2866 O O . LYS A 1 385 ? -25.512 32.046 10.808 1.00 55.69 385 LYS A O 1
ATOM 2871 N N . TYR A 1 386 ? -27.302 32.250 12.142 1.00 50.53 386 TYR A N 1
ATOM 2872 C CA . TYR A 1 386 ? -27.614 30.822 12.145 1.00 50.53 386 TYR A CA 1
ATOM 2873 C C . TYR A 1 386 ? -28.082 30.308 10.781 1.00 50.53 386 TYR A C 1
ATOM 2875 O O . TYR A 1 386 ? -27.650 29.233 10.384 1.00 50.53 386 TYR A O 1
ATOM 2883 N N . ASP A 1 387 ? -28.871 31.086 10.036 1.00 52.94 387 ASP A N 1
ATOM 2884 C CA . ASP A 1 387 ? -29.266 30.731 8.665 1.00 52.94 387 ASP A CA 1
ATOM 2885 C C . ASP A 1 387 ? -28.046 30.593 7.750 1.00 52.94 387 ASP A C 1
ATOM 2887 O O . ASP A 1 387 ? -27.914 29.584 7.064 1.00 52.94 387 ASP A O 1
ATOM 2891 N N . ASP A 1 388 ? -27.110 31.547 7.818 1.00 58.22 388 ASP A N 1
ATOM 2892 C CA . ASP A 1 388 ? -25.864 31.509 7.044 1.00 58.22 388 ASP A CA 1
ATOM 2893 C C . ASP A 1 388 ? -25.006 30.294 7.443 1.00 58.22 388 ASP A C 1
ATOM 2895 O O . ASP A 1 388 ? -24.432 29.631 6.586 1.00 58.22 388 ASP A O 1
ATOM 2899 N N . ALA A 1 389 ? -24.947 29.952 8.737 1.00 53.06 389 ALA A N 1
ATOM 2900 C CA . ALA A 1 389 ? -24.236 28.768 9.222 1.00 53.06 389 ALA A CA 1
ATOM 2901 C C . ALA A 1 389 ? -24.878 27.458 8.729 1.00 53.06 389 ALA A C 1
ATOM 2903 O O . ALA A 1 389 ? -24.172 26.524 8.356 1.00 53.06 389 ALA A O 1
ATOM 2904 N N . VAL A 1 390 ? -26.210 27.384 8.712 1.00 53.50 390 VAL A N 1
ATOM 2905 C CA . VAL A 1 390 ? -26.975 26.220 8.240 1.00 53.50 390 VAL A CA 1
ATOM 2906 C C . VAL A 1 390 ? -26.877 26.080 6.725 1.00 53.50 390 VAL A C 1
ATOM 2908 O O . VAL A 1 390 ? -26.681 24.972 6.229 1.00 53.50 390 VAL A O 1
ATOM 2911 N N . GLU A 1 391 ? -26.981 27.183 5.987 1.00 61.28 391 GLU A N 1
ATOM 2912 C CA . GLU A 1 391 ? -26.802 27.214 4.538 1.00 61.28 391 GLU A CA 1
ATOM 2913 C C . GLU A 1 391 ? -25.370 26.826 4.171 1.00 61.28 391 GLU A C 1
ATOM 2915 O O . GLU A 1 391 ? -25.195 25.946 3.338 1.00 61.28 391 GLU A O 1
ATOM 2920 N N . LYS A 1 392 ? -24.359 27.341 4.879 1.00 56.69 392 LYS A N 1
ATOM 2921 C CA . LYS A 1 392 ? -22.952 26.959 4.700 1.00 56.69 392 LYS A CA 1
ATOM 2922 C C . LYS A 1 392 ? -22.709 25.472 4.950 1.00 56.69 392 LYS A C 1
ATOM 2924 O O . LYS A 1 392 ? -22.079 24.809 4.136 1.00 56.69 392 LYS A O 1
ATOM 2929 N N . LEU A 1 393 ? -23.266 24.913 6.027 1.00 54.62 393 LEU A N 1
ATOM 2930 C CA . LEU A 1 393 ? -23.194 23.472 6.287 1.00 54.62 393 LEU A CA 1
ATOM 2931 C C . LEU A 1 393 ? -23.832 22.665 5.149 1.00 54.62 393 LEU A C 1
ATOM 2933 O O . LEU A 1 393 ? -23.228 21.699 4.683 1.00 54.62 393 LEU A O 1
ATOM 2937 N N . LYS A 1 394 ? -25.003 23.088 4.654 1.00 59.59 394 LYS A N 1
ATOM 2938 C CA . LYS A 1 394 ? -25.691 22.450 3.518 1.00 59.59 394 LYS A CA 1
ATOM 2939 C C . LYS A 1 394 ? -24.920 22.585 2.205 1.00 59.59 394 LYS A C 1
ATOM 2941 O O . LYS A 1 394 ? -24.863 21.618 1.446 1.00 59.59 394 LYS A O 1
ATOM 2946 N N . GLU A 1 395 ? -24.322 23.743 1.936 1.00 58.12 395 GLU A N 1
ATOM 2947 C CA . GLU A 1 395 ? -23.434 23.993 0.793 1.00 58.12 395 GLU A CA 1
ATOM 2948 C C . GLU A 1 395 ? -22.195 23.089 0.840 1.00 58.12 395 GLU A C 1
ATOM 2950 O O . GLU A 1 395 ? -21.787 22.527 -0.186 1.00 58.12 395 GLU A O 1
ATOM 2955 N N . ASP A 1 396 ? -21.662 22.879 2.043 1.00 48.19 396 ASP A N 1
ATOM 2956 C CA . ASP A 1 396 ? -20.548 21.975 2.312 1.00 48.19 396 ASP A CA 1
ATOM 2957 C C . ASP A 1 396 ? -20.972 20.495 2.291 1.00 48.19 396 ASP A C 1
ATOM 2959 O O . ASP A 1 396 ? -20.122 19.615 2.175 1.00 48.19 396 ASP A O 1
ATOM 2963 N N . GLY A 1 397 ? -22.279 20.204 2.281 1.00 47.41 397 GLY A N 1
ATOM 2964 C CA . GLY A 1 397 ? -22.854 18.863 2.128 1.00 47.41 397 GLY A CA 1
ATOM 2965 C C . GLY A 1 397 ? -23.263 18.183 3.436 1.00 47.41 397 GLY A C 1
ATOM 2966 O O . GLY A 1 397 ? -23.604 16.999 3.420 1.00 47.41 397 GLY A O 1
ATOM 2967 N N . ILE A 1 398 ? -23.236 18.899 4.558 1.00 50.91 398 ILE A N 1
ATOM 2968 C CA . ILE A 1 398 ? -23.773 18.471 5.854 1.00 50.91 398 ILE A CA 1
ATOM 2969 C C . ILE A 1 398 ? -25.212 18.957 5.925 1.00 50.91 398 ILE A C 1
ATOM 2971 O O . ILE A 1 398 ? -25.468 20.137 5.738 1.00 50.91 398 ILE A O 1
ATOM 2975 N N . ASP A 1 399 ? -26.159 18.062 6.191 1.00 59.44 399 ASP A N 1
ATOM 2976 C CA . ASP A 1 399 ? -27.573 18.421 6.290 1.00 59.44 399 ASP A CA 1
ATOM 2977 C C . ASP A 1 399 ? -28.025 18.395 7.759 1.00 59.44 399 ASP A C 1
ATOM 2979 O O . ASP A 1 399 ? -28.324 17.311 8.272 1.00 59.44 399 ASP A O 1
ATOM 2983 N N . PRO A 1 400 ? -28.073 19.558 8.448 1.00 51.78 400 PRO A N 1
ATOM 2984 C CA . PRO A 1 400 ? -28.507 19.664 9.837 1.00 51.78 400 PRO A CA 1
ATOM 2985 C C . PRO A 1 400 ? -29.890 19.069 10.111 1.00 51.78 400 PRO A C 1
ATOM 2987 O O . PRO A 1 400 ? -30.193 18.684 11.235 1.00 51.78 400 PRO A O 1
ATOM 2990 N N . GLU A 1 401 ? -30.726 18.972 9.079 1.00 57.06 401 GLU A N 1
ATOM 2991 C CA . GLU A 1 401 ? -32.114 18.523 9.174 1.00 57.06 401 GLU A CA 1
ATOM 2992 C C . GLU A 1 401 ? -32.244 17.011 9.391 1.00 57.06 401 GLU A C 1
ATOM 2994 O O . GLU A 1 401 ? -33.318 16.517 9.732 1.00 57.06 401 GLU A O 1
ATOM 2999 N N . LYS A 1 402 ? -31.157 16.255 9.193 1.00 53.53 402 LYS A N 1
ATOM 3000 C CA . LYS A 1 402 ? -31.129 14.801 9.402 1.00 53.53 402 LYS A CA 1
ATOM 3001 C C . LYS A 1 402 ? -30.806 14.396 10.837 1.00 53.53 402 LYS A C 1
ATOM 3003 O O . LYS A 1 402 ? -30.919 13.215 11.158 1.00 53.53 402 LYS A O 1
ATOM 3008 N N . PHE A 1 403 ? -30.424 15.343 11.693 1.00 55.22 403 PHE A N 1
ATOM 3009 C CA . PHE A 1 403 ? -30.091 15.064 13.086 1.00 55.22 403 PHE A CA 1
ATOM 3010 C C . PHE A 1 403 ? -31.357 15.067 13.949 1.00 55.22 403 PHE A C 1
ATOM 3012 O O . PHE A 1 403 ? -32.109 16.040 13.959 1.00 55.22 403 PHE A O 1
ATOM 3019 N N . ASP A 1 404 ? -31.607 13.977 14.675 1.00 55.47 404 ASP A N 1
ATOM 3020 C CA . ASP A 1 404 ? -32.758 13.877 15.573 1.00 55.47 404 ASP A CA 1
ATOM 3021 C C . ASP A 1 404 ? -32.482 14.484 16.966 1.00 55.47 404 ASP A C 1
ATOM 3023 O O . ASP A 1 404 ? -31.342 14.727 17.372 1.00 55.47 404 ASP A O 1
ATOM 3027 N N . ASP A 1 405 ? -33.553 14.731 17.729 1.00 52.09 405 ASP A N 1
ATOM 3028 C CA . ASP A 1 405 ? -33.473 15.300 19.084 1.00 52.09 405 ASP A CA 1
ATOM 3029 C C . ASP A 1 405 ? -32.610 14.460 20.038 1.00 52.09 405 ASP A C 1
ATOM 3031 O O . ASP A 1 405 ? -32.052 14.981 21.007 1.00 52.09 405 ASP A O 1
ATOM 3035 N N . TYR A 1 406 ? -32.534 13.146 19.821 1.00 50.88 406 TYR A N 1
ATOM 3036 C CA . TYR A 1 406 ? -31.765 12.251 20.676 1.00 50.88 406 TYR A CA 1
ATOM 3037 C C . TYR A 1 406 ? -30.263 12.463 20.464 1.00 50.88 406 TYR A C 1
ATOM 3039 O O . TYR A 1 406 ? -29.526 12.598 21.442 1.00 50.88 406 TYR A O 1
ATOM 3047 N N . MET A 1 407 ? -29.831 12.598 19.209 1.00 50.94 407 MET A N 1
ATOM 3048 C CA . MET A 1 407 ? -28.450 12.904 18.837 1.00 50.94 407 MET A CA 1
ATOM 3049 C C . MET A 1 407 ? -27.986 14.229 19.441 1.00 50.94 407 MET A C 1
ATOM 3051 O O . MET A 1 407 ? -26.934 14.291 20.070 1.00 50.94 407 MET A O 1
ATOM 3055 N N . VAL A 1 408 ? -28.798 15.279 19.321 1.00 49.59 408 VAL A N 1
ATOM 3056 C CA . VAL A 1 408 ? -28.481 16.637 19.798 1.00 49.59 408 VAL A CA 1
ATOM 3057 C C . VAL A 1 408 ? -28.383 16.715 21.314 1.00 49.59 408 VAL A C 1
ATOM 3059 O O . VAL A 1 408 ? -27.468 17.351 21.838 1.00 49.59 408 VAL A O 1
ATOM 3062 N N . ASN A 1 409 ? -29.283 16.049 22.036 1.00 50.47 409 ASN A N 1
ATOM 3063 C CA . ASN A 1 409 ? -29.238 16.036 23.497 1.00 50.47 409 ASN A CA 1
ATOM 3064 C C . ASN A 1 409 ? -27.986 15.330 24.044 1.00 50.47 409 ASN A C 1
ATOM 3066 O O . ASN A 1 409 ? -27.482 15.721 25.097 1.00 50.47 409 ASN A O 1
ATOM 3070 N N . ASP A 1 410 ? -27.452 14.341 23.328 1.00 45.97 410 ASP A N 1
ATOM 3071 C CA . ASP A 1 410 ? -26.208 13.665 23.700 1.00 45.97 410 ASP A CA 1
ATOM 3072 C C . ASP A 1 410 ? -24.958 14.481 23.307 1.00 45.97 410 ASP A C 1
ATOM 3074 O O . ASP A 1 410 ? -23.987 14.531 24.065 1.00 45.97 410 ASP A O 1
ATOM 3078 N N . VAL A 1 411 ? -24.995 15.226 22.188 1.00 40.84 411 VAL A N 1
ATOM 3079 C CA . VAL A 1 411 ? -23.956 16.228 21.864 1.00 40.84 411 VAL A CA 1
ATOM 3080 C C . VAL A 1 411 ? -23.876 17.282 22.965 1.00 40.84 411 VAL A C 1
ATOM 3082 O O . VAL A 1 411 ? -22.791 17.561 23.479 1.00 40.84 411 VAL A O 1
ATOM 3085 N N . LEU A 1 412 ? -25.030 17.834 23.353 1.00 45.62 412 LEU A N 1
ATOM 3086 C CA . LEU A 1 412 ? -25.167 18.844 24.402 1.00 45.62 412 LEU A CA 1
ATOM 3087 C C . LEU A 1 412 ? -24.641 18.345 25.748 1.00 45.62 412 LEU A C 1
ATOM 3089 O O . LEU A 1 412 ? -23.938 19.082 26.437 1.00 45.62 412 LEU A O 1
ATOM 3093 N N . ALA A 1 413 ? -24.892 17.082 26.098 1.00 45.31 413 ALA A N 1
ATOM 3094 C CA . ALA A 1 413 ? -24.385 16.481 27.331 1.00 45.31 413 ALA A CA 1
ATOM 3095 C C . ALA A 1 413 ? -22.844 16.461 27.425 1.00 45.31 413 ALA A C 1
ATOM 3097 O O . ALA A 1 413 ? -22.309 16.351 28.526 1.00 45.31 413 ALA A O 1
ATOM 3098 N N . ASN A 1 414 ? -22.143 16.609 26.295 1.00 36.56 414 ASN A N 1
ATOM 3099 C CA . ASN A 1 414 ? -20.686 16.549 26.185 1.00 36.56 414 ASN A CA 1
ATOM 3100 C C . ASN A 1 414 ? -20.035 17.898 25.798 1.00 36.56 414 ASN A C 1
ATOM 3102 O O . ASN A 1 414 ? -18.857 17.930 25.435 1.00 36.56 414 ASN A O 1
ATOM 3106 N N . ILE A 1 415 ? -20.771 19.020 25.818 1.00 37.06 415 ILE A N 1
ATOM 3107 C CA . ILE A 1 415 ? -20.204 20.368 25.629 1.00 37.06 415 ILE A CA 1
ATOM 3108 C C . ILE A 1 415 ? -19.958 21.008 27.004 1.00 37.06 415 ILE A C 1
ATOM 3110 O O . ILE A 1 415 ? -20.863 21.572 27.615 1.00 37.06 415 ILE A O 1
ATOM 3114 N N . ASP A 1 416 ? -18.706 20.983 27.472 1.00 32.38 416 ASP A N 1
ATOM 3115 C CA . ASP A 1 416 ? -18.315 21.562 28.772 1.00 32.38 416 ASP A CA 1
ATOM 3116 C C . ASP A 1 416 ? -18.403 23.103 28.815 1.00 32.38 416 ASP A C 1
ATOM 3118 O O . ASP A 1 416 ? -18.485 23.715 29.885 1.00 32.38 416 ASP A O 1
ATOM 3122 N N . ASN A 1 417 ? -18.387 23.766 27.653 1.00 37.06 417 ASN A N 1
ATOM 3123 C CA . ASN A 1 417 ? -18.504 25.219 27.560 1.00 37.06 417 ASN A CA 1
ATOM 3124 C C . ASN A 1 417 ? -19.973 25.641 27.462 1.00 37.06 417 ASN A C 1
ATOM 3126 O O . ASN A 1 417 ? -20.594 25.517 26.412 1.00 37.06 417 ASN A O 1
ATOM 3130 N N . ARG A 1 418 ? -20.491 26.244 28.533 1.00 37.62 418 ARG A N 1
ATOM 3131 C CA . ARG A 1 418 ? -21.888 26.690 28.640 1.00 37.62 418 ARG A CA 1
ATOM 3132 C C . ARG A 1 418 ? -22.353 27.633 27.524 1.00 37.62 418 ARG A C 1
ATOM 3134 O O . ARG A 1 418 ? -23.501 27.565 27.123 1.00 37.62 418 ARG A O 1
ATOM 3141 N N . VAL A 1 419 ? -21.469 28.489 27.010 1.00 34.47 419 VAL A N 1
ATOM 3142 C CA . VAL A 1 419 ? -21.813 29.412 25.916 1.00 34.47 419 VAL A CA 1
ATOM 3143 C C . VAL A 1 419 ? -21.951 28.647 24.600 1.00 34.47 419 VAL A C 1
ATOM 3145 O O . VAL A 1 419 ? -22.906 28.867 23.872 1.00 34.47 419 VAL A O 1
ATOM 3148 N N . ALA A 1 420 ? -21.052 27.700 24.323 1.00 32.91 420 ALA A N 1
ATOM 3149 C CA . ALA A 1 420 ? -21.151 26.838 23.144 1.00 32.91 420 ALA A CA 1
ATOM 3150 C C . ALA A 1 420 ? -22.321 25.844 23.246 1.00 32.91 420 ALA A C 1
ATOM 3152 O O . ALA A 1 420 ? -22.944 25.529 22.241 1.00 32.91 420 ALA A O 1
ATOM 3153 N N . HIS A 1 421 ? -22.631 25.384 24.460 1.00 45.16 421 HIS A N 1
ATOM 3154 C CA . HIS A 1 421 ? -23.781 24.537 24.761 1.00 45.16 421 HIS A CA 1
ATOM 3155 C C . HIS A 1 421 ? -25.091 25.263 24.436 1.00 45.16 421 HIS A C 1
ATOM 3157 O O . HIS A 1 421 ? -25.911 24.752 23.680 1.00 45.16 421 HIS A O 1
ATOM 3163 N N . ASP A 1 422 ? -25.268 26.472 24.972 1.00 43.84 422 ASP A N 1
ATOM 3164 C CA . ASP A 1 422 ? -26.494 27.245 24.777 1.00 43.84 422 ASP A CA 1
ATOM 3165 C C . ASP A 1 422 ? -26.619 27.712 23.315 1.00 43.84 422 ASP A C 1
ATOM 3167 O O . ASP A 1 422 ? -27.680 27.561 22.724 1.00 43.84 422 ASP A O 1
ATOM 3171 N N . SER A 1 423 ? -25.523 28.126 22.667 1.00 39.25 423 SER A N 1
ATOM 3172 C CA . SER A 1 423 ? -25.533 28.464 21.234 1.00 39.25 423 SER A CA 1
ATOM 3173 C C . SER A 1 423 ? -25.806 27.269 20.311 1.00 39.25 423 SER A C 1
ATOM 3175 O O . SER A 1 423 ? -26.439 27.447 19.275 1.00 39.25 423 SER A O 1
ATOM 3177 N N . PHE A 1 424 ? -25.354 26.058 20.658 1.00 41.50 424 PHE A N 1
ATOM 3178 C CA . PHE A 1 424 ? -25.670 24.834 19.908 1.00 41.50 424 PHE A CA 1
ATOM 3179 C C . PHE A 1 424 ? -27.150 24.478 20.034 1.00 41.50 424 PHE A C 1
ATOM 3181 O O . PHE A 1 424 ? -27.801 24.165 19.040 1.00 41.50 424 PHE A O 1
ATOM 3188 N N . ARG A 1 425 ? -27.681 24.551 21.260 1.00 53.28 425 ARG A N 1
ATOM 3189 C CA . ARG A 1 425 ? -29.094 24.293 21.529 1.00 53.28 425 ARG A CA 1
ATOM 3190 C C . ARG A 1 425 ? -29.987 25.294 20.807 1.00 53.28 425 ARG A C 1
ATOM 3192 O O . ARG A 1 425 ? -30.919 24.876 20.138 1.00 53.28 425 ARG A O 1
ATOM 3199 N N . ASP A 1 426 ? -29.645 26.576 20.874 1.00 46.38 426 ASP A N 1
ATOM 3200 C CA . ASP A 1 426 ? -30.393 27.641 20.210 1.00 46.38 426 ASP A CA 1
ATOM 3201 C C . ASP A 1 426 ? -30.346 27.497 18.678 1.00 46.38 426 ASP A C 1
ATOM 3203 O O . ASP A 1 426 ? -31.367 27.671 18.020 1.00 46.38 426 ASP A O 1
ATOM 3207 N N . ALA A 1 427 ? -29.197 27.126 18.097 1.00 40.06 427 ALA A N 1
ATOM 3208 C CA . ALA A 1 427 ? -29.074 26.891 16.656 1.00 40.06 427 ALA A CA 1
ATOM 3209 C C . ALA A 1 427 ? -29.879 25.668 16.187 1.00 40.06 427 ALA A C 1
ATOM 3211 O O . ALA A 1 427 ? -30.517 25.717 15.138 1.00 40.06 427 ALA A O 1
ATOM 3212 N N . PHE A 1 428 ? -29.876 24.580 16.960 1.00 46.53 428 PHE A N 1
ATOM 3213 C CA . PHE A 1 428 ? -30.644 23.382 16.630 1.00 46.53 428 PHE A CA 1
ATOM 3214 C C . PHE A 1 428 ? -32.154 23.585 16.806 1.00 46.53 428 PHE A C 1
ATOM 3216 O O . PHE A 1 428 ? -32.923 23.244 15.908 1.00 46.53 428 PHE A O 1
ATOM 3223 N N . ASP A 1 429 ? -32.577 24.187 17.922 1.00 50.56 429 ASP A N 1
ATOM 3224 C CA . ASP A 1 429 ? -33.983 24.511 18.177 1.00 50.56 429 ASP A CA 1
ATOM 3225 C C . ASP A 1 429 ? -34.519 25.464 17.086 1.00 50.56 429 ASP A C 1
ATOM 3227 O O . ASP A 1 429 ? -35.640 25.284 16.617 1.00 50.56 429 ASP A O 1
ATOM 3231 N N . TYR A 1 430 ? -33.696 26.400 16.594 1.00 41.12 430 TYR A N 1
ATOM 3232 C CA . TYR A 1 430 ? -34.035 27.303 15.487 1.00 41.12 430 TYR A CA 1
ATOM 3233 C C . TYR A 1 430 ? -34.163 26.597 14.125 1.00 41.12 430 TYR A C 1
ATOM 3235 O O . TYR A 1 430 ? -35.134 26.822 13.405 1.00 41.12 430 TYR A O 1
ATOM 3243 N N . VAL A 1 431 ? -33.230 25.701 13.777 1.00 37.00 431 VAL A N 1
ATOM 3244 C CA . VAL A 1 431 ? -33.322 24.859 12.564 1.00 37.00 431 VAL A CA 1
ATOM 3245 C C . VAL A 1 431 ? -34.604 24.032 12.583 1.00 37.00 431 VAL A C 1
ATOM 3247 O O . VAL A 1 431 ? -35.306 23.947 11.580 1.00 37.00 431 VAL A O 1
ATOM 3250 N N . LYS A 1 432 ? -34.940 23.459 13.738 1.00 41.50 432 LYS A N 1
ATOM 3251 C CA . LYS A 1 432 ? -36.147 22.658 13.921 1.00 41.50 432 LYS A CA 1
ATOM 3252 C C . LYS A 1 432 ? -37.426 23.490 13.806 1.00 41.50 432 LYS A C 1
ATOM 3254 O O . LYS A 1 432 ? -38.373 23.052 13.164 1.00 41.50 432 LYS A O 1
ATOM 3259 N N . GLU A 1 433 ? -37.437 24.699 14.363 1.00 40.97 433 GLU A N 1
ATOM 3260 C CA . GLU A 1 433 ? -38.573 25.631 14.298 1.00 40.97 433 GLU A CA 1
ATOM 3261 C C . GLU A 1 433 ? -38.838 26.157 12.871 1.00 40.97 433 GLU A C 1
ATOM 3263 O O . GLU A 1 433 ? -39.948 26.580 12.566 1.00 40.97 433 GLU A O 1
ATOM 3268 N N . ILE A 1 434 ? -37.843 26.101 11.976 1.00 33.69 434 ILE A N 1
ATOM 3269 C CA . ILE A 1 434 ? -37.989 26.427 10.546 1.00 33.69 434 ILE A CA 1
ATOM 3270 C C . ILE A 1 434 ? -38.547 25.241 9.728 1.00 33.69 434 ILE A C 1
ATOM 3272 O O . ILE A 1 434 ? -39.085 25.448 8.637 1.00 33.69 434 ILE A O 1
ATOM 3276 N N . LEU A 1 435 ? -38.418 24.008 10.228 1.00 32.38 435 LEU A N 1
ATOM 3277 C CA . LEU A 1 435 ? -38.763 22.772 9.507 1.00 32.38 435 LEU A CA 1
ATOM 3278 C C . LEU A 1 435 ? -40.126 22.179 9.873 1.00 32.38 435 LEU A C 1
ATOM 3280 O O . LEU A 1 435 ? -40.644 21.344 9.124 1.00 32.38 435 LEU A O 1
ATOM 3284 N N . GLU A 1 436 ? -40.700 22.609 10.995 1.00 33.56 436 GLU A N 1
ATOM 3285 C CA . GLU A 1 436 ? -42.102 22.389 11.383 1.00 33.56 436 GLU A CA 1
ATOM 3286 C C . GLU A 1 436 ? -43.016 23.497 10.834 1.00 33.56 436 GLU A C 1
ATOM 3288 O O . GLU A 1 436 ? -44.156 23.163 10.419 1.00 33.56 436 GLU A O 1
#

Secondary structure (DSSP, 8-state):
----S-HHHHHHHHHHHHHHS-HHHHHHHHHHHHTSTTHHHHHHGGGGS-HHHHHHHHHHHHHHHHH-HHHHHHHHHHHHH---TTTS-GGGHHHHHHHHHTTS-HHHHHHHHHHHHHHHHH-GGGTHHHHHHHHHHTTS-HHHHHHHHHH-TTHHHHHHHHHHHHTT--SGGGTHHHHHHHHHTT-B-TTSPBPHHHHHHHHHHGGG-TT-HHHHHHHHHHHHHHHHHHHHTTB-TTSSSBPHHHHHHHHHHIIIIIISSSPPTTHHHHHHHHHHHHHHHHHHHHHS-HHHHHHHHSS-HHHHHHHHHHHHHHHHHHHHHHHHHHTTS-HHHHHHHHHHHHHHHHHHHHHHTSTTHHHHHHHHHHHHHHHHHHHHSHHHHHTT-HHHHHHHHHHHT--GGG--HHHHHHHHHT---HHHHHHHHHHHHHHHHHH-